Protein AF-0000000072951175 (afdb_homodimer)

Structure (mmCIF, N/CA/C/O backbone):
data_AF-0000000072951175-model_v1
#
loop_
_entity.id
_entity.type
_entity.pdbx_description
1 polymer 'Iodotyrosine dehalogenase 1, putative'
#
loop_
_atom_site.group_PDB
_atom_site.id
_atom_site.type_symbol
_atom_site.label_atom_id
_atom_site.label_alt_id
_atom_site.label_comp_id
_atom_site.label_asym_id
_atom_site.label_entity_id
_atom_site.label_seq_id
_atom_site.pdbx_PDB_ins_code
_atom_site.Cartn_x
_atom_site.Cartn_y
_atom_site.Cartn_z
_atom_site.occupancy
_atom_site.B_iso_or_equiv
_atom_site.auth_seq_id
_atom_site.auth_comp_id
_atom_site.auth_asym_id
_atom_site.auth_atom_id
_atom_site.pdbx_PDB_model_num
ATOM 1 N N . MET A 1 1 ? -26.172 14.594 59.656 1 18.59 1 MET A N 1
ATOM 2 C CA . MET A 1 1 ? -27.406 13.828 59.844 1 18.59 1 MET A CA 1
ATOM 3 C C . MET A 1 1 ? -27.406 12.586 58.938 1 18.59 1 MET A C 1
ATOM 5 O O . MET A 1 1 ? -26.812 12.594 57.875 1 18.59 1 MET A O 1
ATOM 9 N N . SER A 1 2 ? -27.922 11.273 59.375 1 19.12 2 SER A N 1
ATOM 10 C CA . SER A 1 2 ? -27.891 9.828 59.188 1 19.12 2 SER A CA 1
ATOM 11 C C . SER A 1 2 ? -28.625 9.422 57.906 1 19.12 2 SER A C 1
ATOM 13 O O . SER A 1 2 ? -29.844 9.539 57.812 1 19.12 2 SER A O 1
ATOM 15 N N . ALA A 1 3 ? -28.125 9.57 56.625 1 22.88 3 ALA A N 1
ATOM 16 C CA . ALA A 1 3 ? -28.891 9.352 55.406 1 22.88 3 ALA A CA 1
ATOM 17 C C . ALA A 1 3 ? -29.438 7.926 55.344 1 22.88 3 ALA A C 1
ATOM 19 O O . ALA A 1 3 ? -28.672 6.965 55.531 1 22.88 3 ALA A O 1
ATOM 20 N N . SER A 1 4 ? -30.719 7.602 55.281 1 17.45 4 SER A N 1
ATOM 21 C CA . SER A 1 4 ? -31.719 6.574 55.531 1 17.45 4 SER A CA 1
ATOM 22 C C . SER A 1 4 ? -31.594 5.406 54.562 1 17.45 4 SER A C 1
ATOM 24 O O . SER A 1 4 ? -31.078 5.566 53.469 1 17.45 4 SER A O 1
ATOM 26 N N . LEU A 1 5 ? -32.312 4.125 54.688 1 18.12 5 LEU A N 1
ATOM 27 C CA . LEU A 1 5 ? -32.25 2.682 54.906 1 18.12 5 LEU A CA 1
ATOM 28 C C . LEU A 1 5 ? -32.812 1.945 53.688 1 18.12 5 LEU A C 1
ATOM 30 O O . LEU A 1 5 ? -32.406 0.807 53.406 1 18.12 5 LEU A O 1
ATOM 34 N N . PRO A 1 6 ? -33.719 2.4 52.531 1 19.19 6 PRO A N 1
ATOM 35 C CA . PRO A 1 6 ? -34.906 1.526 52.562 1 19.19 6 PRO A CA 1
ATOM 36 C C . PRO A 1 6 ? -34.625 0.162 51.938 1 19.19 6 PRO A C 1
ATOM 38 O O . PRO A 1 6 ? -33.875 0.058 50.969 1 19.19 6 PRO A O 1
ATOM 41 N N . PRO A 1 7 ? -35.094 -1.131 52.438 1 18.06 7 PRO A N 1
ATOM 42 C CA . PRO A 1 7 ? -34.844 -2.57 52.562 1 18.06 7 PRO A CA 1
ATOM 43 C C . PRO A 1 7 ? -35.406 -3.363 51.375 1 18.06 7 PRO A C 1
ATOM 45 O O . PRO A 1 7 ? -34.75 -4.27 50.875 1 18.06 7 PRO A O 1
ATOM 48 N N . GLN A 1 8 ? -36.719 -3.244 50.906 1 14.91 8 GLN A N 1
ATOM 49 C CA . GLN A 1 8 ? -37.656 -4.293 51.281 1 14.91 8 GLN A CA 1
ATOM 50 C C . GLN A 1 8 ? -37.594 -5.477 50.312 1 14.91 8 GLN A C 1
ATOM 52 O O . GLN A 1 8 ? -36.812 -5.469 49.375 1 14.91 8 GLN A O 1
ATOM 57 N N . TYR A 1 9 ? -38.844 -5.816 49.594 1 15.23 9 TYR A N 1
ATOM 58 C CA . TYR A 1 9 ? -39.75 -6.93 49.812 1 15.23 9 TYR A CA 1
ATOM 59 C C . TYR A 1 9 ? -39.406 -8.102 48.906 1 15.23 9 TYR A C 1
ATOM 61 O O . TYR A 1 9 ? -38.656 -7.941 47.938 1 15.23 9 TYR A O 1
ATOM 69 N N . SER A 1 10 ? -40.469 -8.672 48.156 1 15.37 10 SER A N 1
ATOM 70 C CA . SER A 1 10 ? -41.312 -9.836 48.375 1 15.37 10 SER A CA 1
ATOM 71 C C . SER A 1 10 ? -40.875 -11 47.469 1 15.37 10 SER A C 1
ATOM 73 O O . SER A 1 10 ? -40.156 -10.812 46.5 1 15.37 10 SER A O 1
ATOM 75 N N . THR A 1 11 ? -41.719 -12.141 47.406 1 14.92 11 THR A N 1
ATOM 76 C CA . THR A 1 11 ? -42.031 -13.539 47.688 1 14.92 11 THR A CA 1
ATOM 77 C C . THR A 1 11 ? -42.094 -14.359 46.406 1 14.92 11 THR A C 1
ATOM 79 O O . THR A 1 11 ? -41.719 -15.531 46.375 1 14.92 11 THR A O 1
ATOM 82 N N . ILE A 1 12 ? -42.969 -13.945 45.281 1 16.33 12 ILE A N 1
ATOM 83 C CA . ILE A 1 12 ? -43.969 -14.977 45 1 16.33 12 ILE A CA 1
ATOM 84 C C . ILE A 1 12 ? -43.25 -16.219 44.438 1 16.33 12 ILE A C 1
ATOM 86 O O . ILE A 1 12 ? -42.25 -16.109 43.719 1 16.33 12 ILE A O 1
ATOM 90 N N . ASP A 1 13 ? -43.875 -17.438 44.5 1 14.44 13 ASP A N 1
ATOM 91 C CA . ASP A 1 13 ? -44.125 -18.844 44.844 1 14.44 13 ASP A CA 1
ATOM 92 C C . ASP A 1 13 ? -43.906 -19.734 43.594 1 14.44 13 ASP A C 1
ATOM 94 O O . ASP A 1 13 ? -43.188 -20.719 43.688 1 14.44 13 ASP A O 1
ATOM 98 N N . SER A 1 14 ? -45.125 -20.156 42.906 1 15.49 14 SER A N 1
ATOM 99 C CA . SER A 1 14 ? -45.719 -21.484 42.906 1 15.49 14 SER A CA 1
ATOM 100 C C . SER A 1 14 ? -45.125 -22.344 41.812 1 15.49 14 SER A C 1
ATOM 102 O O . SER A 1 14 ? -44.469 -21.844 40.875 1 15.49 14 SER A O 1
ATOM 104 N N . MET A 1 15 ? -46 -23.328 41.125 1 15.24 15 MET A N 1
ATOM 105 C CA . MET A 1 15 ? -46.312 -24.766 41.156 1 15.24 15 MET A CA 1
ATOM 106 C C . MET A 1 15 ? -45.781 -25.469 39.938 1 15.24 15 MET A C 1
ATOM 108 O O . MET A 1 15 ? -45.031 -26.438 40.031 1 15.24 15 MET A O 1
ATOM 112 N N . SER A 1 16 ? -46.781 -25.859 38.906 1 15.73 16 SER A N 1
ATOM 113 C CA . SER A 1 16 ? -47.375 -27.172 38.625 1 15.73 16 SER A CA 1
ATOM 114 C C . SER A 1 16 ? -46.562 -27.906 37.562 1 15.73 16 SER A C 1
ATOM 116 O O . SER A 1 16 ? -45.812 -27.281 36.812 1 15.73 16 SER A O 1
ATOM 118 N N . ASN A 1 17 ? -47.094 -29.156 37.031 1 15.98 17 ASN A N 1
ATOM 119 C CA . ASN A 1 17 ? -47.094 -30.609 36.938 1 15.98 17 ASN A CA 1
ATOM 120 C C . ASN A 1 17 ? -46.594 -31.078 35.562 1 15.98 17 ASN A C 1
ATOM 122 O O . ASN A 1 17 ? -46.375 -30.266 34.656 1 15.98 17 ASN A O 1
ATOM 126 N N . THR A 1 18 ? -47.375 -32.094 34.875 1 15.11 18 THR A N 1
ATOM 127 C CA . THR A 1 18 ? -47.406 -33.531 34.562 1 15.11 18 THR A CA 1
ATOM 128 C C . THR A 1 18 ? -47.031 -33.75 33.094 1 15.11 18 THR A C 1
ATOM 130 O O . THR A 1 18 ? -46.125 -34.531 32.812 1 15.11 18 THR A O 1
ATOM 133 N N . SER A 1 19 ? -48.125 -34 32.156 1 14.09 19 SER A N 1
ATOM 134 C CA . SER A 1 19 ? -48.469 -35.312 31.609 1 14.09 19 SER A CA 1
ATOM 135 C C . SER A 1 19 ? -47.875 -35.5 30.219 1 14.09 19 SER A C 1
ATOM 137 O O . SER A 1 19 ? -47.844 -36.625 29.688 1 14.09 19 SER A O 1
ATOM 139 N N . LYS A 1 20 ? -47.688 -34.5 29.328 1 15.13 20 LYS A N 1
ATOM 140 C CA . LYS A 1 20 ? -48.375 -34.844 28.094 1 15.13 20 LYS A CA 1
ATOM 141 C C . LYS A 1 20 ? -47.781 -36.125 27.484 1 15.13 20 LYS A C 1
ATOM 143 O O . LYS A 1 20 ? -46.594 -36.312 27.516 1 15.13 20 LYS A O 1
ATOM 148 N N . ILE A 1 21 ? -48.625 -36.719 26.547 1 14.72 21 ILE A N 1
ATOM 149 C CA . ILE A 1 21 ? -49.125 -38 26.047 1 14.72 21 ILE A CA 1
ATOM 150 C C . ILE A 1 21 ? -48.031 -38.688 25.203 1 14.72 21 ILE A C 1
ATOM 152 O O . ILE A 1 21 ? -47.219 -38 24.594 1 14.72 21 ILE A O 1
ATOM 156 N N . GLY A 1 22 ? -48.125 -40.031 25.141 1 14.37 22 GLY A N 1
ATOM 157 C CA . GLY A 1 22 ? -47.75 -41.438 25.094 1 14.37 22 GLY A CA 1
ATOM 158 C C . GLY A 1 22 ? -47.281 -41.875 23.719 1 14.37 22 GLY A C 1
ATOM 159 O O . GLY A 1 22 ? -46.188 -42.406 23.547 1 14.37 22 GLY A O 1
ATOM 160 N N . ILE A 1 23 ? -48.344 -42.281 22.766 1 13.98 23 ILE A N 1
ATOM 161 C CA . ILE A 1 23 ? -48.5 -43.688 22.438 1 13.98 23 ILE A CA 1
ATOM 162 C C . ILE A 1 23 ? -47.688 -44 21.188 1 13.98 23 ILE A C 1
ATOM 164 O O . ILE A 1 23 ? -46.906 -44.938 21.156 1 13.98 23 ILE A O 1
ATOM 168 N N . CYS A 1 24 ? -48.219 -43.562 19.875 1 14.7 24 CYS A N 1
ATOM 169 C CA . CYS A 1 24 ? -48.75 -44.719 19.172 1 14.7 24 CYS A CA 1
ATOM 170 C C . CYS A 1 24 ? -47.625 -45.625 18.656 1 14.7 24 CYS A C 1
ATOM 172 O O . CYS A 1 24 ? -46.562 -45.125 18.297 1 14.7 24 CYS A O 1
ATOM 174 N N . LEU A 1 25 ? -48 -46.875 18.312 1 14.81 25 LEU A N 1
ATOM 175 C CA . LEU A 1 25 ? -47.781 -48.312 18.234 1 14.81 25 LEU A CA 1
ATOM 176 C C . LEU A 1 25 ? -46.938 -48.656 17.016 1 14.81 25 LEU A C 1
ATOM 178 O O . LEU A 1 25 ? -45.906 -49.344 17.125 1 14.81 25 LEU A O 1
ATOM 182 N N . GLY A 1 26 ? -47.656 -49.281 15.883 1 14.61 26 GLY A N 1
ATOM 183 C CA . GLY A 1 26 ? -47.594 -50.719 15.562 1 14.61 26 GLY A CA 1
ATOM 184 C C . GLY A 1 26 ? -46.469 -51.062 14.633 1 14.61 26 GLY A C 1
ATOM 185 O O . GLY A 1 26 ? -45.844 -50.188 14.016 1 14.61 26 GLY A O 1
ATOM 186 N N . VAL A 1 27 ? -46.688 -52.344 13.836 1 14.95 27 VAL A N 1
ATOM 187 C CA . VAL A 1 27 ? -46.219 -53.719 13.656 1 14.95 27 VAL A CA 1
ATOM 188 C C . VAL A 1 27 ? -45.406 -53.812 12.383 1 14.95 27 VAL A C 1
ATOM 190 O O . VAL A 1 27 ? -44.25 -54.312 12.422 1 14.95 27 VAL A O 1
ATOM 193 N N . ALA A 1 28 ? -46.062 -54.219 11.062 1 15.07 28 ALA A N 1
ATOM 194 C CA . ALA A 1 28 ? -46 -55.594 10.539 1 15.07 28 ALA A CA 1
ATOM 195 C C . ALA A 1 28 ? -44.781 -55.75 9.602 1 15.07 28 ALA A C 1
ATOM 197 O O . ALA A 1 28 ? -44.25 -54.781 9.102 1 15.07 28 ALA A O 1
ATOM 198 N N . ALA A 1 29 ? -45.031 -56.75 8.461 1 15.47 29 ALA A N 1
ATOM 199 C CA . ALA A 1 29 ? -44.656 -58.094 7.961 1 15.47 29 ALA A CA 1
ATOM 200 C C . ALA A 1 29 ? -43.656 -58 6.836 1 15.47 29 ALA A C 1
ATOM 202 O O . ALA A 1 29 ? -43.469 -56.938 6.223 1 15.47 29 ALA A O 1
ATOM 203 N N . ALA A 1 30 ? -43.625 -59.125 5.883 1 15.22 30 ALA A N 1
ATOM 204 C CA . ALA A 1 30 ? -42.875 -60.281 5.43 1 15.22 30 ALA A CA 1
ATOM 205 C C . ALA A 1 30 ? -42.281 -60.031 4.047 1 15.22 30 ALA A C 1
ATOM 207 O O . ALA A 1 30 ? -41.094 -60.344 3.803 1 15.22 30 ALA A O 1
ATOM 208 N N . ALA A 1 31 ? -43.156 -59.812 2.891 1 15.63 31 ALA A N 1
ATOM 209 C CA . ALA A 1 31 ? -43.219 -60.875 1.896 1 15.63 31 ALA A CA 1
ATOM 210 C C . ALA A 1 31 ? -42 -60.844 0.958 1 15.63 31 ALA A C 1
ATOM 212 O O . ALA A 1 31 ? -41.406 -59.781 0.783 1 15.63 31 ALA A O 1
ATOM 213 N N . VAL A 1 32 ? -41.938 -61.906 -0.037 1 16.09 32 VAL A N 1
ATOM 214 C CA . VAL A 1 32 ? -41.25 -63.031 -0.653 1 16.09 32 VAL A CA 1
ATOM 215 C C . VAL A 1 32 ? -40.562 -62.594 -1.951 1 16.09 32 VAL A C 1
ATOM 217 O O . VAL A 1 32 ? -39.375 -62.781 -2.143 1 16.09 32 VAL A O 1
ATOM 220 N N . GLY A 1 33 ? -41.375 -62.688 -3.184 1 14.68 33 GLY A N 1
ATOM 221 C CA . GLY A 1 33 ? -41.156 -63.719 -4.184 1 14.68 33 GLY A CA 1
ATOM 222 C C . GLY A 1 33 ? -40.188 -63.281 -5.27 1 14.68 33 GLY A C 1
ATOM 223 O O . GLY A 1 33 ? -39.031 -63.75 -5.293 1 14.68 33 GLY A O 1
ATOM 224 N N . ALA A 1 34 ? -40.75 -63.312 -6.668 1 15.02 34 ALA A N 1
ATOM 225 C CA . ALA A 1 34 ? -40.531 -64.188 -7.82 1 15.02 34 ALA A CA 1
ATOM 226 C C . ALA A 1 34 ? -39.562 -63.562 -8.812 1 15.02 34 ALA A C 1
ATOM 228 O O . ALA A 1 34 ? -38.594 -64.188 -9.203 1 15.02 34 ALA A O 1
ATOM 229 N N . ALA A 1 35 ? -40.094 -63 -10.016 1 15.9 35 ALA A N 1
ATOM 230 C CA . ALA A 1 35 ? -40.062 -63.625 -11.336 1 15.9 35 ALA A CA 1
ATOM 231 C C . ALA A 1 35 ? -38.844 -63.156 -12.125 1 15.9 35 ALA A C 1
ATOM 233 O O . ALA A 1 35 ? -38.25 -62.125 -11.812 1 15.9 35 ALA A O 1
ATOM 234 N N . GLY A 1 36 ? -38.75 -63.656 -13.516 1 15.38 36 GLY A N 1
ATOM 235 C CA . GLY A 1 36 ? -38.031 -64.375 -14.562 1 15.38 36 GLY A CA 1
ATOM 236 C C . GLY A 1 36 ? -37.281 -63.406 -15.5 1 15.38 36 GLY A C 1
ATOM 237 O O . GLY A 1 36 ? -36.094 -63.562 -15.711 1 15.38 36 GLY A O 1
ATOM 238 N N . VAL A 1 37 ? -37.938 -62.938 -16.688 1 16.12 37 VAL A N 1
ATOM 239 C CA . VAL A 1 37 ? -37.656 -63.438 -18.031 1 16.12 37 VAL A CA 1
ATOM 240 C C . VAL A 1 37 ? -36.531 -62.594 -18.641 1 16.12 37 VAL A C 1
ATOM 242 O O . VAL A 1 37 ? -36.281 -61.469 -18.203 1 16.12 37 VAL A O 1
ATOM 245 N N . PHE A 1 38 ? -36.469 -62.594 -20.125 1 15.66 38 PHE A N 1
ATOM 246 C CA . PHE A 1 38 ? -35.75 -63.062 -21.312 1 15.66 38 PHE A CA 1
ATOM 247 C C . PHE A 1 38 ? -35.156 -61.875 -22.047 1 15.66 38 PHE A C 1
ATOM 249 O O . PHE A 1 38 ? -33.969 -61.875 -22.375 1 15.66 38 PHE A O 1
ATOM 256 N N . ALA A 1 39 ? -35.969 -61 -22.906 1 15.77 39 ALA A N 1
ATOM 257 C CA . ALA A 1 39 ? -35.875 -61.031 -24.375 1 15.77 39 ALA A CA 1
ATOM 258 C C . ALA A 1 39 ? -34.719 -60.219 -24.875 1 15.77 39 ALA A C 1
ATOM 260 O O . ALA A 1 39 ? -34.219 -59.312 -24.172 1 15.77 39 ALA A O 1
ATOM 261 N N . ALA A 1 40 ? -34.625 -60.031 -26.297 1 16.11 40 ALA A N 1
ATOM 262 C CA . ALA A 1 40 ? -33.969 -60.219 -27.609 1 16.11 40 ALA A CA 1
ATOM 263 C C . ALA A 1 40 ? -33.344 -58.906 -28.094 1 16.11 40 ALA A C 1
ATOM 265 O O . ALA A 1 40 ? -32.219 -58.938 -28.609 1 16.11 40 ALA A O 1
ATOM 266 N N . TYR A 1 41 ? -34.125 -57.719 -28.188 1 15.85 41 TYR A N 1
ATOM 267 C CA . TYR A 1 41 ? -34.281 -57.156 -29.516 1 15.85 41 TYR A CA 1
ATOM 268 C C . TYR A 1 41 ? -33 -56.531 -30 1 15.85 41 TYR A C 1
ATOM 270 O O . TYR A 1 41 ? -32.125 -56.188 -29.188 1 15.85 41 TYR A O 1
ATOM 278 N N . GLN A 1 42 ? -33.094 -55.719 -31.281 1 17.27 42 GLN A N 1
ATOM 279 C CA . GLN A 1 42 ? -32.781 -55.406 -32.688 1 17.27 42 GLN A CA 1
ATOM 280 C C . GLN A 1 42 ? -31.766 -54.281 -32.781 1 17.27 42 GLN A C 1
ATOM 282 O O . GLN A 1 42 ? -31.734 -53.375 -31.938 1 17.27 42 GLN A O 1
ATOM 287 N N . PHE A 1 43 ? -30.781 -54.469 -33.688 1 18.77 43 PHE A N 1
ATOM 288 C CA . PHE A 1 43 ? -29.531 -53.938 -34.188 1 18.77 43 PHE A CA 1
ATOM 289 C C . PHE A 1 43 ? -29.75 -52.562 -34.812 1 18.77 43 PHE A C 1
ATOM 291 O O . PHE A 1 43 ? -29.844 -52.438 -36.031 1 18.77 43 PHE A O 1
ATOM 298 N N . PHE A 1 44 ? -30.766 -51.656 -34.5 1 17.11 44 PHE A N 1
ATOM 299 C CA . PHE A 1 44 ? -31.078 -50.594 -35.469 1 17.11 44 PHE A CA 1
ATOM 300 C C . PHE A 1 44 ? -29.859 -49.75 -35.75 1 17.11 44 PHE A C 1
ATOM 302 O O . PHE A 1 44 ? -29.297 -49.125 -34.844 1 17.11 44 PHE A O 1
ATOM 309 N N . LYS A 1 45 ? -29.141 -50.094 -36.875 1 20.83 45 LYS A N 1
ATOM 310 C CA . LYS A 1 45 ? -28.062 -49.438 -37.625 1 20.83 45 LYS A CA 1
ATOM 311 C C . LYS A 1 45 ? -28.438 -48 -37.969 1 20.83 45 LYS A C 1
ATOM 313 O O . LYS A 1 45 ? -27.766 -47.375 -38.781 1 20.83 45 LYS A O 1
ATOM 318 N N . SER A 1 46 ? -29.344 -47.25 -37.344 1 19.84 46 SER A N 1
ATOM 319 C CA . SER A 1 46 ? -29.844 -46.062 -38.062 1 19.84 46 SER A CA 1
ATOM 320 C C . SER A 1 46 ? -28.688 -45.188 -38.531 1 19.84 46 SER A C 1
ATOM 322 O O . SER A 1 46 ? -27.719 -44.969 -37.781 1 19.84 46 SER A O 1
ATOM 324 N N . ASP A 1 47 ? -28.562 -44.906 -39.844 1 23.19 47 ASP A N 1
ATOM 325 C CA . ASP A 1 47 ? -27.906 -44.062 -40.844 1 23.19 47 ASP A CA 1
ATOM 326 C C . ASP A 1 47 ? -27.906 -42.594 -40.375 1 23.19 47 ASP A C 1
ATOM 328 O O . ASP A 1 47 ? -28.938 -41.906 -40.406 1 23.19 47 ASP A O 1
ATOM 332 N N . ARG A 1 48 ? -27.391 -42.156 -39.375 1 23.58 48 ARG A N 1
ATOM 333 C CA . ARG A 1 48 ? -27.688 -40.812 -38.938 1 23.58 48 ARG A CA 1
ATOM 334 C C . ARG A 1 48 ? -27.234 -39.781 -39.969 1 23.58 48 ARG A C 1
ATOM 336 O O . ARG A 1 48 ? -26.125 -39.875 -40.5 1 23.58 48 ARG A O 1
ATOM 343 N N . PRO A 1 49 ? -28.234 -39.094 -40.594 1 23.77 49 PRO A N 1
ATOM 344 C CA . PRO A 1 49 ? -28.156 -38 -41.562 1 23.77 49 PRO A CA 1
ATOM 345 C C . PRO A 1 49 ? -27.078 -37 -41.188 1 23.77 49 PRO A C 1
ATOM 347 O O . PRO A 1 49 ? -26.672 -36.906 -40.031 1 23.77 49 PRO A O 1
ATOM 350 N N . ARG A 1 50 ? -26.609 -36.312 -42.25 1 26.08 50 ARG A N 1
ATOM 351 C CA . ARG A 1 50 ? -25.578 -35.281 -42.5 1 26.08 50 ARG A CA 1
ATOM 352 C C . ARG A 1 50 ? -25.781 -34.062 -41.594 1 26.08 50 ARG A C 1
ATOM 354 O O . ARG A 1 50 ? -26.844 -33.438 -41.656 1 26.08 50 ARG A O 1
ATOM 361 N N . SER A 1 51 ? -25.219 -33.906 -40.438 1 22.53 51 SER A N 1
ATOM 362 C CA . SER A 1 51 ? -25.375 -32.938 -39.344 1 22.53 51 SER A CA 1
ATOM 363 C C . SER A 1 51 ? -25.188 -31.5 -39.875 1 22.53 51 SER A C 1
ATOM 365 O O . SER A 1 51 ? -24.25 -31.234 -40.625 1 22.53 51 SER A O 1
ATOM 367 N N . GLY A 1 52 ? -26.234 -30.625 -40.031 1 22.64 52 GLY A N 1
ATOM 368 C CA . GLY A 1 52 ? -26.562 -29.219 -40.219 1 22.64 52 GLY A CA 1
ATOM 369 C C . GLY A 1 52 ? -25.562 -28.281 -39.562 1 22.64 52 GLY A C 1
ATOM 370 O O . GLY A 1 52 ? -24.828 -28.703 -38.656 1 22.64 52 GLY A O 1
ATOM 371 N N . SER A 1 53 ? -25.219 -27.125 -40.312 1 25.78 53 SER A N 1
ATOM 372 C CA . SER A 1 53 ? -24.328 -26 -40 1 25.78 53 SER A CA 1
ATOM 373 C C . SER A 1 53 ? -24.625 -25.438 -38.594 1 25.78 53 SER A C 1
ATOM 375 O O . SER A 1 53 ? -25.734 -25.016 -38.312 1 25.78 53 SER A O 1
ATOM 377 N N . LEU A 1 54 ? -24.203 -25.875 -37.562 1 25.41 54 LEU A N 1
ATOM 378 C CA . LEU A 1 54 ? -24.516 -25.406 -36.188 1 25.41 54 LEU A CA 1
ATOM 379 C C . LEU A 1 54 ? -24.344 -23.906 -36.094 1 25.41 54 LEU A C 1
ATOM 381 O O . LEU A 1 54 ? -23.219 -23.391 -36.156 1 25.41 54 LEU A O 1
ATOM 385 N N . LEU A 1 55 ? -25.281 -23.078 -36.625 1 25.92 55 LEU A N 1
ATOM 386 C CA . LEU A 1 55 ? -25.5 -21.703 -36.219 1 25.92 55 LEU A CA 1
ATOM 387 C C . LEU A 1 55 ? -25.25 -21.531 -34.719 1 25.92 55 LEU A C 1
ATOM 389 O O . LEU A 1 55 ? -25.859 -22.234 -33.906 1 25.92 55 LEU A O 1
ATOM 393 N N . ALA A 1 56 ? -24.078 -21.141 -34.281 1 29.02 56 ALA A N 1
ATOM 394 C CA . ALA A 1 56 ? -23.719 -20.875 -32.906 1 29.02 56 ALA A CA 1
ATOM 395 C C . ALA A 1 56 ? -24.844 -20.156 -32.156 1 29.02 56 ALA A C 1
ATOM 397 O O . ALA A 1 56 ? -25.203 -19.031 -32.531 1 29.02 56 ALA A O 1
ATOM 398 N N . ASP A 1 57 ? -25.859 -20.781 -31.672 1 28.36 57 ASP A N 1
ATOM 399 C CA . ASP A 1 57 ? -27 -20.266 -30.938 1 28.36 57 ASP A CA 1
ATOM 400 C C . ASP A 1 57 ? -26.562 -19.266 -29.859 1 28.36 57 ASP A C 1
ATOM 402 O O . ASP A 1 57 ? -25.688 -19.562 -29.062 1 28.36 57 ASP A O 1
ATOM 406 N N . PRO A 1 58 ? -26.938 -17.984 -29.922 1 33.06 58 PRO A N 1
ATOM 407 C CA . PRO A 1 58 ? -26.672 -16.906 -28.969 1 33.06 58 PRO A CA 1
ATOM 408 C C . PRO A 1 58 ? -26.922 -17.344 -27.516 1 33.06 58 PRO A C 1
ATOM 410 O O . PRO A 1 58 ? -26.578 -16.609 -26.578 1 33.06 58 PRO A O 1
ATOM 413 N N . ASP A 1 59 ? -27.734 -18.297 -27.297 1 31.8 59 ASP A N 1
ATOM 414 C CA . ASP A 1 59 ? -28.125 -18.766 -25.969 1 31.8 5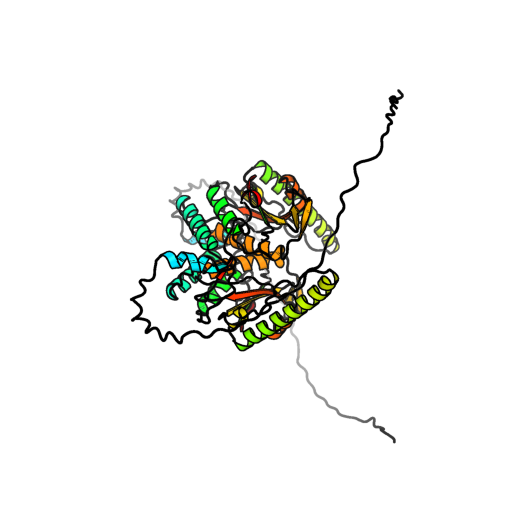9 ASP A CA 1
ATOM 415 C C . ASP A 1 59 ? -26.984 -19.531 -25.297 1 31.8 59 ASP A C 1
ATOM 417 O O . ASP A 1 59 ? -27.109 -20 -24.172 1 31.8 59 ASP A O 1
ATOM 421 N N . ASN A 1 60 ? -26.062 -20.125 -26.016 1 31.27 60 ASN A N 1
ATOM 422 C CA . ASN A 1 60 ? -24.984 -20.906 -25.406 1 31.27 60 ASN A CA 1
ATOM 423 C C . ASN A 1 60 ? -24.094 -20.016 -24.531 1 31.27 60 ASN A C 1
ATOM 425 O O . ASN A 1 60 ? -23.109 -20.5 -23.984 1 31.27 60 ASN A O 1
ATOM 429 N N . HIS A 1 61 ? -24.156 -18.734 -24.703 1 33.56 61 HIS A N 1
ATOM 430 C CA . HIS A 1 61 ? -23.469 -17.875 -23.75 1 33.56 61 HIS A CA 1
ATOM 431 C C . HIS A 1 61 ? -24.047 -18.047 -22.344 1 33.56 61 HIS A C 1
ATOM 433 O O . HIS A 1 61 ? -23.469 -17.547 -21.375 1 33.56 61 HIS A O 1
ATOM 439 N N . LEU A 1 62 ? -25.312 -18.406 -22.188 1 32.22 62 LEU A N 1
ATOM 440 C CA . LEU A 1 62 ? -25.938 -18.656 -20.891 1 32.22 62 LEU A CA 1
ATOM 441 C C . LEU A 1 62 ? -25.328 -19.891 -20.219 1 32.22 62 LEU A C 1
ATOM 443 O O . LEU A 1 62 ? -25.188 -19.906 -19 1 32.22 62 LEU A O 1
ATOM 447 N N . ALA A 1 63 ? -25.188 -21.109 -20.906 1 35.38 63 ALA A N 1
ATOM 448 C CA . ALA A 1 63 ? -24.812 -22.375 -20.297 1 35.38 63 ALA A CA 1
ATOM 449 C C . ALA A 1 63 ? -23.375 -22.344 -19.781 1 35.38 63 ALA A C 1
ATOM 451 O O . ALA A 1 63 ? -23.047 -23.016 -18.812 1 35.38 63 ALA A O 1
ATOM 452 N N . GLU A 1 64 ? -22.5 -21.766 -20.469 1 35.19 64 GLU A N 1
ATOM 453 C CA . GLU A 1 64 ? -21.141 -21.688 -19.953 1 35.19 64 GLU A CA 1
ATOM 454 C C . GLU A 1 64 ? -21.078 -20.891 -18.656 1 35.19 64 GLU A C 1
ATOM 456 O O . GLU A 1 64 ? -20.094 -20.953 -17.922 1 35.19 64 GLU A O 1
ATOM 461 N N . GLU A 1 65 ? -21.969 -19.984 -18.344 1 37.81 65 GLU A N 1
ATOM 462 C CA . GLU A 1 65 ? -22.172 -19.312 -17.062 1 37.81 65 GLU A CA 1
ATOM 463 C C . GLU A 1 65 ? -22.484 -20.297 -15.953 1 37.81 65 GLU A C 1
ATOM 465 O O . GLU A 1 65 ? -22.203 -20.047 -14.773 1 37.81 65 GLU A O 1
ATOM 470 N N . GLU A 1 66 ? -23.219 -21.328 -16.172 1 38.69 66 GLU A N 1
ATOM 471 C CA . GLU A 1 66 ? -23.766 -22.219 -15.141 1 38.69 66 GLU A CA 1
ATOM 472 C C . GLU A 1 66 ? -22.641 -22.938 -14.398 1 38.69 66 GLU A C 1
ATOM 474 O O . GLU A 1 66 ? -22.734 -23.172 -13.188 1 38.69 66 GLU A O 1
ATOM 479 N N . VAL A 1 67 ? -21.594 -23.547 -15.117 1 40.34 67 VAL A N 1
ATOM 480 C CA . VAL A 1 67 ? -20.734 -24.562 -14.508 1 40.34 67 VAL A CA 1
ATOM 481 C C . VAL A 1 67 ? -19.641 -23.891 -13.68 1 40.34 67 VAL A C 1
ATOM 483 O O . VAL A 1 67 ? -18.828 -24.562 -13.062 1 40.34 67 VAL A O 1
ATOM 486 N N . LEU A 1 68 ? -19.281 -22.688 -13.906 1 53.97 68 LEU A N 1
ATOM 487 C CA . LEU A 1 68 ? -18.062 -22.266 -13.234 1 53.97 68 LEU A CA 1
ATOM 488 C C . LEU A 1 68 ? -18.297 -22.125 -11.734 1 53.97 68 LEU A C 1
ATOM 490 O O . LEU A 1 68 ? -17.469 -21.547 -11.023 1 53.97 68 LEU A O 1
ATOM 494 N N . GLN A 1 69 ? -19 -23.031 -11.07 1 62.22 69 GLN A N 1
ATOM 495 C CA . GLN A 1 69 ? -19.125 -23.156 -9.625 1 62.22 69 GLN A CA 1
ATOM 496 C C . GLN A 1 69 ? -18.766 -21.859 -8.93 1 62.22 69 GLN A C 1
ATOM 498 O O . GLN A 1 69 ? -17.891 -21.844 -8.047 1 62.22 69 GLN A O 1
ATOM 503 N N . GLY A 1 70 ? -19.422 -20.797 -9.312 1 79.25 70 GLY A N 1
ATOM 504 C CA . GLY A 1 70 ? -19.219 -19.516 -8.648 1 79.25 70 GLY A CA 1
ATOM 505 C C . GLY A 1 70 ? -18.094 -18.688 -9.258 1 79.25 70 GLY A C 1
ATOM 506 O O . GLY A 1 70 ? -17.719 -17.656 -8.711 1 79.25 70 GLY A O 1
ATOM 507 N N . HIS A 1 71 ? -17.594 -19.203 -10.375 1 86.69 71 HIS A N 1
ATOM 508 C CA . HIS A 1 71 ? -16.531 -18.469 -11.047 1 86.69 71 HIS A CA 1
ATOM 509 C C . HIS A 1 71 ? -17 -17.938 -12.406 1 86.69 71 HIS A C 1
ATOM 511 O O . HIS A 1 71 ? -18.031 -18.359 -12.914 1 86.69 71 HIS A O 1
ATOM 517 N N . GLU A 1 72 ? -16.344 -16.875 -12.93 1 89.88 72 GLU A N 1
ATOM 518 C CA . GLU A 1 72 ? -16.562 -16.312 -14.258 1 89.88 72 GLU A CA 1
ATOM 519 C C . GLU A 1 72 ? -15.234 -16.109 -14.984 1 89.88 72 GLU A C 1
ATOM 521 O O . GLU A 1 72 ? -14.18 -16.031 -14.359 1 89.88 72 GLU A O 1
ATOM 526 N N . VAL A 1 73 ? -15.32 -16.125 -16.312 1 91.44 73 VAL A N 1
ATOM 527 C CA . VAL A 1 73 ? -14.125 -15.898 -17.125 1 91.44 73 VAL A CA 1
ATOM 528 C C . VAL A 1 73 ? -13.648 -14.461 -16.922 1 91.44 73 VAL A C 1
ATOM 530 O O . VAL A 1 73 ? -14.453 -13.523 -16.906 1 91.44 73 VAL A O 1
ATOM 533 N N . PHE A 1 74 ? -12.398 -14.352 -16.719 1 94.25 74 PHE A N 1
ATOM 534 C CA . PHE A 1 74 ? -11.812 -13.023 -16.609 1 94.25 74 PHE A CA 1
ATOM 535 C C . PHE A 1 74 ? -11.508 -12.445 -17.984 1 94.25 74 PHE A C 1
ATOM 537 O O . PHE A 1 74 ? -10.688 -13 -18.719 1 94.25 74 PHE A O 1
ATOM 544 N N . ARG A 1 75 ? -12.109 -11.336 -18.234 1 88.69 75 ARG A N 1
ATOM 545 C CA . ARG A 1 75 ? -11.891 -10.695 -19.531 1 88.69 75 ARG A CA 1
ATOM 546 C C . ARG A 1 75 ? -10.812 -9.617 -19.438 1 88.69 75 ARG A C 1
ATOM 548 O O . ARG A 1 75 ? -10.969 -8.641 -18.688 1 88.69 75 ARG A O 1
ATOM 555 N N . HIS A 1 76 ? -9.789 -9.859 -20.172 1 90.44 76 HIS A N 1
ATOM 556 C CA . HIS A 1 76 ? -8.641 -8.961 -20.172 1 90.44 76 HIS A CA 1
ATOM 557 C C . HIS A 1 76 ? -8.438 -8.336 -21.547 1 90.44 76 HIS A C 1
ATOM 559 O O . HIS A 1 76 ? -8.414 -9.047 -22.562 1 90.44 76 HIS A O 1
ATOM 565 N N . ASP A 1 77 ? -8.414 -7.039 -21.562 1 89.31 77 ASP A N 1
ATOM 566 C CA . ASP A 1 77 ? -8.094 -6.332 -22.797 1 89.31 77 ASP A CA 1
ATOM 567 C C . ASP A 1 77 ? -6.59 -6.105 -22.922 1 89.31 77 ASP A C 1
ATOM 569 O O . ASP A 1 77 ? -6.074 -5.074 -22.5 1 89.31 77 ASP A O 1
ATOM 573 N N . ARG A 1 78 ? -5.98 -7.078 -23.625 1 93 78 ARG A N 1
ATOM 574 C CA . ARG A 1 78 ? -4.531 -6.992 -23.766 1 93 78 ARG A CA 1
ATOM 575 C C . ARG A 1 78 ? -4.133 -5.824 -24.656 1 93 78 ARG A C 1
ATOM 577 O O . ARG A 1 78 ? -4.605 -5.719 -25.797 1 93 78 ARG A O 1
ATOM 584 N N . GLN A 1 79 ? -3.281 -4.957 -24.156 1 95.19 79 GLN A N 1
ATOM 585 C CA . GLN A 1 79 ? -2.807 -3.791 -24.891 1 95.19 79 GLN A CA 1
ATOM 586 C C . GLN A 1 79 ? -1.509 -4.102 -25.625 1 95.19 79 GLN A C 1
ATOM 588 O O . GLN A 1 79 ? -0.853 -5.105 -25.344 1 95.19 79 GLN A O 1
ATOM 593 N N . THR A 1 80 ? -1.226 -3.271 -26.625 1 97.06 80 THR A N 1
ATOM 594 C CA . THR A 1 80 ? 0.063 -3.404 -27.297 1 97.06 80 THR A CA 1
ATOM 595 C C . THR A 1 80 ? 1.205 -3.057 -26.344 1 97.06 80 THR A C 1
ATOM 597 O O . THR A 1 80 ? 1.016 -2.301 -25.391 1 97.06 80 THR A O 1
ATOM 600 N N . LYS A 1 81 ? 2.367 -3.578 -26.641 1 97.31 81 LYS A N 1
ATOM 601 C CA . LYS A 1 81 ? 3.545 -3.322 -25.812 1 97.31 81 LYS A CA 1
ATOM 602 C C . LYS A 1 81 ? 3.852 -1.83 -25.75 1 97.31 81 LYS A C 1
ATOM 604 O O . LYS A 1 81 ? 4.277 -1.328 -24.703 1 97.31 81 LYS A O 1
ATOM 609 N N . ALA A 1 82 ? 3.623 -1.114 -26.812 1 97.88 82 ALA A N 1
ATOM 610 C CA . ALA A 1 82 ? 3.887 0.322 -26.859 1 97.88 82 ALA A CA 1
ATOM 611 C C . ALA A 1 82 ? 2.967 1.073 -25.891 1 97.88 82 ALA A C 1
ATOM 613 O O . ALA A 1 82 ? 3.414 1.967 -25.172 1 97.88 82 ALA A O 1
ATOM 614 N N . VAL A 1 83 ? 1.709 0.719 -25.938 1 98.31 83 VAL A N 1
ATOM 615 C CA . VAL A 1 83 ? 0.731 1.345 -25.047 1 98.31 83 VAL A CA 1
ATOM 616 C C . VAL A 1 83 ? 1.051 0.996 -23.594 1 98.31 83 VAL A C 1
ATOM 618 O O . VAL A 1 83 ? 0.992 1.858 -22.719 1 98.31 83 VAL A O 1
ATOM 621 N N . MET A 1 84 ? 1.459 -0.251 -23.344 1 98.44 84 MET A N 1
ATOM 622 C CA . MET A 1 84 ? 1.816 -0.706 -22.016 1 98.44 84 MET A CA 1
ATOM 623 C C . MET A 1 84 ? 3.008 0.077 -21.469 1 98.44 84 MET A C 1
ATOM 625 O O . MET A 1 84 ? 2.986 0.541 -20.328 1 98.44 84 MET A O 1
ATOM 629 N N . MET A 1 85 ? 4.016 0.239 -22.266 1 98.19 85 MET A N 1
ATOM 630 C CA . MET A 1 85 ? 5.211 0.975 -21.875 1 98.19 85 MET A CA 1
ATOM 631 C C . MET A 1 85 ? 4.883 2.439 -21.609 1 98.19 85 MET A C 1
ATOM 633 O O . MET A 1 85 ? 5.379 3.021 -20.641 1 98.19 85 MET A O 1
ATOM 637 N N . ALA A 1 86 ? 4.055 3.008 -22.469 1 98.56 86 ALA A N 1
ATOM 638 C CA . ALA A 1 86 ? 3.658 4.402 -22.281 1 98.56 86 ALA A CA 1
ATOM 639 C C . ALA A 1 86 ? 2.908 4.586 -20.969 1 98.56 86 ALA A C 1
ATOM 641 O O . ALA A 1 86 ? 3.168 5.539 -20.219 1 98.56 86 ALA A O 1
ATOM 642 N N . ASN A 1 87 ? 1.979 3.672 -20.703 1 98.44 87 ASN A N 1
ATOM 643 C CA . ASN A 1 87 ? 1.223 3.734 -19.453 1 98.44 87 ASN A CA 1
ATOM 644 C C . ASN A 1 87 ? 2.133 3.588 -18.234 1 98.44 87 ASN A C 1
ATOM 646 O O . ASN A 1 87 ? 2.006 4.34 -17.266 1 98.44 87 ASN A O 1
ATOM 650 N N . ALA A 1 88 ? 3.043 2.611 -18.297 1 98.5 88 ALA A N 1
ATOM 651 C CA . ALA A 1 88 ? 3.961 2.357 -17.188 1 98.5 88 ALA A CA 1
ATOM 652 C C . ALA A 1 88 ? 4.852 3.568 -16.938 1 98.5 88 ALA A C 1
ATOM 654 O O . ALA A 1 88 ? 5.02 3.988 -15.781 1 98.5 88 ALA A O 1
ATOM 655 N N . THR A 1 89 ? 5.379 4.148 -17.953 1 98.5 89 THR A N 1
ATOM 656 C CA . THR A 1 89 ? 6.301 5.273 -17.844 1 98.5 89 THR A CA 1
ATOM 657 C C . THR A 1 89 ? 5.574 6.523 -17.359 1 98.5 89 THR A C 1
ATOM 659 O O . THR A 1 89 ? 6.07 7.234 -16.469 1 98.5 89 THR A O 1
ATOM 662 N N . LYS A 1 90 ? 4.426 6.777 -17.922 1 98.5 90 LYS A N 1
ATOM 663 C CA . LYS A 1 90 ? 3.645 7.941 -17.5 1 98.5 90 LYS A CA 1
ATOM 664 C C . LYS A 1 90 ? 3.273 7.859 -16.031 1 98.5 90 LYS A C 1
ATOM 666 O O . LYS A 1 90 ? 3.33 8.867 -15.312 1 98.5 90 LYS A O 1
ATOM 671 N N . PHE A 1 91 ? 2.869 6.699 -15.602 1 98.69 91 PHE A N 1
ATOM 672 C CA . PHE A 1 91 ? 2.484 6.523 -14.211 1 98.69 91 PHE A CA 1
ATOM 673 C C . PHE A 1 91 ? 3.691 6.672 -13.289 1 98.69 91 PHE A C 1
ATOM 675 O O . PHE A 1 91 ? 3.598 7.289 -12.227 1 98.69 91 PHE A O 1
ATOM 682 N N . LEU A 1 92 ? 4.824 6.102 -13.672 1 98.44 92 LEU A N 1
ATOM 683 C CA . LEU A 1 92 ? 6.066 6.262 -12.922 1 98.44 92 LEU A CA 1
ATOM 684 C C . LEU A 1 92 ? 6.441 7.734 -12.805 1 98.44 92 LEU A C 1
ATOM 686 O O . LEU A 1 92 ? 6.773 8.211 -11.711 1 98.44 92 LEU A O 1
ATOM 690 N N . ASP A 1 93 ? 6.387 8.43 -13.898 1 98.06 93 ASP A N 1
ATOM 691 C CA . ASP A 1 93 ? 6.715 9.852 -13.898 1 98.06 93 ASP A CA 1
ATOM 692 C C . ASP A 1 93 ? 5.801 10.633 -12.953 1 98.06 93 ASP A C 1
ATOM 694 O O . ASP A 1 93 ? 6.258 11.492 -12.203 1 98.06 93 ASP A O 1
ATOM 698 N N . LEU A 1 94 ? 4.547 10.305 -13.008 1 97.94 94 LEU A N 1
ATOM 699 C CA . LEU A 1 94 ? 3.58 10.969 -12.133 1 97.94 94 LEU A CA 1
ATOM 700 C C . LEU A 1 94 ? 3.887 10.688 -10.672 1 97.94 94 LEU A C 1
ATOM 702 O O . LEU A 1 94 ? 3.959 11.609 -9.852 1 97.94 94 LEU A O 1
ATOM 706 N N . MET A 1 95 ? 4.07 9.391 -10.32 1 98 95 MET A N 1
ATOM 707 C CA . MET A 1 95 ? 4.293 9.023 -8.93 1 98 95 MET A CA 1
ATOM 708 C C . MET A 1 95 ? 5.633 9.555 -8.43 1 98 95 MET A C 1
ATOM 710 O O . MET A 1 95 ? 5.789 9.852 -7.246 1 98 95 MET A O 1
ATOM 714 N N . ASN A 1 96 ? 6.574 9.75 -9.336 1 95.62 96 ASN A N 1
ATOM 715 C CA . ASN A 1 96 ? 7.895 10.25 -8.969 1 95.62 96 ASN A CA 1
ATOM 716 C C . ASN A 1 96 ? 7.844 11.719 -8.562 1 95.62 96 ASN A C 1
ATOM 718 O O . ASN A 1 96 ? 8.797 12.242 -7.973 1 95.62 96 ASN A O 1
ATOM 722 N N . THR A 1 97 ? 6.781 12.406 -8.859 1 95.62 97 THR A N 1
ATOM 723 C CA . THR A 1 97 ? 6.637 13.797 -8.453 1 95.62 97 THR A CA 1
ATOM 724 C C . THR A 1 97 ? 6.074 13.898 -7.039 1 95.62 97 THR A C 1
ATOM 726 O O . THR A 1 97 ? 6.094 14.969 -6.434 1 95.62 97 THR A O 1
ATOM 729 N N . ARG A 1 98 ? 5.625 12.805 -6.523 1 96.19 98 ARG A N 1
ATOM 730 C CA . ARG A 1 98 ? 4.988 12.805 -5.207 1 96.19 98 ARG A CA 1
ATOM 731 C C . ARG A 1 98 ? 5.996 13.156 -4.113 1 96.19 98 ARG A C 1
ATOM 733 O O . ARG A 1 98 ? 7.125 12.656 -4.121 1 96.19 98 ARG A O 1
ATOM 740 N N . ARG A 1 99 ? 5.586 14.008 -3.186 1 94.69 99 ARG A N 1
ATOM 741 C CA . ARG A 1 99 ? 6.316 14.352 -1.971 1 94.69 99 ARG A CA 1
ATOM 742 C C . ARG A 1 99 ? 5.398 14.32 -0.752 1 94.69 99 ARG A C 1
ATOM 744 O O . ARG A 1 99 ? 4.188 14.516 -0.875 1 94.69 99 ARG A O 1
ATOM 751 N N . SER A 1 100 ? 6.008 14.008 0.39 1 95.31 100 SER A N 1
ATOM 752 C CA . SER A 1 100 ? 5.273 14.203 1.636 1 95.31 100 SER A CA 1
ATOM 753 C C . SER A 1 100 ? 5.148 15.68 1.985 1 95.31 100 SER A C 1
ATOM 755 O O . SER A 1 100 ? 6.156 16.375 2.16 1 95.31 100 SER A O 1
ATOM 757 N N . ILE A 1 101 ? 3.914 16.172 2.123 1 96.44 101 ILE A N 1
ATOM 758 C CA . ILE A 1 101 ? 3.684 17.594 2.291 1 96.44 101 ILE A CA 1
ATOM 759 C C . ILE A 1 101 ? 3.201 17.891 3.711 1 96.44 101 ILE A C 1
ATOM 761 O O . ILE A 1 101 ? 2.332 17.172 4.23 1 96.44 101 ILE A O 1
ATOM 765 N N . ARG A 1 102 ? 3.76 18.953 4.305 1 95.44 102 ARG A N 1
ATOM 766 C CA . ARG A 1 102 ? 3.379 19.312 5.664 1 95.44 102 ARG A CA 1
ATOM 767 C C . ARG A 1 102 ? 2.818 20.734 5.711 1 95.44 102 ARG A C 1
ATOM 769 O O . ARG A 1 102 ? 2.609 21.281 6.789 1 95.44 102 ARG A O 1
ATOM 776 N N . PHE A 1 103 ? 2.648 21.328 4.574 1 96.75 103 PHE A N 1
ATOM 777 C CA . PHE A 1 103 ? 2.074 22.656 4.43 1 96.75 103 PHE A CA 1
ATOM 778 C C . PHE A 1 103 ? 0.853 22.625 3.518 1 96.75 103 PHE A C 1
ATOM 780 O O . PHE A 1 103 ? 0.963 22.297 2.334 1 96.75 103 PHE A O 1
ATOM 787 N N . TYR A 1 104 ? -0.287 23.062 4.051 1 97.88 104 TYR A N 1
ATOM 788 C CA . TYR A 1 104 ? -1.52 22.891 3.289 1 97.88 104 TYR A CA 1
ATOM 789 C C . TYR A 1 104 ? -2.244 24.219 3.117 1 97.88 104 TYR A C 1
ATOM 791 O O . TYR A 1 104 ? -2.217 25.062 4.012 1 97.88 104 TYR A O 1
ATOM 799 N N . SER A 1 105 ? -2.795 24.375 1.98 1 97.62 105 SER A N 1
ATOM 800 C CA . SER A 1 105 ? -3.82 25.391 1.778 1 97.62 105 SER A CA 1
ATOM 801 C C . SER A 1 105 ? -5.117 25.016 2.492 1 97.62 105 SER A C 1
ATOM 803 O O . SER A 1 105 ? -5.461 23.844 2.592 1 97.62 105 SER A O 1
ATOM 805 N N . LYS A 1 106 ? -5.84 26.016 2.867 1 97.19 106 LYS A N 1
ATOM 806 C CA . LYS A 1 106 ? -7.133 25.781 3.5 1 97.19 106 LYS A CA 1
ATOM 807 C C . LYS A 1 106 ? -8.234 25.609 2.457 1 97.19 106 LYS A C 1
ATOM 809 O O . LYS A 1 106 ? -9.375 25.297 2.797 1 97.19 106 LYS A O 1
ATOM 814 N N . ASP A 1 107 ? -7.875 25.766 1.188 1 97.44 107 ASP A N 1
ATOM 815 C CA . ASP A 1 107 ? -8.867 25.625 0.127 1 97.44 107 ASP A CA 1
ATOM 816 C C . ASP A 1 107 ? -9.547 24.266 0.186 1 97.44 107 ASP A C 1
ATOM 818 O O . ASP A 1 107 ? -8.875 23.234 0.36 1 97.44 107 ASP A O 1
ATOM 822 N N . ASP A 1 108 ? -10.836 24.297 0.011 1 97.88 108 ASP A N 1
ATOM 823 C CA . ASP A 1 108 ? -11.609 23.062 0.094 1 97.88 108 ASP A CA 1
ATOM 824 C C . ASP A 1 108 ? -11.438 22.234 -1.171 1 97.88 108 ASP A C 1
ATOM 826 O O . ASP A 1 108 ? -11.07 22.75 -2.225 1 97.88 108 ASP A O 1
ATOM 830 N N . VAL A 1 109 ? -11.648 20.922 -1.042 1 98.06 109 VAL A N 1
ATOM 831 C CA . VAL A 1 109 ? -11.688 19.938 -2.125 1 98.06 109 VAL A CA 1
ATOM 832 C C . VAL A 1 109 ? -13.07 19.312 -2.201 1 98.06 109 VAL A C 1
ATOM 834 O O . VAL A 1 109 ? -13.672 19 -1.171 1 98.06 109 VAL A O 1
ATOM 837 N N . PRO A 1 110 ? -13.602 19.203 -3.389 1 97.94 110 PRO A N 1
ATOM 838 C CA . PRO A 1 110 ? -14.891 18.516 -3.467 1 97.94 110 PRO A CA 1
ATOM 839 C C . PRO A 1 110 ? -14.859 17.125 -2.82 1 97.94 110 PRO A C 1
ATOM 841 O O . PRO A 1 110 ? -13.977 16.328 -3.113 1 97.94 110 PRO A O 1
ATOM 844 N N . MET A 1 111 ? -15.852 16.844 -2.002 1 97.69 111 MET A N 1
ATOM 845 C CA . MET A 1 111 ? -15.945 15.578 -1.261 1 97.69 111 MET A CA 1
ATOM 846 C C . MET A 1 111 ? -15.953 14.391 -2.211 1 97.69 111 MET A C 1
ATOM 848 O O . MET A 1 111 ? -15.406 13.336 -1.893 1 97.69 111 MET A O 1
ATOM 852 N N . ASP A 1 112 ? -16.531 14.578 -3.357 1 98 112 ASP A N 1
ATOM 853 C CA . ASP A 1 112 ? -16.656 13.477 -4.309 1 98 112 ASP A CA 1
ATOM 854 C C . ASP A 1 112 ? -15.281 12.992 -4.762 1 98 112 ASP A C 1
ATOM 856 O O . ASP A 1 112 ? -15.094 11.805 -5.035 1 98 112 ASP A O 1
ATOM 860 N N . ILE A 1 113 ? -14.328 13.875 -4.855 1 98.5 113 ILE A N 1
ATOM 861 C CA . ILE A 1 113 ? -12.977 13.508 -5.242 1 98.5 113 ILE A CA 1
ATOM 862 C C . ILE A 1 113 ? -12.328 12.672 -4.137 1 98.5 113 ILE A C 1
ATOM 864 O O . ILE A 1 113 ? -11.703 11.648 -4.41 1 98.5 113 ILE A O 1
ATOM 868 N N . ILE A 1 114 ? -12.562 13.117 -2.855 1 98.44 114 ILE A N 1
ATOM 869 C CA . ILE A 1 114 ? -12.039 12.391 -1.703 1 98.44 114 ILE A CA 1
ATOM 870 C C . ILE A 1 114 ? -12.672 11 -1.636 1 98.44 114 ILE A C 1
ATOM 872 O O . ILE A 1 114 ? -11.969 10.008 -1.439 1 98.44 114 ILE A O 1
ATOM 876 N N . MET A 1 115 ? -13.898 10.953 -1.881 1 97.88 115 MET A N 1
ATOM 877 C CA . MET A 1 115 ? -14.641 9.688 -1.839 1 97.88 115 MET A CA 1
ATOM 878 C C . MET A 1 115 ? -14.148 8.734 -2.926 1 97.88 115 MET A C 1
ATOM 880 O O . MET A 1 115 ? -13.977 7.543 -2.68 1 97.88 115 MET A O 1
ATOM 884 N N . ALA A 1 116 ? -13.969 9.25 -4.117 1 98.38 116 ALA A N 1
ATOM 885 C CA . ALA A 1 116 ? -13.469 8.422 -5.207 1 98.38 116 ALA A CA 1
ATOM 886 C C . ALA A 1 116 ? -12.109 7.82 -4.855 1 98.38 116 ALA A C 1
ATOM 888 O O . ALA A 1 116 ? -11.844 6.652 -5.148 1 98.38 116 ALA A O 1
ATOM 889 N N . ALA A 1 117 ? -11.266 8.641 -4.246 1 98.69 117 ALA A N 1
ATOM 890 C CA . ALA A 1 117 ? -9.945 8.156 -3.852 1 98.69 117 ALA A CA 1
ATOM 891 C C . ALA A 1 117 ? -10.047 7.055 -2.803 1 98.69 117 ALA A C 1
ATOM 893 O O . ALA A 1 117 ? -9.359 6.039 -2.891 1 98.69 117 ALA A O 1
ATOM 894 N N . VAL A 1 118 ? -10.914 7.23 -1.82 1 98.44 118 VAL A N 1
ATOM 895 C CA . VAL A 1 118 ? -11.078 6.242 -0.76 1 98.44 118 VAL A CA 1
ATOM 896 C C . VAL A 1 118 ? -11.711 4.977 -1.331 1 98.44 118 VAL A C 1
ATOM 898 O O . VAL A 1 118 ? -11.328 3.863 -0.962 1 98.44 118 VAL A O 1
ATOM 901 N N . ARG A 1 119 ? -12.672 5.141 -2.221 1 97.56 119 ARG A N 1
ATOM 902 C CA . ARG A 1 119 ? -13.258 3.982 -2.891 1 97.56 119 ARG A CA 1
ATOM 903 C C . ARG A 1 119 ? -12.195 3.189 -3.641 1 97.56 119 ARG A C 1
ATOM 905 O O . ARG A 1 119 ? -12.242 1.957 -3.676 1 97.56 119 ARG A O 1
ATOM 912 N N . THR A 1 120 ? -11.273 3.896 -4.246 1 98.5 120 THR A N 1
ATOM 913 C CA . THR A 1 120 ? -10.164 3.23 -4.926 1 98.5 120 THR A CA 1
ATOM 914 C C . THR A 1 120 ? -9.352 2.393 -3.939 1 98.5 120 THR A C 1
ATOM 916 O O . THR A 1 120 ? -9.016 1.242 -4.227 1 98.5 120 THR A O 1
ATOM 919 N N . ALA A 1 121 ? -9.07 2.979 -2.789 1 98.5 121 ALA A N 1
ATOM 920 C CA . ALA A 1 121 ? -8.359 2.24 -1.748 1 98.5 121 ALA A CA 1
ATOM 921 C C . ALA A 1 121 ? -9.109 0.97 -1.363 1 98.5 121 ALA A C 1
ATOM 923 O O . ALA A 1 121 ? -8.5 -0.072 -1.119 1 98.5 121 ALA A O 1
ATOM 924 N N . CYS A 1 122 ? -10.398 0.998 -1.403 1 96.56 122 CYS A N 1
ATOM 925 C CA . CYS A 1 122 ? -11.242 -0.106 -0.963 1 96.56 122 CYS A CA 1
ATOM 926 C C . CYS A 1 122 ? -11.273 -1.22 -2.002 1 96.56 122 CYS A C 1
ATOM 928 O O . CYS A 1 122 ? -11.805 -2.301 -1.745 1 96.56 122 CYS A O 1
ATOM 930 N N . THR A 1 123 ? -10.672 -1.029 -3.154 1 96.31 123 THR A N 1
ATOM 931 C CA . THR A 1 123 ? -10.562 -2.092 -4.148 1 96.31 123 THR A CA 1
ATOM 932 C C . THR A 1 123 ? -9.336 -2.963 -3.883 1 96.31 123 THR A C 1
ATOM 934 O O . THR A 1 123 ? -9.102 -3.943 -4.59 1 96.31 123 THR A O 1
ATOM 937 N N . ALA A 1 124 ? -8.586 -2.604 -2.85 1 97.81 124 ALA A N 1
ATOM 938 C CA . ALA A 1 124 ? -7.344 -3.311 -2.549 1 97.81 124 ALA A CA 1
ATOM 939 C C . ALA A 1 124 ? -7.609 -4.785 -2.258 1 97.81 124 ALA A C 1
ATOM 941 O O . ALA A 1 124 ? -8.664 -5.141 -1.729 1 97.81 124 ALA A O 1
ATOM 942 N N . PRO A 1 125 ? -6.668 -5.664 -2.705 1 95.88 125 PRO A N 1
ATOM 943 C CA . PRO A 1 125 ? -6.738 -7.035 -2.195 1 95.88 125 PRO A CA 1
ATOM 944 C C . PRO A 1 125 ? -6.539 -7.113 -0.683 1 95.88 125 PRO A C 1
ATOM 946 O O . PRO A 1 125 ? -5.93 -6.219 -0.09 1 95.88 125 PRO A O 1
ATOM 949 N N . SER A 1 126 ? -7.109 -8.125 -0.052 1 93.56 126 SER A N 1
ATOM 950 C CA . SER A 1 126 ? -6.969 -8.375 1.379 1 93.56 126 SER A CA 1
ATOM 951 C C . SER A 1 126 ? -7.023 -9.867 1.688 1 93.56 126 SER A C 1
ATOM 953 O O . SER A 1 126 ? -7.48 -10.664 0.864 1 93.56 126 SER A O 1
ATOM 955 N N . GLY A 1 127 ? -6.422 -10.18 2.84 1 90.06 127 GLY A N 1
ATOM 956 C CA . GLY A 1 127 ? -6.52 -11.57 3.266 1 90.06 127 GLY A CA 1
ATOM 957 C C . GLY A 1 127 ? -7.945 -12.078 3.312 1 90.06 127 GLY A C 1
ATOM 958 O O . GLY A 1 127 ? -8.805 -11.477 3.953 1 90.06 127 GLY A O 1
ATOM 959 N N . ALA A 1 128 ? -8.141 -13.148 2.553 1 81.44 128 ALA A N 1
ATOM 960 C CA . ALA A 1 128 ? -9.438 -13.812 2.492 1 81.44 128 ALA A CA 1
ATOM 961 C C . ALA A 1 128 ? -10.539 -12.82 2.123 1 81.44 128 ALA A C 1
ATOM 963 O O . ALA A 1 128 ? -11.711 -13.031 2.439 1 81.44 128 ALA A O 1
ATOM 964 N N . HIS A 1 129 ? -10.125 -11.656 1.573 1 87 129 HIS A N 1
ATOM 965 C CA . HIS A 1 129 ? -11.031 -10.594 1.137 1 87 129 HIS A CA 1
ATOM 966 C C . HIS A 1 129 ? -11.867 -10.078 2.299 1 87 129 HIS A C 1
ATOM 968 O O . HIS A 1 129 ? -13.039 -9.719 2.117 1 87 129 HIS A O 1
ATOM 974 N N . LEU A 1 130 ? -11.25 -10.031 3.461 1 87.44 130 LEU A N 1
ATOM 975 C CA . LEU A 1 130 ? -11.969 -9.602 4.652 1 87.44 130 LEU A CA 1
ATOM 976 C C . LEU A 1 130 ? -11.945 -8.078 4.785 1 87.44 130 LEU A C 1
ATOM 978 O O . LEU A 1 130 ? -12.711 -7.508 5.559 1 87.44 130 LEU A O 1
ATOM 982 N N . GLN A 1 131 ? -11.078 -7.398 4.082 1 93.12 131 GLN A N 1
ATOM 983 C CA . GLN A 1 131 ? -11.055 -5.941 4.004 1 93.12 131 GLN A CA 1
ATOM 984 C C . GLN A 1 131 ? -11.016 -5.316 5.395 1 93.12 131 GLN A C 1
ATOM 986 O O . GLN A 1 131 ? -11.914 -4.562 5.773 1 93.12 131 GLN A O 1
ATOM 991 N N . PRO A 1 132 ? -9.883 -5.566 6.098 1 96 132 PRO A N 1
ATOM 992 C CA . PRO A 1 132 ? -9.766 -5.199 7.512 1 96 132 PRO A CA 1
ATOM 993 C C . PRO A 1 132 ? -9.469 -3.715 7.711 1 96 132 PRO A C 1
ATOM 995 O O . PRO A 1 132 ? -8.625 -3.355 8.539 1 96 132 PRO A O 1
ATOM 998 N N . TRP A 1 133 ? -10.164 -2.865 7.02 1 96.88 133 TRP A N 1
ATOM 999 C CA . TRP A 1 133 ? -9.906 -1.433 7.117 1 96.88 133 TRP A CA 1
ATOM 1000 C C . TRP A 1 133 ? -11.211 -0.651 7.254 1 96.88 133 TRP A C 1
ATOM 1002 O O . TRP A 1 133 ? -12.258 -1.1 6.789 1 96.88 133 TRP A O 1
ATOM 1012 N N . THR A 1 134 ? -11.133 0.49 7.93 1 96.5 134 THR A N 1
ATOM 1013 C CA . THR A 1 134 ? -12.117 1.564 7.918 1 96.5 134 THR A CA 1
ATOM 1014 C C . THR A 1 134 ? -11.445 2.908 7.641 1 96.5 134 THR A C 1
ATOM 1016 O O . THR A 1 134 ? -10.461 3.26 8.281 1 96.5 134 THR A O 1
ATOM 1019 N N . PHE A 1 135 ? -11.93 3.578 6.66 1 98.31 135 PHE A N 1
ATOM 1020 C CA . PHE A 1 135 ? -11.453 4.922 6.359 1 98.31 135 PHE A CA 1
ATOM 1021 C C . PHE A 1 135 ? -12.383 5.973 6.953 1 98.31 135 PHE A C 1
ATOM 1023 O O . PHE A 1 135 ? -13.555 6.062 6.562 1 98.31 135 PHE A O 1
ATOM 1030 N N . VAL A 1 136 ? -11.852 6.773 7.855 1 98.38 136 VAL A N 1
ATOM 1031 C CA . VAL A 1 136 ? -12.609 7.883 8.43 1 98.38 136 VAL A CA 1
ATOM 1032 C C . VAL A 1 136 ? -12.18 9.195 7.773 1 98.38 136 VAL A C 1
ATOM 1034 O O . VAL A 1 136 ? -11.039 9.633 7.938 1 98.38 136 VAL A O 1
ATOM 1037 N N . ILE A 1 137 ? -13.062 9.781 7.027 1 98.5 137 ILE A N 1
ATOM 1038 C CA . ILE A 1 137 ? -12.828 11.078 6.402 1 98.5 137 ILE A CA 1
ATOM 1039 C C . ILE A 1 137 ? -13.289 12.195 7.336 1 98.5 137 ILE A C 1
ATOM 1041 O O . ILE A 1 137 ? -14.477 12.32 7.629 1 98.5 137 ILE A O 1
ATOM 1045 N N . VAL A 1 138 ? -12.359 13.008 7.793 1 98.56 138 VAL A N 1
ATOM 1046 C CA . VAL A 1 138 ? -12.664 14.078 8.742 1 98.56 138 VAL A CA 1
ATOM 1047 C C . VAL A 1 138 ? -12.625 15.43 8.031 1 98.56 138 VAL A C 1
ATOM 1049 O O . VAL A 1 138 ? -11.562 15.883 7.594 1 98.56 138 VAL A O 1
ATOM 1052 N N . HIS A 1 139 ? -13.703 16.031 7.914 1 98.12 139 HIS A N 1
ATOM 1053 C CA . HIS A 1 139 ? -13.844 17.344 7.305 1 98.12 139 HIS A CA 1
ATOM 1054 C C . HIS A 1 139 ? -14.195 18.406 8.352 1 98.12 139 HIS A C 1
ATOM 1056 O O . HIS A 1 139 ? -13.875 19.578 8.18 1 98.12 139 HIS A O 1
ATOM 1062 N N . ASN A 1 140 ? -14.719 17.953 9.5 1 97.69 140 ASN A N 1
ATOM 1063 C CA . ASN A 1 140 ? -15.141 18.828 10.594 1 97.69 140 ASN A CA 1
ATOM 1064 C C . ASN A 1 140 ? -13.953 19.516 11.258 1 97.69 140 ASN A C 1
ATOM 1066 O O . ASN A 1 140 ? -13.055 18.844 11.773 1 97.69 140 ASN A O 1
ATOM 1070 N N . GLN A 1 141 ? -14.008 20.844 11.297 1 98.19 141 GLN A N 1
ATOM 1071 C CA . GLN A 1 141 ? -12.883 21.625 11.789 1 98.19 141 GLN A CA 1
ATOM 1072 C C . GLN A 1 141 ? -12.617 21.344 13.266 1 98.19 141 GLN A C 1
ATOM 1074 O O . GLN A 1 141 ? -11.461 21.234 13.688 1 98.19 141 GLN A O 1
ATOM 1079 N N . LYS A 1 142 ? -13.641 21.25 14.031 1 98.19 142 LYS A N 1
ATOM 1080 C CA . LYS A 1 142 ? -13.477 21 15.461 1 98.19 142 LYS A CA 1
ATOM 1081 C C . LYS A 1 142 ? -12.789 19.656 15.711 1 98.19 142 LYS A C 1
ATOM 1083 O O . LYS A 1 142 ? -11.898 19.562 16.562 1 98.19 142 LYS A O 1
ATOM 1088 N N . ALA A 1 143 ? -13.211 18.609 15.016 1 98 143 ALA A N 1
ATOM 1089 C CA . ALA A 1 143 ? -12.602 17.281 15.141 1 98 143 ALA A CA 1
ATOM 1090 C C . ALA A 1 143 ? -11.125 17.328 14.742 1 98 143 ALA A C 1
ATOM 1092 O O . ALA A 1 143 ? -10.281 16.734 15.414 1 98 143 ALA A O 1
ATOM 1093 N N . LYS A 1 144 ? -10.859 18 13.625 1 98.5 144 LYS A N 1
ATOM 1094 C CA . LYS A 1 144 ? -9.477 18.125 13.172 1 98.5 144 LYS A CA 1
ATOM 1095 C C . LYS A 1 144 ? -8.609 18.828 14.219 1 98.5 144 LYS A C 1
ATOM 1097 O O . LYS A 1 144 ? -7.488 18.391 14.5 1 98.5 144 LYS A O 1
ATOM 1102 N N . ASP A 1 145 ? -9.156 19.891 14.828 1 98.5 145 ASP A N 1
ATOM 1103 C CA . ASP A 1 145 ? -8.438 20.609 15.867 1 98.5 145 ASP A CA 1
ATOM 1104 C C . ASP A 1 145 ? -8.172 19.734 17.078 1 98.5 145 ASP A C 1
ATOM 1106 O O . ASP A 1 145 ? -7.086 19.766 17.656 1 98.5 145 ASP A O 1
ATOM 1110 N N . LYS A 1 146 ? -9.172 18.984 17.484 1 98.44 146 LYS A N 1
ATOM 1111 C CA . LYS A 1 146 ? -9.016 18.078 18.609 1 98.44 146 LYS A CA 1
ATOM 1112 C C . LYS A 1 146 ? -7.941 17.031 18.328 1 98.44 146 LYS A C 1
ATOM 1114 O O . LYS A 1 146 ? -7.129 16.719 19.203 1 98.44 146 LYS A O 1
ATOM 1119 N N . ILE A 1 147 ? -7.961 16.453 17.125 1 98.31 147 ILE A N 1
ATOM 1120 C CA . ILE A 1 147 ? -6.961 15.477 16.734 1 98.31 147 ILE A CA 1
ATOM 1121 C C . ILE A 1 147 ? -5.57 16.094 16.781 1 98.31 147 ILE A C 1
ATOM 1123 O O . ILE A 1 147 ? -4.633 15.508 17.312 1 98.31 147 ILE A O 1
ATOM 1127 N N . ARG A 1 148 ? -5.453 17.312 16.219 1 98.06 148 ARG A N 1
ATOM 1128 C CA . ARG A 1 148 ? -4.172 18.016 16.266 1 98.06 148 ARG A CA 1
ATOM 1129 C C . ARG A 1 148 ? -3.682 18.172 17.703 1 98.06 148 ARG A C 1
ATOM 1131 O O . ARG A 1 148 ? -2.525 17.859 18 1 98.06 148 ARG A O 1
ATOM 1138 N N . ASP A 1 149 ? -4.551 18.609 18.562 1 97.62 149 ASP A N 1
ATOM 1139 C CA . ASP A 1 149 ? -4.199 18.859 19.953 1 97.62 149 ASP A CA 1
ATOM 1140 C C . ASP A 1 149 ? -3.646 17.594 20.609 1 97.62 149 ASP A C 1
ATOM 1142 O O . ASP A 1 149 ? -2.623 17.641 21.297 1 97.62 149 ASP A O 1
ATOM 1146 N N . VAL A 1 150 ? -4.309 16.484 20.438 1 97.06 150 VAL A N 1
ATOM 1147 C CA . VAL A 1 150 ? -3.916 15.242 21.094 1 97.06 150 VAL A CA 1
ATOM 1148 C C . VAL A 1 150 ? -2.6 14.742 20.516 1 97.06 150 VAL A C 1
ATOM 1150 O O . VAL A 1 150 ? -1.741 14.234 21.234 1 97.06 150 VAL A O 1
ATOM 1153 N N . VAL A 1 151 ? -2.463 14.852 19.203 1 96.44 151 VAL A N 1
ATOM 1154 C CA . VAL A 1 151 ? -1.239 14.398 18.547 1 96.44 151 VAL A CA 1
ATOM 1155 C C . VAL A 1 151 ? -0.054 15.227 19.031 1 96.44 151 VAL A C 1
ATOM 1157 O O . VAL A 1 151 ? 0.992 14.68 19.391 1 96.44 151 VAL A O 1
ATOM 1160 N N . GLU A 1 152 ? -0.181 16.547 19.062 1 95.25 152 GLU A N 1
ATOM 1161 C CA . GLU A 1 152 ? 0.893 17.438 19.5 1 95.25 152 GLU A CA 1
ATOM 1162 C C . GL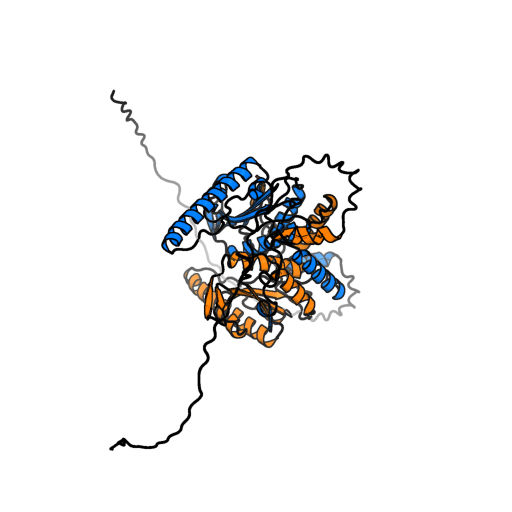U A 1 152 ? 1.23 17.219 20.969 1 95.25 152 GLU A C 1
ATOM 1164 O O . GLU A 1 152 ? 2.402 17.25 21.344 1 95.25 152 GLU A O 1
ATOM 1169 N N . ARG A 1 153 ? 0.28 17.047 21.75 1 94.06 153 ARG A N 1
ATOM 1170 C CA . ARG A 1 153 ? 0.498 16.797 23.172 1 94.06 153 ARG A CA 1
ATOM 1171 C C . ARG A 1 153 ? 1.303 15.523 23.391 1 94.06 153 ARG A C 1
ATOM 1173 O O . ARG A 1 153 ? 2.26 15.516 24.156 1 94.06 153 ARG A O 1
ATOM 1180 N N . GLU A 1 154 ? 0.89 14.453 22.719 1 91.44 154 GLU 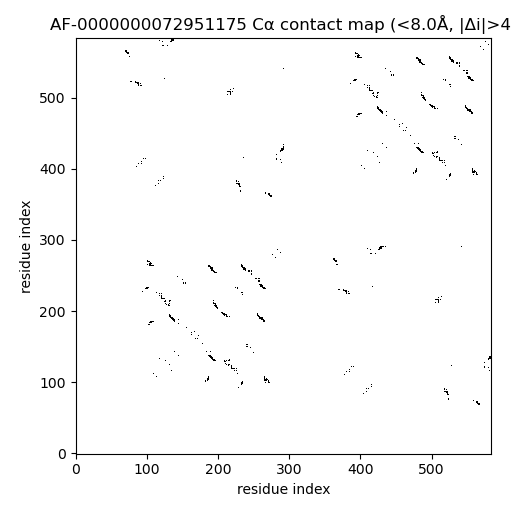A N 1
ATOM 1181 C CA . GLU A 1 154 ? 1.59 13.18 22.859 1 91.44 154 GLU A CA 1
ATOM 1182 C C . GLU A 1 154 ? 3.027 13.281 22.359 1 91.44 154 GLU A C 1
ATOM 1184 O O . GLU A 1 154 ? 3.938 12.68 22.938 1 91.44 154 GLU A O 1
ATOM 1189 N N . GLU A 1 155 ? 3.217 13.953 21.281 1 87.75 155 GLU A N 1
ATOM 1190 C CA . GLU A 1 155 ? 4.562 14.164 20.75 1 87.75 155 GLU A CA 1
ATOM 1191 C C . GLU A 1 155 ? 5.43 14.938 21.75 1 87.75 155 GLU A C 1
ATOM 1193 O O . GLU A 1 155 ? 6.617 14.641 21.906 1 87.75 155 GLU A O 1
ATOM 1198 N N . GLN A 1 156 ? 4.859 15.953 22.359 1 87.94 156 GLN A N 1
ATOM 1199 C CA . GLN A 1 156 ? 5.574 16.719 23.375 1 87.94 156 GLN A CA 1
ATOM 1200 C C . GLN A 1 156 ? 5.969 15.828 24.547 1 87.94 156 GLN A C 1
ATOM 1202 O O . GLN A 1 156 ? 7.098 15.891 25.031 1 87.94 156 GLN A O 1
ATOM 1207 N N . LEU A 1 157 ? 5.113 14.977 24.938 1 87.44 157 LEU A N 1
ATOM 1208 C CA . LEU A 1 157 ? 5.383 14.055 26.031 1 87.44 157 LEU A CA 1
ATOM 1209 C C . LEU A 1 157 ? 6.504 13.086 25.656 1 87.44 157 LEU A C 1
ATOM 1211 O O . LEU A 1 157 ? 7.379 12.805 26.484 1 87.44 157 LEU A O 1
ATOM 1215 N N . ASN A 1 158 ? 6.391 12.539 24.438 1 82.38 158 ASN A N 1
ATOM 1216 C CA . ASN A 1 158 ? 7.422 11.625 23.969 1 82.38 158 ASN A CA 1
ATOM 1217 C C . ASN A 1 158 ? 8.781 12.305 23.891 1 82.38 158 ASN A C 1
ATOM 1219 O O . ASN A 1 158 ? 9.797 11.711 24.25 1 82.38 158 ASN A O 1
ATOM 1223 N N . TYR A 1 159 ? 8.773 13.516 23.406 1 78.56 159 TYR A N 1
ATOM 1224 C CA . TYR A 1 159 ? 10.008 14.281 23.328 1 78.56 159 TYR A CA 1
ATOM 1225 C C . TYR A 1 159 ? 10.594 14.523 24.719 1 78.56 159 TYR A C 1
ATOM 1227 O O . TYR A 1 159 ? 11.789 14.328 24.922 1 78.56 159 TYR A O 1
ATOM 1235 N N . ASP A 1 160 ? 9.758 14.906 25.562 1 82.06 160 ASP A N 1
ATOM 1236 C CA . ASP A 1 160 ? 10.188 15.164 26.922 1 82.06 160 ASP A CA 1
ATOM 1237 C C . ASP A 1 160 ? 10.773 13.906 27.562 1 82.06 160 ASP A C 1
ATOM 1239 O O . ASP A 1 160 ? 11.789 13.977 28.266 1 82.06 160 ASP A O 1
ATOM 1243 N N . ARG A 1 161 ? 10.164 12.812 27.297 1 80.19 161 ARG A N 1
ATOM 1244 C CA . ARG A 1 161 ? 10.633 11.539 27.828 1 80.19 161 ARG A CA 1
ATOM 1245 C C . ARG A 1 161 ? 11.992 11.164 27.25 1 80.19 161 ARG A C 1
ATOM 1247 O O . ARG A 1 161 ? 12.875 10.695 27.969 1 80.19 161 ARG A O 1
ATOM 1254 N N . ARG A 1 162 ? 12.109 11.398 25.953 1 73.56 162 ARG A N 1
ATOM 1255 C CA . ARG A 1 162 ? 13.367 11.094 25.281 1 73.56 162 ARG A CA 1
ATOM 1256 C C . ARG A 1 162 ? 14.492 12 25.781 1 73.56 162 ARG A C 1
ATOM 1258 O O . ARG A 1 162 ? 15.625 11.547 25.969 1 73.56 162 ARG A O 1
ATOM 1265 N N . MET A 1 163 ? 14.18 13.258 25.906 1 70.31 163 MET A N 1
ATOM 1266 C CA . MET A 1 163 ? 15.164 14.227 26.375 1 70.31 163 MET A CA 1
ATOM 1267 C C . MET A 1 163 ? 15.609 13.891 27.797 1 70.31 163 MET A C 1
ATOM 1269 O O . MET A 1 163 ? 16.797 14.023 28.125 1 70.31 163 MET A O 1
ATOM 1273 N N . ARG A 1 164 ? 14.711 13.539 28.5 1 68.75 164 ARG A N 1
ATOM 1274 C CA . ARG A 1 164 ? 15.055 13.133 29.859 1 68.75 164 ARG A CA 1
ATOM 1275 C C . ARG A 1 164 ? 16.016 11.945 29.859 1 68.75 164 ARG A C 1
ATOM 1277 O O . ARG A 1 164 ? 16.969 11.898 30.625 1 68.75 164 ARG A O 1
ATOM 1284 N N . ARG A 1 165 ? 15.766 11.133 28.906 1 67.25 165 ARG A N 1
ATOM 1285 C CA . ARG A 1 165 ? 16.625 9.969 28.781 1 67.25 165 ARG A CA 1
ATOM 1286 C C . ARG A 1 165 ? 18 10.352 28.219 1 67.25 165 ARG A C 1
ATOM 1288 O O . ARG A 1 165 ? 19.016 9.805 28.625 1 67.25 165 ARG A O 1
ATOM 1295 N N . SER A 1 166 ? 17.906 11.266 27.203 1 62.84 166 SER A N 1
ATOM 1296 C CA . SER A 1 166 ? 19.125 11.719 26.562 1 62.84 166 SER A CA 1
ATOM 1297 C C . SER A 1 166 ? 20 12.547 27.5 1 62.84 166 SER A C 1
ATOM 1299 O O . SER A 1 166 ? 21.219 12.445 27.484 1 62.84 166 SER A O 1
ATOM 1301 N N . TRP A 1 167 ? 19.297 13.516 28.062 1 56.28 167 TRP A N 1
ATOM 1302 C CA . TRP A 1 167 ? 20.047 14.305 29.031 1 56.28 167 TRP A CA 1
ATOM 1303 C C . TRP A 1 167 ? 20.797 13.406 30.016 1 56.28 167 TRP A C 1
ATOM 1305 O O . TRP A 1 167 ? 21.922 13.703 30.406 1 56.28 167 TRP A O 1
ATOM 1315 N N . VAL A 1 168 ? 20.109 12.375 30.109 1 53.5 168 VAL A N 1
ATOM 1316 C CA . VAL A 1 168 ? 20.828 11.414 30.922 1 53.5 168 VAL A CA 1
ATOM 1317 C C . VAL A 1 168 ? 22.031 10.875 30.156 1 53.5 168 VAL A C 1
ATOM 1319 O O . VAL A 1 168 ? 23.062 10.562 30.734 1 53.5 168 VAL A O 1
ATOM 1322 N N . ASN A 1 169 ? 21.828 10.906 28.828 1 53.56 169 ASN A N 1
ATOM 1323 C CA . ASN A 1 169 ? 22.922 10.391 28 1 53.56 169 ASN A CA 1
ATOM 1324 C C . ASN A 1 169 ? 23.688 11.523 27.312 1 53.56 169 ASN A C 1
ATOM 1326 O O . ASN A 1 169 ? 24.484 11.273 26.406 1 53.56 169 ASN A O 1
ATOM 1330 N N . ASP A 1 170 ? 23.547 12.875 27.594 1 50.09 170 ASP A N 1
ATOM 1331 C CA . ASP A 1 170 ? 24.25 14.062 27.141 1 50.09 170 ASP A CA 1
ATOM 1332 C C . ASP A 1 170 ? 23.969 14.344 25.656 1 50.09 170 ASP A C 1
ATOM 1334 O O . ASP A 1 170 ? 24.859 14.719 24.906 1 50.09 170 ASP A O 1
ATOM 1338 N N . VAL A 1 171 ? 22.906 13.938 25.203 1 51.03 171 VAL A N 1
ATOM 1339 C CA . VAL A 1 171 ? 22.609 14.203 23.797 1 51.03 171 VAL A CA 1
ATOM 1340 C C . VAL A 1 171 ? 21.906 15.555 23.656 1 51.03 171 VAL A C 1
ATOM 1342 O O . VAL A 1 171 ? 21.016 15.875 24.422 1 51.03 171 VAL A O 1
ATOM 1345 N N . ALA A 1 172 ? 22.5 16.547 22.875 1 51.59 172 ALA A N 1
ATOM 1346 C CA . ALA A 1 172 ? 22 17.891 22.594 1 51.59 172 ALA A CA 1
ATOM 1347 C C . ALA A 1 172 ? 20.547 17.844 22.109 1 51.59 172 ALA A C 1
ATOM 1349 O O . ALA A 1 172 ? 20.156 16.922 21.375 1 51.59 172 ALA A O 1
ATOM 1350 N N . PRO A 1 173 ? 19.766 18.812 22.656 1 52.69 173 PRO A N 1
ATOM 1351 C CA . PRO A 1 173 ? 18.344 18.844 22.297 1 52.69 173 PRO A CA 1
ATOM 1352 C C . PRO A 1 173 ? 18.109 19.016 20.797 1 52.69 173 PRO A C 1
ATOM 1354 O O . PRO A 1 173 ? 18.844 19.766 20.141 1 52.69 173 PRO A O 1
ATOM 1357 N N . MET A 1 174 ? 17.641 18.047 20.109 1 50.59 174 MET A N 1
ATOM 1358 C CA . MET A 1 174 ? 17.297 18.156 18.688 1 50.59 174 MET A CA 1
ATOM 1359 C C . MET A 1 174 ? 16.125 19.125 18.484 1 50.59 174 MET A C 1
ATOM 1361 O O . MET A 1 174 ? 15.219 19.188 19.312 1 50.59 174 MET A O 1
ATOM 1365 N N . ALA A 1 175 ? 16.375 20.188 17.656 1 51.75 175 ALA A N 1
ATOM 1366 C CA . ALA A 1 175 ? 15.273 21.062 17.234 1 51.75 175 ALA A CA 1
ATOM 1367 C C . ALA A 1 175 ? 14.031 20.25 16.891 1 51.75 175 ALA A C 1
ATOM 1369 O O . ALA A 1 175 ? 14.102 19.297 16.125 1 51.75 175 ALA A O 1
ATOM 1370 N N . PHE A 1 176 ? 13.133 20.156 17.891 1 62.91 176 PHE A N 1
ATOM 1371 C CA . PHE A 1 176 ? 11.906 19.375 17.734 1 62.91 176 PHE A CA 1
ATOM 1372 C C . PHE A 1 176 ? 10.695 20.281 17.625 1 62.91 176 PHE A C 1
ATOM 1374 O O . PHE A 1 176 ? 10.523 21.203 18.406 1 62.91 176 PHE A O 1
ATOM 1381 N N . GLN A 1 177 ? 10.156 20.328 16.422 1 68.88 177 GLN A N 1
ATOM 1382 C CA . GLN A 1 177 ? 8.906 21.062 16.266 1 68.88 177 GLN A CA 1
ATOM 1383 C C . GLN A 1 177 ? 7.699 20.156 16.438 1 68.88 177 GLN A C 1
ATOM 1385 O O . GLN A 1 177 ? 7.508 19.219 15.656 1 68.88 177 GLN A O 1
ATOM 1390 N N . VAL A 1 178 ? 6.941 20.469 17.469 1 80.88 178 VAL A N 1
ATOM 1391 C CA . VAL A 1 178 ? 5.789 19.656 17.859 1 80.88 178 VAL A CA 1
ATOM 1392 C C . VAL A 1 178 ? 4.559 20.109 17.062 1 80.88 178 VAL A C 1
ATOM 1394 O O . VAL A 1 178 ? 3.646 19.312 16.828 1 80.88 178 VAL A O 1
ATOM 1397 N N . ALA A 1 179 ? 4.684 21.359 16.625 1 89.56 179 ALA A N 1
ATOM 1398 C CA . ALA A 1 179 ? 3.504 21.906 15.969 1 89.56 179 ALA A CA 1
ATOM 1399 C C . ALA A 1 179 ? 3.225 21.219 14.641 1 89.56 179 ALA A C 1
ATOM 1401 O O . ALA A 1 179 ? 4.145 20.953 13.867 1 89.56 179 ALA A O 1
ATOM 1402 N N . LYS A 1 180 ? 1.97 20.844 14.469 1 94.56 180 LYS A N 1
ATOM 1403 C CA . LYS A 1 180 ? 1.517 20.188 13.242 1 94.56 180 LYS A CA 1
ATOM 1404 C C . LYS A 1 180 ? 0.282 20.875 12.68 1 94.56 180 LYS A C 1
ATOM 1406 O O . LYS A 1 180 ? -0.773 20.266 12.531 1 94.56 180 LYS A O 1
ATOM 1411 N N . PRO A 1 181 ? 0.443 22.172 12.305 1 96.25 181 PRO A N 1
ATOM 1412 C CA . PRO A 1 181 ? -0.711 22.953 11.852 1 96.25 181 PRO A CA 1
ATOM 1413 C C . PRO A 1 181 ? -1.438 22.297 10.68 1 96.25 181 PRO A C 1
ATOM 1415 O O . PRO A 1 181 ? -2.629 22.547 10.469 1 96.25 181 PRO A O 1
ATOM 1418 N N . TYR A 1 182 ? -0.751 21.406 9.945 1 96.5 182 TYR A N 1
ATOM 1419 C CA . TYR A 1 182 ? -1.354 20.797 8.766 1 96.5 182 TYR A CA 1
ATOM 1420 C C . TYR A 1 182 ? -2.52 19.891 9.164 1 96.5 182 TYR A C 1
ATOM 1422 O O . TYR A 1 182 ? -3.387 19.594 8.336 1 96.5 182 TYR A O 1
ATOM 1430 N N . LEU A 1 183 ? -2.625 19.469 10.391 1 98 183 LEU A N 1
ATOM 1431 C CA . LEU A 1 183 ? -3.734 18.625 10.844 1 98 183 LEU A CA 1
ATOM 1432 C C . LEU A 1 183 ? -5.02 19.438 10.945 1 98 183 LEU A C 1
ATOM 1434 O O . LEU A 1 183 ? -6.117 18.875 10.859 1 98 183 LEU A O 1
ATOM 1438 N N . SER A 1 184 ? -4.879 20.766 11.094 1 98 184 SER A N 1
ATOM 1439 C CA . SER A 1 184 ? -6.031 21.672 11.141 1 98 184 SER A CA 1
ATOM 1440 C C . SER A 1 184 ? -6.242 22.375 9.805 1 98 184 SER A C 1
ATOM 1442 O O . SER A 1 184 ? -7.375 22.672 9.43 1 98 184 SER A O 1
ATOM 1444 N N . GLU A 1 185 ? -5.188 22.656 9.086 1 98.25 185 GLU A N 1
ATOM 1445 C CA . GLU A 1 185 ? -5.23 23.484 7.887 1 98.25 185 GLU A CA 1
ATOM 1446 C C . GLU A 1 185 ? -5.707 22.688 6.68 1 98.25 185 GLU A C 1
ATOM 1448 O O . GLU A 1 185 ? -6.422 23.203 5.82 1 98.25 185 GLU A O 1
ATOM 1453 N N . ALA A 1 186 ? -5.27 21.438 6.594 1 98.62 186 ALA A N 1
ATOM 1454 C CA . ALA A 1 186 ? -5.758 20.609 5.488 1 98.62 186 ALA A CA 1
ATOM 1455 C C . ALA A 1 186 ? -7.277 20.484 5.531 1 98.62 186 ALA A C 1
ATOM 1457 O O . ALA A 1 186 ? -7.859 20.281 6.602 1 98.62 186 ALA A O 1
ATOM 1458 N N . PRO A 1 187 ? -7.922 20.609 4.441 1 98.75 187 PRO A N 1
ATOM 1459 C CA . PRO A 1 187 ? -9.383 20.531 4.457 1 98.75 187 PRO A CA 1
ATOM 1460 C C . PRO A 1 187 ? -9.898 19.172 4.93 1 98.75 187 PRO A C 1
ATOM 1462 O O . PRO A 1 187 ? -11 19.094 5.477 1 98.75 187 PRO A O 1
ATOM 1465 N N . TYR A 1 188 ? -9.117 18.094 4.684 1 98.75 188 TYR A N 1
ATOM 1466 C CA . TYR A 1 188 ? -9.523 16.781 5.137 1 98.75 188 TYR A CA 1
ATOM 1467 C C . TYR A 1 188 ? -8.398 16.094 5.891 1 98.75 188 TYR A C 1
ATOM 1469 O O . TYR A 1 188 ? -7.219 16.281 5.578 1 98.75 188 TYR A O 1
ATOM 1477 N N . LEU A 1 189 ? -8.758 15.344 6.902 1 98.81 189 LEU A N 1
ATOM 1478 C CA . LEU A 1 189 ? -7.941 14.25 7.41 1 98.81 189 LEU A CA 1
ATOM 1479 C C . LEU A 1 189 ? -8.562 12.898 7.059 1 98.81 189 LEU A C 1
ATOM 1481 O O . LEU A 1 189 ? -9.773 12.711 7.223 1 98.81 189 LEU A O 1
ATOM 1485 N N . ILE A 1 190 ? -7.781 12.062 6.465 1 98.81 190 ILE A N 1
ATOM 1486 C CA . ILE A 1 190 ? -8.195 10.664 6.367 1 98.81 190 ILE A CA 1
ATOM 1487 C C . ILE A 1 190 ? -7.484 9.844 7.438 1 98.81 190 ILE A C 1
ATOM 1489 O O . ILE A 1 190 ? -6.258 9.719 7.43 1 98.81 190 ILE A O 1
ATOM 1493 N N . VAL A 1 191 ? -8.242 9.352 8.375 1 98.62 191 VAL A N 1
ATOM 1494 C CA . VAL A 1 191 ? -7.727 8.43 9.383 1 98.62 191 VAL A CA 1
ATOM 1495 C C . VAL A 1 191 ? -8.047 6.992 8.984 1 98.62 191 VAL A C 1
ATOM 1497 O O . VAL A 1 191 ? -9.211 6.582 8.992 1 98.62 191 VAL A O 1
ATOM 1500 N N . MET A 1 192 ? -7.035 6.281 8.609 1 98.56 192 MET A N 1
ATOM 1501 C CA . MET A 1 192 ? -7.207 4.871 8.281 1 98.56 192 MET A CA 1
ATOM 1502 C C . MET A 1 192 ? -7.121 4.004 9.539 1 98.56 192 MET A C 1
ATOM 1504 O O . MET A 1 192 ? -6.117 4.027 10.242 1 98.56 192 MET A O 1
ATOM 1508 N N . MET A 1 193 ? -8.18 3.246 9.797 1 97.69 193 MET A N 1
ATOM 1509 C CA . MET A 1 193 ? -8.242 2.328 10.93 1 97.69 193 MET A CA 1
ATOM 1510 C C . MET A 1 193 ? -8.062 0.884 10.469 1 97.69 193 MET A C 1
ATOM 1512 O O . MET A 1 193 ? -8.633 0.477 9.453 1 97.69 193 MET A O 1
ATOM 1516 N N . LYS A 1 194 ? -7.238 0.158 11.164 1 97.81 194 LYS A N 1
ATOM 1517 C CA . LYS A 1 194 ? -7.156 -1.278 10.922 1 97.81 194 LYS A CA 1
ATOM 1518 C C . LYS A 1 194 ? -7.973 -2.061 11.945 1 97.81 194 LYS A C 1
ATOM 1520 O O . LYS A 1 194 ? -8.078 -1.65 13.102 1 97.81 194 LYS A O 1
ATOM 1525 N N . GLN A 1 195 ? -8.5 -3.172 11.516 1 95.25 195 GLN A N 1
ATOM 1526 C CA . GLN A 1 195 ? -9.289 -4.066 12.352 1 95.25 195 GLN A CA 1
ATOM 1527 C C . GLN A 1 195 ? -8.625 -5.43 12.492 1 95.25 195 GLN A C 1
ATOM 1529 O O . GLN A 1 195 ? -8.398 -6.121 11.492 1 95.25 195 GLN A O 1
ATOM 1534 N N . SER A 1 196 ? -8.367 -5.781 13.688 1 92.88 196 SER A N 1
ATOM 1535 C CA . SER A 1 196 ? -7.766 -7.094 13.898 1 92.88 196 SER A CA 1
ATOM 1536 C C . SER A 1 196 ? -8.812 -8.203 13.805 1 92.88 196 SER A C 1
ATOM 1538 O O . SER A 1 196 ? -8.484 -9.352 13.5 1 92.88 196 SER A O 1
ATOM 1540 N N . HIS A 1 197 ? -9.977 -7.855 14.109 1 92.94 197 HIS A N 1
ATOM 1541 C CA . HIS A 1 197 ? -11.094 -8.797 14.07 1 92.94 197 HIS A CA 1
ATOM 1542 C C . HIS A 1 197 ? -12.414 -8.07 13.852 1 92.94 197 HIS A C 1
ATOM 1544 O O . HIS A 1 197 ? -12.469 -6.84 13.922 1 92.94 197 HIS A O 1
ATOM 1550 N N . ARG A 1 198 ? -13.336 -8.836 13.43 1 89.31 198 ARG A N 1
ATOM 1551 C CA . ARG A 1 198 ? -14.711 -8.336 13.344 1 89.31 198 ARG A CA 1
ATOM 1552 C C . ARG A 1 198 ? -15.625 -9.102 14.297 1 89.31 198 ARG A C 1
ATOM 1554 O O . ARG A 1 198 ? -15.391 -10.273 14.586 1 89.31 198 ARG A O 1
ATOM 1561 N N . VAL A 1 199 ? -16.516 -8.336 14.852 1 86.06 199 VAL A N 1
ATOM 1562 C CA . VAL A 1 199 ? -17.547 -8.945 15.703 1 86.06 199 VAL A CA 1
ATOM 1563 C C . VAL A 1 199 ? -18.906 -8.883 15.008 1 86.06 199 VAL A C 1
ATOM 1565 O O . VAL A 1 199 ? -19.344 -7.801 14.609 1 86.06 199 VAL A O 1
ATOM 1568 N N . ASP A 1 200 ? -19.484 -10.016 14.766 1 81.69 200 ASP A N 1
ATOM 1569 C CA . ASP A 1 200 ? -20.828 -10.047 14.203 1 81.69 200 ASP A CA 1
ATOM 1570 C C . ASP A 1 200 ? -21.828 -9.359 15.125 1 81.69 200 ASP A C 1
ATOM 1572 O O . ASP A 1 200 ? -22 -9.766 16.281 1 81.69 200 ASP A O 1
ATOM 1576 N N . PRO A 1 201 ? -22.438 -8.414 14.641 1 78.62 201 PRO A N 1
ATOM 1577 C CA . PRO A 1 201 ? -23.328 -7.691 15.539 1 78.62 201 PRO A CA 1
ATOM 1578 C C . PRO A 1 201 ? -24.531 -8.531 15.984 1 78.62 201 PRO A C 1
ATOM 1580 O O . PRO A 1 201 ? -25.109 -8.273 17.047 1 78.62 201 PRO A O 1
ATOM 1583 N N . THR A 1 202 ? -24.922 -9.5 15.188 1 84.44 202 THR A N 1
ATOM 1584 C CA . THR A 1 202 ? -26.109 -10.305 15.484 1 84.44 202 THR A CA 1
ATOM 1585 C C . THR A 1 202 ? -25.75 -11.453 16.422 1 84.44 202 THR A C 1
ATOM 1587 O O . THR A 1 202 ? -26.422 -11.68 17.422 1 84.44 202 THR A O 1
ATOM 1590 N N . THR A 1 203 ? -24.672 -12.125 16.188 1 86.5 203 THR A N 1
ATOM 1591 C CA . THR A 1 203 ? -24.328 -13.336 16.922 1 86.5 203 THR A CA 1
ATOM 1592 C C . THR A 1 203 ? -23.297 -13.047 18 1 86.5 203 THR A C 1
ATOM 1594 O O . THR A 1 203 ? -23.141 -13.812 18.953 1 86.5 203 THR A O 1
ATOM 1597 N N . GLY A 1 204 ? -22.625 -11.914 17.828 1 83.38 204 GLY A N 1
ATOM 1598 C CA . GLY A 1 204 ? -21.531 -11.594 18.75 1 83.38 204 GLY A CA 1
ATOM 1599 C C . GLY A 1 204 ? -20.266 -12.391 18.469 1 83.38 204 GLY A C 1
ATOM 1600 O O . GLY A 1 204 ? -19.266 -12.219 19.156 1 83.38 204 GLY A O 1
ATOM 1601 N N . ASN A 1 205 ? -20.266 -13.195 17.469 1 87.88 205 ASN A N 1
ATOM 1602 C CA . ASN A 1 205 ? -19.109 -14.039 17.141 1 87.88 205 ASN A CA 1
ATOM 1603 C C . ASN A 1 205 ? -17.953 -13.211 16.609 1 87.88 205 ASN A C 1
ATOM 1605 O O . ASN A 1 205 ? -18.156 -12.266 15.836 1 87.88 205 ASN A O 1
ATOM 1609 N N . ARG A 1 206 ? -16.812 -13.609 17.094 1 89.38 206 ARG A N 1
ATOM 1610 C CA . ARG A 1 206 ? -15.586 -12.938 16.703 1 89.38 206 ARG A CA 1
ATOM 1611 C C . ARG A 1 206 ? -14.906 -13.664 15.539 1 89.38 206 ARG A C 1
ATOM 1613 O O . ARG A 1 206 ? -14.75 -14.891 15.578 1 89.38 206 ARG A O 1
ATOM 1620 N N . GLN A 1 207 ? -14.633 -12.891 14.477 1 89.12 207 GLN A N 1
ATOM 1621 C CA . GLN A 1 207 ? -13.883 -13.422 13.344 1 89.12 207 GLN A CA 1
ATOM 1622 C C . GLN A 1 207 ? -12.531 -12.719 13.211 1 89.12 207 GLN A C 1
ATOM 1624 O O . GLN A 1 207 ? -12.469 -11.5 13.023 1 89.12 207 GLN A O 1
ATOM 1629 N N . GLU A 1 208 ? -11.516 -13.516 13.289 1 90.75 208 GLU A N 1
ATOM 1630 C CA . GLU A 1 208 ? -10.172 -12.953 13.188 1 90.75 208 GLU A CA 1
ATOM 1631 C C . GLU A 1 208 ? -9.836 -12.57 11.75 1 90.75 208 GLU A C 1
ATOM 1633 O O . GLU A 1 208 ? -10.227 -13.266 10.812 1 90.75 208 GLU A O 1
ATOM 1638 N N . HIS A 1 209 ? -9.172 -11.453 11.57 1 90.69 209 HIS A N 1
ATOM 1639 C CA . HIS A 1 209 ? -8.641 -11.062 10.273 1 90.69 209 HIS A CA 1
ATOM 1640 C C . HIS A 1 209 ? -7.207 -11.547 10.094 1 90.69 209 HIS A C 1
ATOM 1642 O O . HIS A 1 209 ? -6.422 -11.547 11.039 1 90.69 209 HIS A O 1
ATOM 1648 N N . TYR A 1 210 ? -6.988 -11.938 8.844 1 86.94 210 TYR A N 1
ATOM 1649 C CA . TYR A 1 210 ? -5.641 -12.375 8.484 1 86.94 210 TYR A CA 1
ATOM 1650 C C . TYR A 1 210 ? -4.93 -11.312 7.652 1 86.94 210 TYR A C 1
ATOM 1652 O O . TYR A 1 210 ? -5.566 -10.594 6.875 1 86.94 210 TYR A O 1
ATOM 1660 N N . TYR A 1 211 ? -3.637 -11.18 7.918 1 92.5 211 TYR A N 1
ATOM 1661 C CA . TYR A 1 211 ? -2.791 -10.312 7.105 1 92.5 211 TYR A CA 1
ATOM 1662 C C . TYR A 1 211 ? -3.289 -8.875 7.145 1 92.5 211 TYR A C 1
ATOM 1664 O O . TYR A 1 211 ? -3.406 -8.219 6.102 1 92.5 211 TYR A O 1
ATOM 1672 N N . VAL A 1 212 ? -3.607 -8.43 8.336 1 96.25 212 VAL A N 1
ATOM 1673 C CA . VAL A 1 212 ? -4.207 -7.117 8.531 1 96.25 212 VAL A CA 1
ATOM 1674 C C . VAL A 1 212 ? -3.232 -6.031 8.086 1 96.25 212 VAL A C 1
ATOM 1676 O O . VAL A 1 212 ? -3.605 -5.113 7.352 1 96.25 212 VAL A O 1
ATOM 1679 N N . GLU A 1 213 ? -1.941 -6.164 8.5 1 96.12 213 GLU A N 1
ATOM 1680 C CA . GLU A 1 213 ? -0.938 -5.152 8.188 1 96.12 213 GLU A CA 1
ATOM 1681 C C . GLU A 1 213 ? -0.702 -5.055 6.684 1 96.12 213 GLU A C 1
ATOM 1683 O O . GLU A 1 213 ? -0.689 -3.957 6.121 1 96.12 213 GLU A O 1
ATOM 1688 N N . GLN A 1 214 ? -0.614 -6.199 6.031 1 97 214 GLN A N 1
ATOM 1689 C CA . GLN A 1 214 ? -0.41 -6.223 4.586 1 97 214 GLN A CA 1
ATOM 1690 C C . GLN A 1 214 ? -1.61 -5.633 3.852 1 97 214 GLN A C 1
ATOM 1692 O O . GLN A 1 214 ? -1.45 -4.793 2.963 1 97 214 GLN A O 1
ATOM 1697 N N . SER A 1 215 ? -2.793 -6.055 4.258 1 97.69 215 SER A N 1
ATOM 1698 C CA . SER A 1 215 ? -4.02 -5.598 3.613 1 97.69 215 SER A CA 1
ATOM 1699 C C . SER A 1 215 ? -4.176 -4.086 3.734 1 97.69 215 SER A C 1
ATOM 1701 O O . SER A 1 215 ? -4.43 -3.4 2.74 1 97.69 215 SER A O 1
ATOM 1703 N N . CYS A 1 216 ? -3.963 -3.561 4.918 1 98.38 216 CYS A N 1
ATOM 1704 C CA . CYS A 1 216 ? -4.121 -2.131 5.156 1 98.38 216 CYS A CA 1
ATOM 1705 C C . CYS A 1 216 ? -3.023 -1.336 4.457 1 98.38 216 CYS A C 1
ATOM 1707 O O . CYS A 1 216 ? -3.279 -0.259 3.916 1 98.38 216 CYS A O 1
ATOM 1709 N N . GLY A 1 217 ? -1.823 -1.837 4.477 1 98.56 217 GLY A N 1
ATOM 1710 C CA . GLY A 1 217 ? -0.738 -1.17 3.777 1 98.56 217 GLY A CA 1
ATOM 1711 C C . GLY A 1 217 ? -0.976 -1.05 2.283 1 98.56 217 GLY A C 1
ATOM 1712 O O . GLY A 1 217 ? -0.75 0.01 1.696 1 98.56 217 GLY A O 1
ATOM 1713 N N . ILE A 1 218 ? -1.436 -2.127 1.682 1 98.69 218 ILE A N 1
ATOM 1714 C CA . ILE A 1 218 ? -1.732 -2.133 0.253 1 98.69 218 ILE A CA 1
ATOM 1715 C C . ILE A 1 218 ? -2.822 -1.108 -0.053 1 98.69 218 ILE A C 1
ATOM 1717 O O . ILE A 1 218 ? -2.693 -0.317 -0.99 1 98.69 218 ILE A O 1
ATOM 1721 N N . ALA A 1 219 ? -3.854 -1.104 0.776 1 98.69 219 ALA A N 1
ATOM 1722 C CA . ALA A 1 219 ? -4.938 -0.141 0.598 1 98.69 219 ALA A CA 1
ATOM 1723 C C . ALA A 1 219 ? -4.422 1.29 0.716 1 98.69 219 ALA A C 1
ATOM 1725 O O . ALA A 1 219 ? -4.832 2.168 -0.046 1 98.69 219 ALA A O 1
ATOM 1726 N N . ALA A 1 220 ? -3.547 1.501 1.627 1 98.81 220 ALA A N 1
ATOM 1727 C CA . ALA A 1 220 ? -2.961 2.826 1.811 1 98.81 220 ALA A CA 1
ATOM 1728 C C . ALA A 1 220 ? -2.172 3.254 0.578 1 98.81 220 ALA A C 1
ATOM 1730 O O . ALA A 1 220 ? -2.24 4.41 0.158 1 98.81 220 ALA A O 1
ATOM 1731 N N . GLY A 1 221 ? -1.38 2.338 0.016 1 98.88 221 GLY A N 1
ATOM 1732 C CA . GLY A 1 221 ? -0.66 2.648 -1.21 1 98.88 221 GLY A CA 1
ATOM 1733 C C . GLY A 1 221 ? -1.575 3.027 -2.359 1 98.88 221 GLY A C 1
ATOM 1734 O O . GLY A 1 221 ? -1.285 3.963 -3.107 1 98.88 221 GLY A O 1
ATOM 1735 N N . MET A 1 222 ? -2.65 2.334 -2.465 1 98.88 222 MET A N 1
ATOM 1736 C CA . MET A 1 222 ? -3.615 2.633 -3.52 1 98.88 222 MET A CA 1
ATOM 1737 C C . MET A 1 222 ? -4.289 3.979 -3.277 1 98.88 222 MET A C 1
ATOM 1739 O O . MET A 1 222 ? -4.555 4.723 -4.223 1 98.88 222 MET A O 1
ATOM 1743 N N . LEU A 1 223 ? -4.531 4.289 -2.008 1 98.88 223 LEU A N 1
ATOM 1744 C CA . LEU A 1 223 ? -5.086 5.59 -1.65 1 98.88 223 LEU A CA 1
ATOM 1745 C C . LEU A 1 223 ? -4.141 6.715 -2.059 1 98.88 223 LEU A C 1
ATOM 1747 O O . LEU A 1 223 ? -4.566 7.699 -2.666 1 98.88 223 LEU A O 1
ATOM 1751 N N . ILE A 1 224 ? -2.893 6.547 -1.751 1 98.94 224 ILE A N 1
ATOM 1752 C CA . ILE A 1 224 ? -1.884 7.559 -2.055 1 98.94 224 ILE A CA 1
ATOM 1753 C C . ILE A 1 224 ? -1.815 7.777 -3.564 1 98.94 224 ILE A C 1
ATOM 1755 O O . ILE A 1 224 ? -1.784 8.922 -4.031 1 98.94 224 ILE A O 1
ATOM 1759 N N . CYS A 1 225 ? -1.846 6.684 -4.344 1 98.88 225 CYS A N 1
ATOM 1760 C CA . CYS A 1 225 ? -1.841 6.797 -5.797 1 98.88 225 CYS A CA 1
ATOM 1761 C C . CYS A 1 225 ? -3.076 7.543 -6.293 1 98.88 225 CYS A C 1
ATOM 1763 O O . CYS A 1 225 ? -2.977 8.414 -7.16 1 98.88 225 CYS A O 1
ATOM 1765 N N . ALA A 1 226 ? -4.203 7.211 -5.719 1 98.94 226 ALA A N 1
ATOM 1766 C CA . ALA A 1 226 ? -5.465 7.812 -6.137 1 98.94 226 ALA A CA 1
ATOM 1767 C C . ALA A 1 226 ? -5.477 9.312 -5.844 1 98.94 226 ALA A C 1
ATOM 1769 O O . ALA A 1 226 ? -5.875 10.109 -6.695 1 98.94 226 ALA A O 1
ATOM 1770 N N . LEU A 1 227 ? -5.035 9.695 -4.645 1 98.81 227 LEU A N 1
ATOM 1771 C CA . LEU A 1 227 ? -4.988 11.102 -4.254 1 98.81 227 LEU A CA 1
ATOM 1772 C C . LEU A 1 227 ? -4.039 11.883 -5.16 1 98.81 227 LEU A C 1
ATOM 1774 O O . LEU A 1 227 ? -4.398 12.953 -5.664 1 98.81 227 LEU A O 1
ATOM 1778 N N . HIS A 1 228 ? -2.891 11.336 -5.398 1 98.69 228 HIS A N 1
ATOM 1779 C CA . HIS A 1 228 ? -1.899 12.016 -6.223 1 98.69 228 HIS A CA 1
ATOM 1780 C C . HIS A 1 228 ? -2.371 12.125 -7.668 1 98.69 228 HIS A C 1
ATOM 1782 O O . HIS A 1 228 ? -2.184 13.164 -8.305 1 98.69 228 HIS A O 1
ATOM 1788 N N . ASN A 1 229 ? -2.975 11.062 -8.172 1 98.44 229 ASN A N 1
ATOM 1789 C CA . ASN A 1 229 ? -3.527 11.07 -9.523 1 98.44 229 ASN A CA 1
ATOM 1790 C C . ASN A 1 229 ? -4.613 12.133 -9.68 1 98.44 229 ASN A C 1
ATOM 1792 O O . ASN A 1 229 ? -4.805 12.672 -10.773 1 98.44 229 ASN A O 1
ATOM 1796 N N . ALA A 1 230 ? -5.297 12.453 -8.625 1 98.56 230 ALA A N 1
ATOM 1797 C CA . ALA A 1 230 ? -6.379 13.438 -8.648 1 98.56 230 ALA A CA 1
ATOM 1798 C C . ALA A 1 230 ? -5.832 14.852 -8.469 1 98.56 230 ALA A C 1
ATOM 1800 O O . ALA A 1 230 ? -6.594 15.82 -8.469 1 98.56 230 ALA A O 1
ATOM 1801 N N . GLY A 1 231 ? -4.539 14.992 -8.273 1 98.19 231 GLY A N 1
ATOM 1802 C CA . GLY A 1 231 ? -3.924 16.297 -8.141 1 98.19 231 GLY A CA 1
ATOM 1803 C C . GLY A 1 231 ? -3.883 16.797 -6.711 1 98.19 231 GLY A C 1
ATOM 1804 O O . GLY A 1 231 ? -3.734 18 -6.469 1 98.19 231 GLY A O 1
ATOM 1805 N N . LEU A 1 232 ? -4.047 15.906 -5.75 1 98.75 232 LEU A N 1
ATOM 1806 C CA . LEU A 1 232 ? -3.988 16.266 -4.336 1 98.75 232 LEU A CA 1
ATOM 1807 C C . LEU A 1 232 ? -2.672 15.812 -3.713 1 98.75 232 LEU A C 1
ATOM 1809 O O . LEU A 1 232 ? -1.922 15.047 -4.324 1 98.75 232 LEU A O 1
ATOM 1813 N N . VAL A 1 233 ? -2.355 16.406 -2.598 1 98.56 233 VAL A N 1
ATOM 1814 C CA . VAL A 1 233 ? -1.168 16 -1.852 1 98.56 233 VAL A CA 1
ATOM 1815 C C . VAL A 1 233 ? -1.579 15.43 -0.497 1 98.56 233 VAL A C 1
ATOM 1817 O O . VAL A 1 233 ? -2.709 15.633 -0.047 1 98.56 233 VAL A O 1
ATOM 1820 N N . THR A 1 234 ? -0.65 14.695 0.085 1 98.62 234 THR A N 1
ATOM 1821 C CA . THR A 1 234 ? -0.906 14.094 1.388 1 98.62 234 THR A CA 1
ATOM 1822 C C . THR A 1 234 ? 0.402 13.828 2.127 1 98.62 234 THR A C 1
ATOM 1824 O O . THR A 1 234 ? 1.477 14.203 1.654 1 98.62 234 THR A O 1
ATOM 1827 N N . LEU A 1 235 ? 0.245 13.43 3.363 1 97.5 235 LEU A N 1
ATOM 1828 C CA . LEU A 1 235 ? 1.305 13 4.27 1 97.5 235 LEU A CA 1
ATOM 1829 C C . LEU A 1 235 ? 0.927 11.695 4.969 1 97.5 235 LEU A C 1
ATOM 1831 O O . LEU A 1 235 ? -0.196 11.555 5.457 1 97.5 235 LEU A O 1
ATOM 1835 N N . THR A 1 236 ? 1.836 10.688 4.871 1 96.5 236 THR A N 1
ATOM 1836 C CA . THR A 1 236 ? 1.645 9.469 5.656 1 96.5 236 THR A CA 1
ATOM 1837 C C . THR A 1 236 ? 2.232 9.633 7.055 1 96.5 236 THR A C 1
ATOM 1839 O O . THR A 1 236 ? 3.436 9.852 7.207 1 96.5 236 THR A O 1
ATOM 1842 N N . SER A 1 237 ? 1.389 9.578 8.086 1 94.69 237 SER A N 1
ATOM 1843 C CA . SER A 1 237 ? 1.883 9.727 9.445 1 94.69 237 SER A CA 1
ATOM 1844 C C . SER A 1 237 ? 1.259 8.695 10.383 1 94.69 237 SER A C 1
ATOM 1846 O O . SER A 1 237 ? 0.146 8.227 10.141 1 94.69 237 SER A O 1
ATOM 1848 N N . THR A 1 238 ? 2.018 8.281 11.305 1 91.75 238 THR A N 1
ATOM 1849 C CA . THR A 1 238 ? 1.566 7.434 12.398 1 91.75 238 THR A CA 1
ATOM 1850 C C . THR A 1 238 ? 1.572 8.203 13.719 1 91.75 238 THR A C 1
ATOM 1852 O O . THR A 1 238 ? 2.631 8.617 14.195 1 91.75 238 THR A O 1
ATOM 1855 N N . PRO A 1 239 ? 0.428 8.461 14.281 1 92 239 PRO A N 1
ATOM 1856 C CA . PRO A 1 239 ? 0.349 9.25 15.516 1 92 239 PRO A CA 1
ATOM 1857 C C . PRO A 1 239 ? 0.673 8.422 16.766 1 92 239 PRO A C 1
ATOM 1859 O O . PRO A 1 239 ? -0.203 8.195 17.594 1 92 239 PRO A O 1
ATOM 1862 N N . MET A 1 240 ? 1.871 8.148 17 1 88 240 MET A N 1
ATOM 1863 C CA . MET A 1 240 ? 2.316 7.289 18.094 1 88 240 MET A CA 1
ATOM 1864 C C . MET A 1 240 ? 1.859 7.836 19.438 1 88 240 MET A C 1
ATOM 1866 O O . MET A 1 240 ? 2.102 9 19.75 1 88 240 MET A O 1
ATOM 1870 N N . GLY A 1 241 ? 1.185 7.023 20.172 1 90.81 241 GLY A N 1
ATOM 1871 C CA . GLY A 1 241 ? 0.728 7.375 21.5 1 90.81 241 GLY A CA 1
ATOM 1872 C C . GLY A 1 241 ? -0.642 8.031 21.516 1 90.81 241 GLY A C 1
ATOM 1873 O O . GLY A 1 241 ? -1.292 8.109 22.562 1 90.81 241 GLY A O 1
ATOM 1874 N N . ALA A 1 242 ? -1.072 8.516 20.375 1 95.44 242 ALA A N 1
ATOM 1875 C CA . ALA A 1 242 ? -2.33 9.258 20.312 1 95.44 242 ALA A CA 1
ATOM 1876 C C . ALA A 1 242 ? -3.447 8.398 19.734 1 95.44 242 ALA A C 1
ATOM 1878 O O . ALA A 1 242 ? -4.574 8.867 19.562 1 95.44 242 ALA A O 1
ATOM 1879 N N . GLU A 1 243 ? -3.188 7.168 19.453 1 96 243 GLU A N 1
ATOM 1880 C CA . GLU A 1 243 ? -4.102 6.316 18.703 1 96 243 GLU A CA 1
ATOM 1881 C C . GLU A 1 243 ? -5.426 6.141 19.438 1 96 243 GLU A C 1
ATOM 1883 O O . GLU A 1 243 ? -6.496 6.281 18.844 1 96 243 GLU A O 1
ATOM 1888 N N . SER A 1 244 ? -5.359 5.852 20.719 1 96.06 244 SER A N 1
ATOM 1889 C CA . SER A 1 244 ? -6.574 5.637 21.484 1 96.06 244 SER A CA 1
ATOM 1890 C C . SER A 1 244 ? -7.406 6.914 21.578 1 96.06 244 SER A C 1
ATOM 1892 O O . SER A 1 244 ? -8.633 6.867 21.5 1 96.06 244 SER A O 1
ATOM 1894 N N . ALA A 1 245 ? -6.73 8.031 21.828 1 97.31 245 ALA A N 1
ATOM 1895 C CA . ALA A 1 245 ? -7.426 9.305 21.922 1 97.31 245 ALA A CA 1
ATOM 1896 C C . ALA A 1 245 ? -8.117 9.648 20.609 1 97.31 245 ALA A C 1
ATOM 1898 O O . ALA A 1 245 ? -9.266 10.109 20.594 1 97.31 245 ALA A O 1
ATOM 1899 N N . ILE A 1 246 ? -7.441 9.391 19.469 1 98.25 246 ILE A N 1
ATOM 1900 C CA . ILE A 1 246 ? -8.016 9.656 18.156 1 98.25 246 ILE A CA 1
ATOM 1901 C C . ILE A 1 246 ? -9.234 8.766 17.938 1 98.25 246 ILE A C 1
ATOM 1903 O O . ILE A 1 246 ? -10.273 9.227 17.453 1 98.25 246 ILE A O 1
ATOM 1907 N N . ARG A 1 247 ? -9.117 7.492 18.266 1 97.69 247 ARG A N 1
ATOM 1908 C CA . ARG A 1 247 ? -10.227 6.559 18.141 1 97.69 247 ARG A CA 1
ATOM 1909 C C . ARG A 1 247 ? -11.445 7.055 18.906 1 97.69 247 ARG A C 1
ATOM 1911 O O . ARG A 1 247 ? -12.57 7.012 18.391 1 97.69 247 ARG A O 1
ATOM 1918 N N . ASN A 1 248 ? -11.211 7.609 20.094 1 97.19 248 ASN A N 1
ATOM 1919 C CA . ASN A 1 248 ? -12.297 8.125 20.922 1 97.19 248 ASN A CA 1
ATOM 1920 C C . ASN A 1 248 ? -12.914 9.383 20.328 1 97.19 248 ASN A C 1
ATOM 1922 O O . ASN A 1 248 ? -14.133 9.531 20.312 1 97.19 248 ASN A O 1
ATOM 1926 N N . ILE A 1 249 ? -12.078 10.266 19.875 1 97.75 249 ILE A N 1
ATOM 1927 C CA . ILE A 1 249 ? -12.555 11.5 19.25 1 97.75 249 ILE A CA 1
ATOM 1928 C C . ILE A 1 249 ? -13.484 11.164 18.094 1 97.75 249 ILE A C 1
ATOM 1930 O O . ILE A 1 249 ? -14.492 11.844 17.875 1 97.75 249 ILE A O 1
ATOM 1934 N N . LEU A 1 250 ? -13.133 10.078 17.375 1 97.88 250 LEU A N 1
ATOM 1935 C CA . LEU A 1 250 ? -13.867 9.727 16.156 1 97.88 250 LEU A CA 1
ATOM 1936 C C . LEU A 1 250 ? -14.961 8.711 16.469 1 97.88 250 LEU A C 1
ATOM 1938 O O . LEU A 1 250 ? -15.625 8.211 15.547 1 97.88 250 LEU A O 1
ATOM 1942 N N . ASN A 1 251 ? -15.156 8.344 17.703 1 96.75 251 ASN A N 1
ATOM 1943 C CA . ASN A 1 251 ? -16.188 7.41 18.156 1 96.75 251 ASN A CA 1
ATOM 1944 C C . ASN A 1 251 ? -16.109 6.086 17.391 1 96.75 251 ASN A C 1
ATOM 1946 O O . ASN A 1 251 ? -17.109 5.598 16.875 1 96.75 251 ASN A O 1
ATOM 1950 N N . ARG A 1 252 ? -14.93 5.609 17.266 1 95.75 252 ARG A N 1
ATOM 1951 C CA . ARG A 1 252 ? -14.711 4.324 16.609 1 95.75 252 ARG A CA 1
ATOM 1952 C C . ARG A 1 252 ? -14.695 3.188 17.625 1 95.75 252 ARG A C 1
ATOM 1954 O O . ARG A 1 252 ? -14.32 3.387 18.781 1 95.75 252 ARG A O 1
ATOM 1961 N N . PRO A 1 253 ? -15.109 1.958 17.172 1 93.19 253 PRO A N 1
ATOM 1962 C CA . PRO A 1 253 ? -15.141 0.827 18.109 1 93.19 253 PRO A CA 1
ATOM 1963 C C . PRO A 1 253 ? -13.742 0.388 18.547 1 93.19 253 PRO A C 1
ATOM 1965 O O . PRO A 1 253 ? -12.75 0.708 17.891 1 93.19 253 PRO A O 1
ATOM 1968 N N . SER A 1 254 ? -13.664 -0.405 19.625 1 92.62 254 SER A N 1
ATOM 1969 C CA . SER A 1 254 ? -12.414 -0.747 20.297 1 92.62 254 SER A CA 1
ATOM 1970 C C . SER A 1 254 ? -11.586 -1.716 19.453 1 92.62 254 SER A C 1
ATOM 1972 O O . SER A 1 254 ? -10.383 -1.855 19.672 1 92.62 254 SER A O 1
ATOM 1974 N N . ASN A 1 255 ? -12.234 -2.42 18.5 1 92.69 255 ASN A N 1
ATOM 1975 C CA . ASN A 1 255 ? -11.492 -3.377 17.703 1 92.69 255 ASN A CA 1
ATOM 1976 C C . ASN A 1 255 ? -10.75 -2.686 16.562 1 92.69 255 ASN A C 1
ATOM 1978 O O . ASN A 1 255 ? -10.078 -3.342 15.758 1 92.69 255 ASN A O 1
ATOM 1982 N N . GLU A 1 256 ? -10.898 -1.373 16.469 1 95.38 256 GLU A N 1
ATOM 1983 C CA . GLU A 1 256 ? -10.18 -0.599 15.469 1 95.38 256 GLU A CA 1
ATOM 1984 C C . GLU A 1 256 ? -9 0.145 16.078 1 95.38 256 GLU A C 1
ATOM 1986 O O . GLU A 1 256 ? -9.094 0.65 17.203 1 95.38 256 GLU A O 1
ATOM 1991 N N . LYS A 1 257 ? -7.914 0.15 15.367 1 96.94 257 LYS A N 1
ATOM 1992 C CA . LYS A 1 257 ? -6.723 0.915 15.734 1 96.94 257 LYS A CA 1
ATOM 1993 C C . LYS A 1 257 ? -6.266 1.8 14.578 1 96.94 257 LYS A C 1
ATOM 1995 O O . LYS A 1 257 ? -6.32 1.393 13.414 1 96.94 257 LYS A O 1
ATOM 2000 N N . VAL A 1 258 ? -5.789 2.98 14.977 1 97.94 258 VAL A N 1
ATOM 2001 C CA . VAL A 1 258 ? -5.309 3.891 13.945 1 97.94 258 VAL A CA 1
ATOM 2002 C C . VAL A 1 258 ? -4.117 3.268 13.219 1 97.94 258 VAL A C 1
ATOM 2004 O O . VAL A 1 258 ? -3.156 2.828 13.852 1 97.94 258 VAL A O 1
ATOM 2007 N N . TYR A 1 259 ? -4.242 3.135 11.953 1 98.06 259 TYR A N 1
ATOM 2008 C CA . TYR A 1 259 ? -3.162 2.635 11.109 1 98.06 259 TYR A CA 1
ATOM 2009 C C . TYR A 1 259 ? -2.346 3.783 10.523 1 98.06 259 TYR A C 1
ATOM 2011 O O . TYR A 1 259 ? -1.112 3.758 10.57 1 98.06 259 TYR A O 1
ATOM 2019 N N . LEU A 1 260 ? -3.041 4.816 9.992 1 98.31 260 LEU A N 1
ATOM 2020 C CA . LEU A 1 260 ? -2.42 6.016 9.438 1 98.31 260 LEU A CA 1
ATOM 2021 C C . LEU A 1 260 ? -3.295 7.242 9.688 1 98.31 260 LEU A C 1
ATOM 2023 O O . LEU A 1 260 ? -4.52 7.129 9.758 1 98.31 260 LEU A O 1
ATOM 2027 N N . LEU A 1 261 ? -2.688 8.359 9.852 1 98.44 261 LEU A N 1
ATOM 2028 C CA . LEU A 1 261 ? -3.293 9.688 9.867 1 98.44 261 LEU A CA 1
ATOM 2029 C C . LEU A 1 261 ? -2.779 10.523 8.703 1 98.44 261 LEU A C 1
ATOM 2031 O O . LEU A 1 261 ? -1.585 10.828 8.625 1 98.44 261 LEU A O 1
ATOM 2035 N N . MET A 1 262 ? -3.738 10.953 7.797 1 98.75 262 MET A N 1
ATOM 2036 C CA . MET A 1 262 ? -3.301 11.539 6.535 1 98.75 262 MET A CA 1
ATOM 2037 C C . MET A 1 262 ? -4.047 12.844 6.254 1 98.75 262 MET A C 1
ATOM 2039 O O . MET A 1 262 ? -5.223 12.82 5.887 1 98.75 262 MET A O 1
ATOM 2043 N N . PRO A 1 263 ? -3.32 13.984 6.414 1 98.81 263 PRO A N 1
ATOM 2044 C CA . PRO A 1 263 ? -3.912 15.211 5.879 1 98.81 263 PRO A CA 1
ATOM 2045 C C . PRO A 1 263 ? -3.977 15.219 4.352 1 98.81 263 PRO A C 1
ATOM 2047 O O . PRO A 1 263 ? -3.057 14.734 3.689 1 98.81 263 PRO A O 1
ATOM 2050 N N . VAL A 1 264 ? -5.074 15.703 3.791 1 98.81 264 VAL A N 1
ATOM 2051 C CA . VAL A 1 264 ? -5.285 15.688 2.348 1 98.81 264 VAL A CA 1
ATOM 2052 C C . VAL A 1 264 ? -5.793 17.047 1.886 1 98.81 264 VAL A C 1
ATOM 2054 O O . VAL A 1 264 ? -6.688 17.625 2.508 1 98.81 264 VAL A O 1
ATOM 2057 N N . GLY A 1 265 ? -5.242 17.562 0.838 1 98.69 265 GLY A N 1
ATOM 2058 C CA . GLY A 1 265 ? -5.664 18.828 0.244 1 98.69 265 GLY A CA 1
ATOM 2059 C C . GLY A 1 265 ? -4.691 19.359 -0.79 1 98.69 265 GLY A C 1
ATOM 2060 O O . GLY A 1 265 ? -4.062 18.578 -1.515 1 98.69 265 GLY A O 1
ATOM 2061 N N . TYR A 1 266 ? -4.672 20.625 -0.923 1 98.44 266 TYR A N 1
ATOM 2062 C CA . TYR A 1 266 ? -3.707 21.328 -1.763 1 98.44 266 TYR A CA 1
ATOM 2063 C C . TYR A 1 266 ? -2.523 21.828 -0.938 1 98.44 266 TYR A C 1
ATOM 2065 O O . TYR A 1 266 ? -2.684 22.203 0.226 1 98.44 266 TYR A O 1
ATOM 2073 N N . PRO A 1 267 ? -1.37 21.781 -1.554 1 97.94 267 PRO A N 1
ATOM 2074 C CA . PRO A 1 267 ? -0.274 22.438 -0.84 1 97.94 267 PRO A CA 1
ATOM 2075 C C . PRO A 1 267 ? -0.463 23.953 -0.737 1 97.94 267 PRO A C 1
ATOM 2077 O O . PRO A 1 267 ? -1.1 24.562 -1.603 1 97.94 267 PRO A O 1
ATOM 2080 N N . SER A 1 268 ? -0.006 24.5 0.343 1 96.75 268 SER A N 1
ATOM 2081 C CA . SER A 1 268 ? 0.039 25.953 0.402 1 96.75 268 SER A CA 1
ATOM 2082 C C . SER A 1 268 ? 0.971 26.531 -0.663 1 96.75 268 SER A C 1
ATOM 2084 O O . SER A 1 268 ? 1.812 25.812 -1.207 1 96.75 268 SER A O 1
ATOM 2086 N N . GLU A 1 269 ? 0.841 27.719 -0.986 1 92.5 269 GLU A N 1
ATOM 2087 C CA . GLU A 1 269 ? 1.645 28.344 -2.029 1 92.5 269 GLU A CA 1
ATOM 2088 C C . GLU A 1 269 ? 3.127 28.344 -1.662 1 92.5 269 GLU A C 1
ATOM 2090 O O . GLU A 1 269 ? 3.986 28.234 -2.539 1 92.5 269 GLU A O 1
ATOM 2095 N N . ASP A 1 270 ? 3.416 28.375 -0.395 1 92 270 ASP A N 1
ATOM 2096 C CA . ASP A 1 270 ? 4.797 28.453 0.072 1 92 270 ASP A CA 1
ATOM 2097 C C . ASP A 1 270 ? 5.27 27.109 0.625 1 92 270 ASP A C 1
ATOM 2099 O O . ASP A 1 270 ? 6.227 27.047 1.402 1 92 270 ASP A O 1
ATOM 2103 N N . ALA A 1 271 ? 4.543 26.062 0.287 1 94.94 271 ALA A N 1
ATOM 2104 C CA . ALA A 1 271 ? 4.926 24.75 0.806 1 94.94 271 ALA A CA 1
ATOM 2105 C C . ALA A 1 271 ? 6.352 24.406 0.396 1 94.94 271 ALA A C 1
ATOM 2107 O O . ALA A 1 271 ? 6.742 24.609 -0.753 1 94.94 271 ALA A O 1
ATOM 2108 N N . THR A 1 272 ? 7.117 23.938 1.347 1 92.81 272 THR A N 1
ATOM 2109 C CA . THR A 1 272 ? 8.477 23.484 1.062 1 92.81 272 THR A CA 1
ATOM 2110 C C . THR A 1 272 ? 8.625 21.984 1.345 1 92.81 272 THR A C 1
ATOM 2112 O O . THR A 1 272 ? 7.82 21.406 2.082 1 92.81 272 THR A O 1
ATOM 2115 N N . VAL A 1 273 ? 9.516 21.375 0.658 1 92 273 VAL A N 1
ATOM 2116 C CA . VAL A 1 273 ? 9.891 19.969 0.842 1 92 273 VAL A CA 1
ATOM 2117 C C . VAL A 1 273 ? 11.414 19.844 0.865 1 92 273 VAL A C 1
ATOM 2119 O O . VAL A 1 273 ? 12.125 20.703 0.35 1 92 273 VAL A O 1
ATOM 2122 N N . PRO A 1 274 ? 11.883 18.797 1.558 1 86.94 274 PRO A N 1
ATOM 2123 C CA . PRO A 1 274 ? 13.336 18.594 1.512 1 86.94 274 PRO A CA 1
ATOM 2124 C C . PRO A 1 274 ? 13.867 18.453 0.086 1 86.94 274 PRO A C 1
ATOM 2126 O O . PRO A 1 274 ? 13.234 17.797 -0.751 1 86.94 274 PRO A O 1
ATOM 2129 N N . LYS A 1 275 ? 14.969 19.125 -0.107 1 84.81 275 LYS A N 1
ATOM 2130 C CA . LYS A 1 275 ? 15.602 19 -1.416 1 84.81 275 LYS A CA 1
ATOM 2131 C C . LYS A 1 275 ? 16.172 17.594 -1.622 1 84.81 275 LYS A C 1
ATOM 2133 O O . LYS A 1 275 ? 16.766 17.016 -0.708 1 84.81 275 LYS A O 1
ATOM 2138 N N . ARG A 1 276 ? 15.883 17.078 -2.816 1 78.38 276 ARG A N 1
ATOM 2139 C CA . ARG A 1 276 ? 16.469 15.781 -3.125 1 78.38 276 ARG A CA 1
ATOM 2140 C C . ARG A 1 276 ? 17.953 15.914 -3.432 1 78.38 276 ARG A C 1
ATOM 2142 O O . ARG A 1 276 ? 18.344 16.641 -4.348 1 78.38 276 ARG A O 1
ATOM 2149 N N . THR A 1 277 ? 18.688 15.562 -2.529 1 75 277 THR A N 1
ATOM 2150 C CA . THR A 1 277 ? 20.141 15.531 -2.654 1 75 277 THR A CA 1
ATOM 2151 C C . THR A 1 277 ? 20.656 14.102 -2.65 1 75 277 THR A C 1
ATOM 2153 O O . THR A 1 277 ? 19.875 13.156 -2.506 1 75 277 THR A O 1
ATOM 2156 N N . SER A 1 278 ? 21.906 13.953 -3.047 1 70.56 278 SER A N 1
ATOM 2157 C CA . SER A 1 278 ? 22.516 12.625 -2.988 1 70.56 278 SER A CA 1
ATOM 2158 C C . SER A 1 278 ? 22.328 11.992 -1.618 1 70.56 278 SER A C 1
ATOM 2160 O O . SER A 1 278 ? 22.219 10.766 -1.506 1 70.56 278 SER A O 1
ATOM 2162 N N . ALA A 1 279 ? 22.141 12.852 -0.63 1 58.94 279 ALA A N 1
ATOM 2163 C CA . ALA A 1 279 ? 22.031 12.375 0.748 1 58.94 279 ALA A CA 1
ATOM 2164 C C . ALA A 1 279 ? 20.609 11.883 1.044 1 58.94 279 ALA A C 1
ATOM 2166 O O . ALA A 1 279 ? 20.406 11.047 1.924 1 58.94 279 ALA A O 1
ATOM 2167 N N . ASN A 1 280 ? 19.719 12.438 0.352 1 65.56 280 ASN A N 1
ATOM 2168 C CA . ASN A 1 280 ? 18.344 12.047 0.651 1 65.56 280 ASN A CA 1
ATOM 2169 C C . ASN A 1 280 ? 17.641 11.492 -0.581 1 65.56 280 ASN A C 1
ATOM 2171 O O . ASN A 1 280 ? 16.438 11.695 -0.761 1 65.56 280 ASN A O 1
ATOM 2175 N N . ARG A 1 281 ? 18.562 10.938 -1.257 1 72.75 281 ARG A N 1
ATOM 2176 C CA . ARG A 1 281 ? 18.047 10.297 -2.461 1 72.75 281 ARG A CA 1
ATOM 2177 C C . ARG A 1 281 ? 17.469 8.922 -2.145 1 72.75 281 ARG A C 1
ATOM 2179 O O . ARG A 1 281 ? 17.797 8.336 -1.108 1 72.75 281 ARG A O 1
ATOM 2186 N N . ARG A 1 282 ? 16.547 8.609 -2.891 1 81 282 ARG A N 1
ATOM 2187 C CA . ARG A 1 282 ? 16.078 7.227 -2.828 1 81 282 ARG A CA 1
ATOM 2188 C C . ARG A 1 282 ? 17.219 6.246 -2.992 1 81 282 ARG A C 1
ATOM 2190 O O . ARG A 1 282 ? 18.219 6.547 -3.666 1 81 282 ARG A O 1
ATOM 2197 N N . ARG A 1 283 ? 17.109 5.141 -2.27 1 82.69 283 ARG A N 1
ATOM 2198 C CA . ARG A 1 283 ? 18.125 4.105 -2.385 1 82.69 283 ARG A CA 1
ATOM 2199 C C . ARG A 1 283 ? 18.391 3.752 -3.846 1 82.69 283 ARG A C 1
ATOM 2201 O O . ARG A 1 283 ? 17.469 3.797 -4.672 1 82.69 283 ARG A O 1
ATOM 2208 N N . ALA A 1 284 ? 19.641 3.441 -4.059 1 83.44 284 ALA A N 1
ATOM 2209 C CA . ALA A 1 284 ? 20.016 3.076 -5.422 1 83.44 284 ALA A CA 1
ATOM 2210 C C . ALA A 1 284 ? 19.219 1.869 -5.91 1 83.44 284 ALA A C 1
ATOM 2212 O O . ALA A 1 284 ? 18.891 0.979 -5.125 1 83.44 284 ALA A O 1
ATOM 2213 N N . GLU A 1 285 ? 19 1.905 -7.168 1 85.62 285 GLU A N 1
ATOM 2214 C CA . GLU A 1 285 ? 18.25 0.823 -7.801 1 85.62 285 GLU A CA 1
ATOM 2215 C C . GLU A 1 285 ? 18.891 -0.53 -7.531 1 85.62 285 GLU A C 1
ATOM 2217 O O . GLU A 1 285 ? 18.203 -1.515 -7.262 1 85.62 285 GLU A O 1
ATOM 2222 N N . ALA A 1 286 ? 20.188 -0.622 -7.523 1 83.56 286 ALA A N 1
ATOM 2223 C CA . ALA A 1 286 ? 20.922 -1.865 -7.312 1 83.56 286 ALA A CA 1
ATOM 2224 C C . ALA A 1 286 ? 20.703 -2.398 -5.898 1 83.56 286 ALA A C 1
ATOM 2226 O O . ALA A 1 286 ? 20.875 -3.592 -5.645 1 83.56 286 ALA A O 1
ATOM 2227 N N . GLU A 1 287 ? 20.297 -1.452 -5.02 1 84.44 287 GLU A N 1
ATOM 2228 C CA . GLU A 1 287 ? 20.078 -1.839 -3.627 1 84.44 287 GLU A CA 1
ATOM 2229 C C . GLU A 1 287 ? 18.641 -2.234 -3.375 1 84.44 287 GLU A C 1
ATOM 2231 O O . GLU A 1 287 ? 18.328 -2.875 -2.367 1 84.44 287 GLU A O 1
ATOM 2236 N N . THR A 1 288 ? 17.797 -1.819 -4.328 1 87.44 288 THR A N 1
ATOM 2237 C CA . THR A 1 288 ? 16.375 -1.992 -4.031 1 87.44 288 THR A CA 1
ATOM 2238 C C . THR A 1 288 ? 15.734 -2.979 -5.004 1 87.44 288 THR A C 1
ATOM 2240 O O . THR A 1 288 ? 14.641 -3.49 -4.75 1 87.44 288 THR A O 1
ATOM 2243 N N . ILE A 1 289 ? 16.438 -3.229 -6.129 1 93.56 289 ILE A N 1
ATOM 2244 C CA . ILE A 1 289 ? 15.891 -4.113 -7.152 1 93.56 289 ILE A CA 1
ATOM 2245 C C . ILE A 1 289 ? 16.938 -5.164 -7.531 1 93.56 289 ILE A C 1
ATOM 2247 O O . ILE A 1 289 ? 18.078 -4.824 -7.871 1 93.56 289 ILE A O 1
ATOM 2251 N N . VAL A 1 290 ? 16.547 -6.391 -7.359 1 92.69 290 VAL A N 1
ATOM 2252 C CA . VAL A 1 290 ? 17.359 -7.527 -7.766 1 92.69 290 VAL A CA 1
ATOM 2253 C C . VAL A 1 290 ? 16.656 -8.312 -8.867 1 92.69 290 VAL A C 1
ATOM 2255 O O . VAL A 1 290 ? 15.461 -8.609 -8.75 1 92.69 290 VAL A O 1
ATOM 2258 N N . VAL A 1 291 ? 17.344 -8.609 -9.945 1 94.44 291 VAL A N 1
ATOM 2259 C CA . VAL A 1 291 ? 16.781 -9.391 -11.039 1 94.44 291 VAL A CA 1
ATOM 2260 C C . VAL A 1 291 ? 17.422 -10.773 -11.062 1 94.44 291 VAL A C 1
ATOM 2262 O O . VAL A 1 291 ? 18.641 -10.898 -11.023 1 94.44 291 VAL A O 1
ATOM 2265 N N . VAL A 1 292 ? 16.641 -11.75 -10.977 1 93.69 292 VAL A N 1
ATOM 2266 C CA . VAL A 1 292 ? 17.078 -13.141 -11.016 1 93.69 292 VAL A CA 1
ATOM 2267 C C . VAL A 1 292 ? 16.547 -13.812 -12.281 1 93.69 292 VAL A C 1
ATOM 2269 O O . VAL A 1 292 ? 15.328 -13.883 -12.492 1 93.69 292 VAL A O 1
ATOM 2272 N N . MET B 1 1 ? 54.906 -44.969 20.391 1 17.52 1 MET B N 1
ATOM 2273 C CA . MET B 1 1 ? 56.031 -44.5 21.203 1 17.52 1 MET B CA 1
ATOM 2274 C C . MET B 1 1 ? 56.031 -42.969 21.234 1 17.52 1 MET B C 1
ATOM 2276 O O . MET B 1 1 ? 55.375 -42.312 20.438 1 17.52 1 MET B O 1
ATOM 2280 N N . SER B 1 2 ? 57.219 -42.281 21.344 1 17.31 2 SER B N 1
ATOM 2281 C CA . SER B 1 2 ? 57.906 -41.125 21.859 1 17.31 2 SER B CA 1
ATOM 2282 C C . SER B 1 2 ? 57.844 -39.938 20.891 1 17.31 2 SER B C 1
ATOM 2284 O O . SER B 1 2 ? 58.562 -39.906 19.906 1 17.31 2 SER B O 1
ATOM 2286 N N . ALA B 1 3 ? 56.594 -39.25 20.438 1 21.53 3 ALA B N 1
ATOM 2287 C CA . ALA B 1 3 ? 56.125 -38.156 19.594 1 21.53 3 ALA B CA 1
ATOM 2288 C C . ALA B 1 3 ? 56.719 -36.812 20.031 1 21.53 3 ALA B C 1
ATOM 2290 O O . ALA B 1 3 ? 56.031 -35.969 20.562 1 21.53 3 ALA B O 1
ATOM 2291 N N . SER B 1 4 ? 58.094 -36.719 20.328 1 16.98 4 SER B N 1
ATOM 2292 C CA . SER B 1 4 ? 59 -35.844 21.078 1 16.98 4 SER B CA 1
ATOM 2293 C C . SER B 1 4 ? 58.969 -34.438 20.531 1 16.98 4 SER B C 1
ATOM 2295 O O . SER B 1 4 ? 58.438 -34.188 19.438 1 16.98 4 SER B O 1
ATOM 2297 N N . LEU B 1 5 ? 60.188 -33.688 20.047 1 17.28 5 LEU B N 1
ATOM 2298 C CA . LEU B 1 5 ? 61.094 -32.875 20.844 1 17.28 5 LEU B CA 1
ATOM 2299 C C . LEU B 1 5 ? 61.031 -31.406 20.406 1 17.28 5 LEU B C 1
ATOM 2301 O O . LEU B 1 5 ? 60.844 -30.516 21.234 1 17.28 5 LEU B O 1
ATOM 2305 N N . PRO B 1 6 ? 61.969 -30.688 19.406 1 18.25 6 PRO B N 1
ATOM 2306 C CA . PRO B 1 6 ? 63.062 -29.875 19.906 1 18.25 6 PRO B CA 1
ATOM 2307 C C . PRO B 1 6 ? 62.812 -28.375 19.766 1 18.25 6 PRO B C 1
ATOM 2309 O O . PRO B 1 6 ? 62 -27.953 18.969 1 18.25 6 PRO B O 1
ATOM 2312 N N . PRO B 1 7 ? 63.594 -27.375 20.422 1 18.12 7 PRO B N 1
ATOM 2313 C CA . PRO B 1 7 ? 63.875 -26.109 21.094 1 18.12 7 PRO B CA 1
ATOM 2314 C C . PRO B 1 7 ? 64.125 -24.953 20.125 1 18.12 7 PRO B C 1
ATOM 2316 O O . PRO B 1 7 ? 63.719 -23.812 20.391 1 18.12 7 PRO B O 1
ATOM 2319 N N . GLN B 1 8 ? 64.875 -25.094 18.953 1 14.99 8 GLN B N 1
ATOM 2320 C CA . GLN B 1 8 ? 66.188 -24.391 18.938 1 14.99 8 GLN B CA 1
ATOM 2321 C C . GLN B 1 8 ? 65.938 -22.906 18.641 1 14.99 8 GLN B C 1
ATOM 2323 O O . GLN B 1 8 ? 64.938 -22.5 18.156 1 14.99 8 GLN B O 1
ATOM 2328 N N . TYR B 1 9 ? 66.875 -22.312 17.766 1 15.56 9 TYR B N 1
ATOM 2329 C CA . TYR B 1 9 ? 68.062 -21.438 17.859 1 15.56 9 TYR B CA 1
ATOM 2330 C C . TYR B 1 9 ? 67.688 -20 17.484 1 15.56 9 TYR B C 1
ATOM 2332 O O . TYR B 1 9 ? 66.625 -19.75 16.875 1 15.56 9 TYR B O 1
ATOM 2340 N N . SER B 1 10 ? 68.562 -19.281 16.812 1 15.26 10 SER B N 1
ATOM 2341 C CA . SER B 1 10 ? 69.688 -18.328 17.062 1 15.26 10 SER B CA 1
ATOM 2342 C C . SER B 1 10 ? 69.312 -16.938 16.547 1 15.26 10 SER B C 1
ATOM 2344 O O . SER B 1 10 ? 69.375 -15.953 17.281 1 15.26 10 SER B O 1
ATOM 2346 N N . THR B 1 11 ? 69.938 -16.484 15.453 1 15.31 11 THR B N 1
ATOM 2347 C CA . THR B 1 11 ? 71.062 -15.547 15.422 1 15.31 11 THR B CA 1
ATOM 2348 C C . THR B 1 11 ? 70.562 -14.133 15.102 1 15.31 11 THR B C 1
ATOM 2350 O O . THR B 1 11 ? 70.875 -13.188 15.82 1 15.31 11 THR B O 1
ATOM 2353 N N . ILE B 1 12 ? 70.812 -13.531 13.852 1 16.08 12 ILE B N 1
ATOM 2354 C CA . ILE B 1 12 ? 71.875 -12.531 13.688 1 16.08 12 ILE B CA 1
ATOM 2355 C C . ILE B 1 12 ? 71.312 -11.133 13.844 1 16.08 12 ILE B C 1
ATOM 2357 O O . ILE B 1 12 ? 70.125 -10.93 13.625 1 16.08 12 ILE B O 1
ATOM 2361 N N . ASP B 1 13 ? 72 -10.039 13.344 1 14.72 13 ASP B N 1
ATOM 2362 C CA . ASP B 1 13 ? 72.938 -8.992 13.641 1 14.72 13 ASP B CA 1
ATOM 2363 C C . ASP B 1 13 ? 72.375 -7.609 13.391 1 14.72 13 ASP B C 1
ATOM 2365 O O . ASP B 1 13 ? 72.438 -6.734 14.258 1 14.72 13 ASP B O 1
ATOM 2369 N N . SER B 1 14 ? 72.688 -6.953 12.203 1 15.55 14 SER B N 1
ATOM 2370 C CA . SER B 1 14 ? 73.625 -5.832 12.125 1 15.55 14 SER B CA 1
ATOM 2371 C C . SER B 1 14 ? 72.875 -4.5 12.25 1 15.55 14 SER B C 1
ATOM 2373 O O . SER B 1 14 ? 71.688 -4.434 12.047 1 15.55 14 SER B O 1
ATOM 2375 N N . MET B 1 15 ? 73.438 -3.291 11.648 1 15.17 15 MET B N 1
ATOM 2376 C CA . MET B 1 15 ? 74.188 -2.09 12.031 1 15.17 15 MET B CA 1
ATOM 2377 C C . MET B 1 15 ? 73.312 -0.849 11.891 1 15.17 15 MET B C 1
ATOM 2379 O O . MET B 1 15 ? 73.25 -0.047 12.82 1 15.17 15 MET B O 1
ATOM 2383 N N . SER B 1 16 ? 73.188 -0.186 10.625 1 15.04 16 SER B N 1
ATOM 2384 C CA . SER B 1 16 ? 73.938 1.06 10.438 1 15.04 16 SER B CA 1
ATOM 2385 C C . SER B 1 16 ? 73.125 2.262 10.883 1 15.04 16 SER B C 1
ATOM 2387 O O . SER B 1 16 ? 71.875 2.176 10.992 1 15.04 16 SER B O 1
ATOM 2389 N N . ASN B 1 17 ? 73.438 3.592 10.359 1 15.09 17 ASN B N 1
ATOM 2390 C CA . ASN B 1 17 ? 74.125 4.828 10.75 1 15.09 17 ASN B CA 1
ATOM 2391 C C . ASN B 1 17 ? 73.062 5.953 10.984 1 15.09 17 ASN B C 1
ATOM 2393 O O . ASN B 1 17 ? 73.062 6.535 12.07 1 15.09 17 ASN B O 1
ATOM 2397 N N . THR B 1 18 ? 73.062 7.168 10 1 15.08 18 THR B N 1
ATOM 2398 C CA . THR B 1 18 ? 73.625 8.5 10.203 1 15.08 18 THR B CA 1
ATOM 2399 C C . THR B 1 18 ? 72.5 9.477 10.672 1 15.08 18 THR B C 1
ATOM 2401 O O . THR B 1 18 ? 71.312 9.234 10.492 1 15.08 18 THR B O 1
ATOM 2404 N N . SER B 1 19 ? 72.75 10.984 10.406 1 14.54 19 SER B N 1
ATOM 2405 C CA . SER B 1 19 ? 73.062 12.234 11.102 1 14.54 19 SER B CA 1
ATOM 2406 C C . SER B 1 19 ? 71.875 13.203 11 1 14.54 19 SER B C 1
ATOM 2408 O O . SER B 1 19 ? 71.875 14.242 11.664 1 14.54 19 SER B O 1
ATOM 2410 N N . LYS B 1 20 ? 70.75 13.188 10.234 1 15.24 20 LYS B N 1
ATOM 2411 C CA . LYS B 1 20 ? 70.562 14.477 9.578 1 15.24 20 LYS B CA 1
ATOM 2412 C C . LYS B 1 20 ? 70.25 15.57 10.602 1 15.24 20 LYS B C 1
ATOM 2414 O O . LYS B 1 20 ? 69.438 15.383 11.484 1 15.24 20 LYS B O 1
ATOM 2419 N N . ILE B 1 21 ? 70.625 16.875 10.344 1 14.38 21 ILE B N 1
ATOM 2420 C CA . ILE B 1 21 ? 71.188 18.078 10.953 1 14.38 21 ILE B CA 1
ATOM 2421 C C . ILE B 1 21 ? 70.062 18.906 11.562 1 14.38 21 ILE B C 1
ATOM 2423 O O . ILE B 1 21 ? 68.938 18.734 11.219 1 14.38 21 ILE B O 1
ATOM 2427 N N . GLY B 1 22 ? 70.25 20.359 11.531 1 14.59 22 GLY B N 1
ATOM 2428 C CA . GLY B 1 22 ? 70.688 21.438 12.414 1 14.59 22 GLY B CA 1
ATOM 2429 C C . GLY B 1 22 ? 69.562 22.375 12.797 1 14.59 22 GLY B C 1
ATOM 2430 O O . GLY B 1 22 ? 68.438 22.266 12.281 1 14.59 22 GLY B O 1
ATOM 2431 N N . ILE B 1 23 ? 69.688 23.828 12.477 1 14.41 23 ILE B N 1
ATOM 2432 C CA . ILE B 1 23 ? 69.938 24.984 13.32 1 14.41 23 ILE B CA 1
ATOM 2433 C C . ILE B 1 23 ? 68.688 25.859 13.406 1 14.41 23 ILE B C 1
ATOM 2435 O O . ILE B 1 23 ? 68.25 26.203 14.5 1 14.41 23 ILE B O 1
ATOM 2439 N N . CYS B 1 24 ? 68.312 26.844 12.352 1 14.57 24 CYS B N 1
ATOM 2440 C CA . CYS B 1 24 ? 68.688 28.234 12.633 1 14.57 24 CYS B CA 1
ATOM 2441 C C . CYS B 1 24 ? 67.562 28.969 13.352 1 14.57 24 CYS B C 1
ATOM 2443 O O . CYS B 1 24 ? 66.375 28.609 13.188 1 14.57 24 CYS B O 1
ATOM 2445 N N . LEU B 1 25 ? 67.75 30.266 13.875 1 15.42 25 LEU B N 1
ATOM 2446 C CA . LEU B 1 25 ? 67.688 31.297 14.898 1 15.42 25 LEU B CA 1
ATOM 2447 C C . LEU B 1 25 ? 66.625 32.312 14.602 1 15.42 25 LEU B C 1
ATOM 2449 O O . LEU B 1 25 ? 65.938 32.75 15.508 1 15.42 25 LEU B O 1
ATOM 2453 N N . GLY B 1 26 ? 66.438 33.031 13.344 1 14.55 26 GLY B N 1
ATOM 2454 C CA . GLY B 1 26 ? 66.562 34.469 13.469 1 14.55 26 GLY B CA 1
ATOM 2455 C C . GLY B 1 26 ? 65.375 35.156 14.023 1 14.55 26 GLY B C 1
ATOM 2456 O O . GLY B 1 26 ? 64.25 34.594 14 1 14.55 26 GLY B O 1
ATOM 2457 N N . VAL B 1 27 ? 65.312 36.688 14 1 15.2 27 VAL B N 1
ATOM 2458 C CA . VAL B 1 27 ? 65.312 37.938 14.734 1 15.2 27 VAL B CA 1
ATOM 2459 C C . VAL B 1 27 ? 63.969 38.656 14.492 1 15.2 27 VAL B C 1
ATOM 2461 O O . VAL B 1 27 ? 63.344 39.156 15.43 1 15.2 27 VAL B O 1
ATOM 2464 N N . ALA B 1 28 ? 63.5 39.094 13.18 1 15.28 28 ALA B N 1
ATOM 2465 C CA . ALA B 1 28 ? 63.438 40.531 13.031 1 15.28 28 ALA B CA 1
ATOM 2466 C C . ALA B 1 28 ? 62.188 41.125 13.672 1 15.28 28 ALA B C 1
ATOM 2468 O O . ALA B 1 28 ? 61.188 40.406 13.844 1 15.28 28 ALA B O 1
ATOM 2469 N N . ALA B 1 29 ? 61.844 42.5 13.219 1 15.09 29 ALA B N 1
ATOM 2470 C CA . ALA B 1 29 ? 61.75 43.906 13.664 1 15.09 29 ALA B CA 1
ATOM 2471 C C . ALA B 1 29 ? 60.312 44.312 13.828 1 15.09 29 ALA B C 1
ATOM 2473 O O . ALA B 1 29 ? 59.406 43.5 13.781 1 15.09 29 ALA B O 1
ATOM 2474 N N . ALA B 1 30 ? 59.812 45.312 12.867 1 15.27 30 ALA B N 1
ATOM 2475 C CA . ALA B 1 30 ? 59.625 46.719 13.188 1 15.27 30 ALA B CA 1
ATOM 2476 C C . ALA B 1 30 ? 58.156 47 13.531 1 15.27 30 ALA B C 1
ATOM 2478 O O . ALA B 1 30 ? 57.281 46.219 13.25 1 15.27 30 ALA B O 1
ATOM 2479 N N . ALA B 1 31 ? 57.562 48.188 12.867 1 15.38 31 ALA B N 1
ATOM 2480 C CA . ALA B 1 31 ? 57.25 49.5 13.391 1 15.38 31 ALA B CA 1
ATOM 2481 C C . ALA B 1 31 ? 55.75 49.688 13.547 1 15.38 31 ALA B C 1
ATOM 2483 O O . ALA B 1 31 ? 55.281 50.094 14.617 1 15.38 31 ALA B O 1
ATOM 2484 N N . VAL B 1 32 ? 54.906 50.062 12.344 1 16.05 32 VAL B N 1
ATOM 2485 C CA . VAL B 1 32 ? 54.5 51.438 12.219 1 16.05 32 VAL B CA 1
ATOM 2486 C C . VAL B 1 32 ? 53.156 51.625 12.938 1 16.05 32 VAL B C 1
ATOM 2488 O O . VAL B 1 32 ? 52.438 50.656 13.195 1 16.05 32 VAL B O 1
ATOM 2491 N N . GLY B 1 33 ? 52.375 52.844 12.531 1 15.26 33 GLY B N 1
ATOM 2492 C CA . GLY B 1 33 ? 51.844 54.094 13.102 1 15.26 33 GLY B CA 1
ATOM 2493 C C . GLY B 1 33 ? 50.344 54 13.375 1 15.26 33 GLY B C 1
ATOM 2494 O O . GLY B 1 33 ? 49.625 53.281 12.688 1 15.26 33 GLY B O 1
ATOM 2495 N N . ALA B 1 34 ? 49.844 54.625 14.453 1 16.47 34 ALA B N 1
ATOM 2496 C CA . ALA B 1 34 ? 48.719 54.656 15.391 1 16.47 34 ALA B CA 1
ATOM 2497 C C . ALA B 1 34 ? 47.5 55.344 14.781 1 16.47 34 ALA B C 1
ATOM 2499 O O . ALA B 1 34 ? 46.375 55.156 15.234 1 16.47 34 ALA B O 1
ATOM 2500 N N . ALA B 1 35 ? 47.688 56.281 13.672 1 16.64 35 ALA B N 1
ATOM 2501 C CA . ALA B 1 35 ? 47.062 57.531 14.102 1 16.64 35 ALA B CA 1
ATOM 2502 C C . ALA B 1 35 ? 45.531 57.375 14.117 1 16.64 35 ALA B C 1
ATOM 2504 O O . ALA B 1 35 ? 44.969 56.5 13.445 1 16.64 35 ALA B O 1
ATOM 2505 N N . GLY B 1 36 ? 44.75 58.594 14.562 1 15.9 36 GLY B N 1
ATOM 2506 C CA . GLY B 1 36 ? 43.688 59.125 15.406 1 15.9 36 GLY B CA 1
ATOM 2507 C C . GLY B 1 36 ? 42.375 59.312 14.672 1 15.9 36 GLY B C 1
ATOM 2508 O O . GLY B 1 36 ? 41.312 59.25 15.266 1 15.9 36 GLY B O 1
ATOM 2509 N N . VAL B 1 37 ? 42.375 59.75 13.281 1 16.41 37 VAL B N 1
ATOM 2510 C CA . VAL B 1 37 ? 41.594 61 13.133 1 16.41 37 VAL B CA 1
ATOM 2511 C C . VAL B 1 37 ? 40.125 60.688 13.32 1 16.41 37 VAL B C 1
ATOM 2513 O O . VAL B 1 37 ? 39.656 59.562 13.117 1 16.41 37 VAL B O 1
ATOM 2516 N N . PHE B 1 38 ? 39.281 61.844 13.133 1 17.06 38 PHE B N 1
ATOM 2517 C CA . PHE B 1 38 ? 38.219 62.719 13.609 1 17.06 38 PHE B CA 1
ATOM 2518 C C . PHE B 1 38 ? 36.875 62.344 13 1 17.06 38 PHE B C 1
ATOM 2520 O O . PHE B 1 38 ? 36.812 61.688 11.953 1 17.06 38 PHE B O 1
ATOM 2527 N N . ALA B 1 39 ? 35.719 63.125 13.328 1 17.11 39 ALA B N 1
ATOM 2528 C CA . ALA B 1 39 ? 34.344 63.219 13.859 1 17.11 39 ALA B CA 1
ATOM 2529 C C . ALA B 1 39 ? 33.344 63.344 12.734 1 17.11 39 ALA B C 1
ATOM 2531 O O . ALA B 1 39 ? 32.156 63 12.922 1 17.11 39 ALA B O 1
ATOM 2532 N N . ALA B 1 40 ? 33.688 63.875 11.461 1 17.52 40 ALA B N 1
ATOM 2533 C CA . ALA B 1 40 ? 32.719 64.875 11.023 1 17.52 40 ALA B CA 1
ATOM 2534 C C . ALA B 1 40 ? 31.422 64.25 10.578 1 17.52 40 ALA B C 1
ATOM 2536 O O . ALA B 1 40 ? 31.406 63.406 9.672 1 17.52 40 ALA B O 1
ATOM 2537 N N . TYR B 1 41 ? 30.359 64.312 11.391 1 17.2 41 TYR B N 1
ATOM 2538 C CA . TYR B 1 41 ? 29.016 63.781 11.367 1 17.2 41 TYR B CA 1
ATOM 2539 C C . TYR B 1 41 ? 28.188 64.375 10.227 1 17.2 41 TYR B C 1
ATOM 2541 O O . TYR B 1 41 ? 26.969 64.25 10.211 1 17.2 41 TYR B O 1
ATOM 2549 N N . GLN B 1 42 ? 28.797 65.125 9.234 1 18.09 42 GLN B N 1
ATOM 2550 C CA . GLN B 1 42 ? 27.859 66 8.594 1 18.09 42 GLN B CA 1
ATOM 2551 C C . GLN B 1 42 ? 26.672 65.25 8 1 18.09 42 GLN B C 1
ATOM 2553 O O . GLN B 1 42 ? 26.812 64.125 7.582 1 18.09 42 GLN B O 1
ATOM 2558 N N . PHE B 1 43 ? 25.469 66 8.039 1 20.14 43 PHE B N 1
ATOM 2559 C CA . PHE B 1 43 ? 24.016 65.875 7.902 1 20.14 43 PHE B CA 1
ATOM 2560 C C . PHE B 1 43 ? 23.625 65.688 6.445 1 20.14 43 PHE B C 1
ATOM 2562 O O . PHE B 1 43 ? 22.438 65.75 6.098 1 20.14 43 PHE B O 1
ATOM 2569 N N . PHE B 1 44 ? 24.516 65.312 5.5 1 17.55 44 PHE B N 1
ATOM 2570 C CA . PHE B 1 44 ? 24.188 65.625 4.125 1 17.55 44 PHE B CA 1
ATOM 2571 C C . PHE B 1 44 ? 22.859 65.062 3.713 1 17.55 44 PHE B C 1
ATOM 2573 O O . PHE B 1 44 ? 22.516 63.938 4.117 1 17.55 44 PHE B O 1
ATOM 2580 N N . LYS B 1 45 ? 22.031 66 3.092 1 22.88 45 LYS B N 1
ATOM 2581 C CA . LYS B 1 45 ? 20.75 66.125 2.396 1 22.88 45 LYS B CA 1
ATOM 2582 C C . LYS B 1 45 ? 20.609 65.062 1.285 1 22.88 45 LYS B C 1
ATOM 2584 O O . LYS B 1 45 ? 19.734 65.188 0.424 1 22.88 45 LYS B O 1
ATOM 2589 N N . SER B 1 46 ? 21.016 63.812 1.37 1 19.64 46 SER B N 1
ATOM 2590 C CA . SER B 1 46 ? 21.125 63.125 0.092 1 19.64 46 SER B CA 1
ATOM 2591 C C . SER B 1 46 ? 19.781 63.031 -0.599 1 19.64 46 SER B C 1
ATOM 2593 O O . SER B 1 46 ? 18.781 62.625 0.023 1 19.64 46 SER B O 1
ATOM 2595 N N . ASP B 1 47 ? 19.594 63.844 -1.566 1 23.3 47 ASP B N 1
ATOM 2596 C CA . ASP B 1 47 ? 18.641 63.906 -2.66 1 23.3 47 ASP B CA 1
ATOM 2597 C C . ASP B 1 47 ? 18.328 62.5 -3.191 1 23.3 47 ASP B C 1
ATOM 2599 O O . ASP B 1 47 ? 19.125 61.906 -3.924 1 23.3 47 ASP B O 1
ATOM 2603 N N . ARG B 1 48 ? 17.891 61.625 -2.492 1 23.97 48 ARG B N 1
ATOM 2604 C CA . ARG B 1 48 ? 17.938 60.312 -3.166 1 23.97 48 ARG B CA 1
ATOM 2605 C C . ARG B 1 48 ? 17.078 60.312 -4.422 1 23.97 48 ARG B C 1
ATOM 2607 O O . ARG B 1 48 ? 15.914 60.75 -4.387 1 23.97 48 ARG B O 1
ATOM 2614 N N . PRO B 1 49 ? 17.766 60.438 -5.547 1 23.12 49 PRO B N 1
ATOM 2615 C CA . PRO B 1 49 ? 17.188 60.375 -6.891 1 23.12 49 PRO B CA 1
ATOM 2616 C C . PRO B 1 49 ? 16 59.406 -6.988 1 23.12 49 PRO B C 1
ATOM 2618 O O . PRO B 1 49 ? 15.844 58.531 -6.141 1 23.12 49 PRO B O 1
ATOM 2621 N N . ARG B 1 50 ? 15.141 59.688 -8.031 1 27.41 50 ARG B N 1
ATOM 2622 C CA . ARG B 1 50 ? 13.93 59.094 -8.594 1 27.41 50 ARG B CA 1
ATOM 2623 C C . ARG B 1 50 ? 14.086 57.594 -8.758 1 27.41 50 ARG B C 1
ATOM 2625 O O . ARG B 1 50 ? 15.008 57.125 -9.43 1 27.41 50 ARG B O 1
ATOM 2632 N N . SER B 1 51 ? 13.734 56.656 -7.875 1 21.34 51 SER B N 1
ATOM 2633 C CA . SER B 1 51 ? 13.938 55.219 -7.719 1 21.34 51 SER B CA 1
ATOM 2634 C C . SER B 1 51 ? 13.547 54.469 -8.984 1 21.34 51 SER B C 1
ATOM 2636 O O . SER B 1 51 ? 12.43 54.625 -9.484 1 21.34 51 SER B O 1
ATOM 2638 N N . GLY B 1 52 ? 14.422 54.156 -10.023 1 22.98 52 GLY B N 1
ATOM 2639 C CA . GLY B 1 52 ? 14.438 53.344 -11.219 1 22.98 52 GLY B CA 1
ATOM 2640 C C . GLY B 1 52 ? 13.586 52.094 -11.102 1 22.98 52 GLY B C 1
ATOM 2641 O O . GLY B 1 52 ? 13.359 51.594 -9.992 1 22.98 52 GLY B O 1
ATOM 2642 N N . SER B 1 53 ? 12.672 51.781 -12.125 1 25.33 53 SER B N 1
ATOM 2643 C CA . SER B 1 53 ? 11.734 50.688 -12.359 1 25.33 53 SER B CA 1
ATOM 2644 C C . SER B 1 53 ? 12.406 49.344 -12.164 1 25.33 53 SER B C 1
ATOM 2646 O O . SER B 1 53 ? 13.383 49.031 -12.852 1 25.33 53 SER B O 1
ATOM 2648 N N . LEU B 1 54 ? 12.625 48.812 -11.094 1 25.61 54 LEU B N 1
ATOM 2649 C CA . LEU B 1 54 ? 13.344 47.562 -10.828 1 25.61 54 LEU B CA 1
ATOM 2650 C C . LEU B 1 54 ? 12.898 46.469 -11.773 1 25.61 54 LEU B C 1
ATOM 2652 O O . LEU B 1 54 ? 11.766 45.969 -11.688 1 25.61 54 LEU B O 1
ATOM 2656 N N . LEU B 1 55 ? 13.312 46.469 -13.039 1 25.61 55 LEU B N 1
ATOM 2657 C CA . LEU B 1 55 ? 13.344 45.281 -13.906 1 25.61 55 LEU B CA 1
ATOM 2658 C C . LEU B 1 55 ? 13.695 44.031 -13.109 1 25.61 55 LEU B C 1
ATOM 2660 O O . LEU B 1 55 ? 14.742 44 -12.453 1 25.61 55 LEU B O 1
ATOM 2664 N N . ALA B 1 56 ? 12.758 43.25 -12.633 1 29.08 56 ALA B N 1
ATOM 2665 C CA . ALA B 1 56 ? 12.875 42 -11.883 1 29.08 56 ALA B CA 1
ATOM 2666 C C . ALA B 1 56 ? 14.016 41.156 -12.43 1 29.08 56 ALA B C 1
ATOM 2668 O O . ALA B 1 56 ? 13.984 40.719 -13.578 1 29.08 56 ALA B O 1
ATOM 2669 N N . ASP B 1 57 ? 15.25 41.281 -12.07 1 28.2 57 ASP B N 1
ATOM 2670 C CA . ASP B 1 57 ? 16.469 40.594 -12.492 1 28.2 57 ASP B CA 1
ATOM 2671 C C . ASP B 1 57 ? 16.281 39.062 -12.445 1 28.2 57 ASP B C 1
ATOM 2673 O O . ASP B 1 57 ? 15.852 38.531 -11.422 1 28.2 57 ASP B O 1
ATOM 2677 N N . PRO B 1 58 ? 16.328 38.312 -13.531 1 32.41 58 PRO B N 1
ATOM 2678 C CA . PRO B 1 58 ? 16.234 36.844 -13.68 1 32.41 58 PRO B CA 1
ATOM 2679 C C . PRO B 1 58 ? 17.109 36.094 -12.695 1 32.41 58 PRO B C 1
ATOM 2681 O O . PRO B 1 58 ? 17.016 34.875 -12.586 1 32.41 58 PRO B O 1
ATOM 2684 N N . ASP B 1 59 ? 18.141 36.656 -12.188 1 31.61 59 ASP B N 1
ATOM 2685 C CA . ASP B 1 59 ? 19.125 36.031 -11.312 1 31.61 59 ASP B CA 1
ATOM 2686 C C . ASP B 1 59 ? 18.562 35.812 -9.914 1 31.61 59 ASP B C 1
ATOM 2688 O O . ASP B 1 59 ? 19.234 35.281 -9.031 1 31.61 59 ASP B O 1
ATOM 2692 N N . ASN B 1 60 ? 17.625 36.594 -9.414 1 31.28 60 ASN B N 1
ATOM 2693 C CA . ASN B 1 60 ? 17.094 36.469 -8.062 1 31.28 60 ASN B CA 1
ATOM 2694 C C . ASN B 1 60 ? 16.453 35.094 -7.859 1 31.28 60 ASN B C 1
ATOM 2696 O O . ASN B 1 60 ? 15.867 34.844 -6.809 1 31.28 60 ASN B O 1
ATOM 2700 N N . HIS B 1 61 ? 16.188 34.375 -8.898 1 32.94 61 HIS B N 1
ATOM 2701 C CA . HIS B 1 61 ? 15.75 33 -8.719 1 32.94 61 HIS B CA 1
ATOM 2702 C C . HIS B 1 61 ? 16.828 32.156 -8.023 1 32.94 61 HIS B C 1
ATOM 2704 O O . HIS B 1 61 ? 16.578 31.016 -7.66 1 32.94 61 HIS B O 1
ATOM 2710 N N . LEU B 1 62 ? 18.094 32.531 -8.125 1 31.75 62 LEU B N 1
ATOM 2711 C CA . LEU B 1 62 ? 19.203 31.828 -7.477 1 31.75 62 LEU B CA 1
ATOM 2712 C C . LEU B 1 62 ? 19.141 32 -5.961 1 31.75 62 LEU B C 1
ATOM 2714 O O . LEU B 1 62 ? 19.453 31.062 -5.223 1 31.75 62 LEU B O 1
ATOM 2718 N N . ALA B 1 63 ? 19.016 33.25 -5.352 1 34.88 63 ALA B N 1
ATOM 2719 C CA . ALA B 1 63 ? 19.172 33.531 -3.93 1 34.88 63 ALA B CA 1
ATOM 2720 C C . ALA B 1 63 ? 18.078 32.875 -3.105 1 34.88 63 ALA B C 1
ATOM 2722 O O . ALA B 1 63 ? 18.312 32.469 -1.957 1 34.88 63 ALA B O 1
ATOM 2723 N N . GLU B 1 64 ? 16.891 32.906 -3.523 1 34.88 64 GLU B N 1
ATOM 2724 C CA . GLU B 1 64 ? 15.844 32.25 -2.742 1 34.88 64 GLU B CA 1
ATOM 2725 C C . GLU B 1 64 ? 16.109 30.734 -2.604 1 34.88 64 GLU B C 1
ATOM 2727 O O . GLU B 1 64 ? 15.484 30.062 -1.786 1 34.88 64 GLU B O 1
ATOM 2732 N N . GLU B 1 65 ? 16.859 30.047 -3.426 1 37.66 65 GLU B N 1
ATOM 2733 C CA . GLU B 1 65 ? 17.375 28.688 -3.318 1 37.66 65 GLU B CA 1
ATOM 2734 C C . GLU B 1 65 ? 18.281 28.547 -2.098 1 37.66 65 GLU B C 1
ATOM 2736 O O . GLU B 1 65 ? 18.438 27.438 -1.567 1 37.66 65 GLU B O 1
ATOM 2741 N N . GLU B 1 66 ? 19.078 29.469 -1.699 1 38.19 66 GLU B N 1
ATOM 2742 C CA . GLU B 1 66 ? 20.141 29.359 -0.706 1 38.19 66 GLU B CA 1
ATOM 2743 C C . GLU B 1 66 ? 19.578 29.047 0.677 1 38.19 66 GLU B C 1
ATOM 2745 O O . GLU B 1 66 ? 20.172 28.281 1.438 1 38.19 66 GLU B O 1
ATOM 2750 N N . VAL B 1 67 ? 18.5 29.812 1.195 1 39.91 67 VAL B N 1
ATOM 2751 C CA . VAL B 1 67 ? 18.188 29.828 2.619 1 39.91 67 VAL B CA 1
ATOM 2752 C C . VAL B 1 67 ? 17.375 28.578 2.986 1 39.91 67 VAL B C 1
ATOM 2754 O O . VAL B 1 67 ? 16.984 28.406 4.141 1 39.91 67 VAL B O 1
ATOM 2757 N N . LEU B 1 68 ? 16.734 27.953 2.1 1 53.31 68 LEU B N 1
ATOM 2758 C CA . LEU B 1 68 ? 15.812 26.953 2.621 1 53.31 68 LEU B CA 1
ATOM 2759 C C . LEU B 1 68 ? 16.578 25.781 3.215 1 53.31 68 LEU B C 1
ATOM 2761 O O . LEU B 1 68 ? 15.992 24.719 3.477 1 53.31 68 LEU B O 1
ATOM 2765 N N . GLN B 1 69 ? 17.594 25.969 4.062 1 62 69 GLN B N 1
ATOM 2766 C CA . GLN B 1 69 ? 18.281 24.969 4.883 1 62 69 GLN B CA 1
ATOM 2767 C C . GLN B 1 69 ? 17.969 23.562 4.41 1 62 69 GLN B C 1
ATOM 2769 O O . GLN B 1 69 ? 17.5 22.719 5.191 1 62 69 GLN B O 1
ATOM 2774 N N . GLY B 1 70 ? 18.234 23.297 3.139 1 79.38 70 GLY B N 1
ATOM 2775 C CA . GLY B 1 70 ? 18.062 21.953 2.609 1 79.38 70 GLY B CA 1
ATOM 2776 C C . GLY B 1 70 ? 16.656 21.703 2.074 1 79.38 70 GLY B C 1
ATOM 2777 O O . GLY B 1 70 ? 16.328 20.562 1.729 1 79.38 70 GLY B O 1
ATOM 2778 N N . HIS B 1 71 ? 15.883 22.781 2.049 1 86.75 71 HIS B N 1
ATOM 2779 C CA . HIS B 1 71 ? 14.523 22.625 1.532 1 86.75 71 HIS B CA 1
ATOM 2780 C C . HIS B 1 71 ? 14.344 23.406 0.231 1 86.75 71 HIS B C 1
ATOM 2782 O O . HIS B 1 71 ? 15.172 24.25 -0.115 1 86.75 71 HIS B O 1
ATOM 2788 N N . GLU B 1 72 ? 13.367 23.016 -0.617 1 89.81 72 GLU B N 1
ATOM 2789 C CA . GLU B 1 72 ? 12.953 23.703 -1.84 1 89.81 72 GLU B CA 1
ATOM 2790 C C . GLU B 1 72 ? 11.438 23.891 -1.887 1 89.81 72 GLU B C 1
ATOM 2792 O O . GLU B 1 72 ? 10.703 23.156 -1.216 1 89.81 72 GLU B O 1
ATOM 2797 N N . VAL B 1 73 ? 11.023 24.922 -2.596 1 91.19 73 VAL B N 1
ATOM 2798 C CA . VAL B 1 73 ? 9.594 25.156 -2.762 1 91.19 73 VAL B CA 1
ATOM 2799 C C . VAL B 1 73 ? 8.969 24.016 -3.566 1 91.19 73 VAL B C 1
ATOM 2801 O O . VAL B 1 73 ? 9.539 23.562 -4.562 1 91.19 73 VAL B O 1
ATOM 2804 N N . PHE B 1 74 ? 7.875 23.531 -3.064 1 94.12 74 PHE B N 1
ATOM 2805 C CA . PHE B 1 74 ? 7.141 22.5 -3.787 1 94.12 74 PHE B CA 1
ATOM 2806 C C . PHE B 1 74 ? 6.242 23.125 -4.852 1 94.12 74 PHE B C 1
ATOM 2808 O O . PHE B 1 74 ? 5.324 23.891 -4.531 1 94.12 74 PHE B O 1
ATOM 2815 N N . ARG B 1 75 ? 6.508 22.75 -6.074 1 88.62 75 ARG B N 1
ATOM 2816 C CA . ARG B 1 75 ? 5.711 23.281 -7.172 1 88.62 75 ARG B CA 1
ATOM 2817 C C . ARG B 1 75 ? 4.57 22.344 -7.531 1 88.62 75 ARG B C 1
ATOM 2819 O O . ARG B 1 75 ? 4.805 21.203 -7.938 1 88.62 75 ARG B O 1
ATOM 2826 N N . HIS B 1 76 ? 3.412 22.875 -7.348 1 90.44 76 HIS B N 1
ATOM 2827 C CA . HIS B 1 76 ? 2.201 22.094 -7.602 1 90.44 76 HIS B CA 1
ATOM 2828 C C . HIS B 1 76 ? 1.386 22.703 -8.734 1 90.44 76 HIS B C 1
ATOM 2830 O O . HIS B 1 76 ? 1.122 23.906 -8.742 1 90.44 76 HIS B O 1
ATOM 2836 N N . ASP B 1 77 ? 1.117 21.891 -9.703 1 89.38 77 ASP B N 1
ATOM 2837 C CA . ASP B 1 77 ? 0.235 22.312 -10.789 1 89.38 77 ASP B CA 1
ATOM 2838 C C . ASP B 1 77 ? -1.223 21.984 -10.469 1 89.38 77 ASP B C 1
ATOM 2840 O O . ASP B 1 77 ? -1.719 20.922 -10.812 1 89.38 77 ASP B O 1
ATOM 2844 N N . ARG B 1 78 ? -1.854 23.016 -9.875 1 93 78 ARG B N 1
ATOM 2845 C CA . ARG B 1 78 ? -3.238 22.797 -9.469 1 93 78 ARG B CA 1
ATOM 2846 C C . ARG B 1 78 ? -4.152 22.672 -10.68 1 93 78 ARG B C 1
ATOM 2848 O O . ARG B 1 78 ? -4.164 23.547 -11.555 1 93 78 ARG B O 1
ATOM 2855 N N . GLN B 1 79 ? -4.895 21.594 -10.75 1 95.31 79 GLN B N 1
ATOM 2856 C CA . GLN B 1 79 ? -5.824 21.328 -11.844 1 95.31 79 GLN B CA 1
ATOM 2857 C C . GLN B 1 79 ? -7.223 21.844 -11.516 1 95.31 79 GLN B C 1
ATOM 2859 O O . GLN B 1 79 ? -7.523 22.141 -10.359 1 95.31 79 GLN B O 1
ATOM 2864 N N . THR B 1 80 ? -8 22.016 -12.562 1 97.12 80 THR B N 1
ATOM 2865 C CA . THR B 1 80 ? -9.398 22.375 -12.344 1 97.12 80 THR B CA 1
ATOM 2866 C C . THR B 1 80 ? -10.141 21.234 -11.664 1 97.12 80 THR B C 1
ATOM 2868 O O . THR B 1 80 ? -9.75 20.062 -11.789 1 97.12 80 THR B O 1
ATOM 2871 N N . LYS B 1 81 ? -11.203 21.562 -11 1 97.25 81 LYS B N 1
ATOM 2872 C CA . LYS B 1 81 ? -12.016 20.562 -10.305 1 97.25 81 LYS B CA 1
ATOM 2873 C C . LYS B 1 81 ? -12.539 19.516 -11.281 1 97.25 81 LYS B C 1
ATOM 2875 O O . LYS B 1 81 ? -12.633 18.328 -10.938 1 97.25 81 LYS B O 1
ATOM 2880 N N . ALA B 1 82 ? -12.867 19.922 -12.477 1 97.88 82 ALA B N 1
ATOM 2881 C CA . ALA B 1 82 ? -13.383 19 -13.484 1 97.88 82 ALA B CA 1
ATOM 2882 C C . ALA B 1 82 ? -12.328 17.969 -13.883 1 97.88 82 ALA B C 1
ATOM 2884 O O . ALA B 1 82 ? -12.625 16.781 -14 1 97.88 82 ALA B O 1
ATOM 2885 N N . VAL B 1 83 ? -11.141 18.438 -14.102 1 98.31 83 VAL B N 1
ATOM 2886 C CA . VAL B 1 83 ? -10.039 17.562 -14.469 1 98.31 83 VAL B CA 1
ATOM 2887 C C . VAL B 1 83 ? -9.719 16.625 -13.305 1 98.31 83 VAL B C 1
ATOM 2889 O O . VAL B 1 83 ? -9.5 15.43 -13.508 1 98.31 83 VAL B O 1
ATOM 2892 N N . MET B 1 84 ? -9.766 17.156 -12.078 1 98.44 84 MET B N 1
ATOM 2893 C CA . MET B 1 84 ? -9.508 16.359 -10.883 1 98.44 84 MET B CA 1
ATOM 2894 C C . MET B 1 84 ? -10.531 15.25 -10.734 1 98.44 84 MET B C 1
ATOM 2896 O O . MET B 1 84 ? -10.172 14.094 -10.477 1 98.44 84 MET B O 1
ATOM 2900 N N . MET B 1 85 ? -11.781 15.562 -10.914 1 98.19 85 MET B N 1
ATOM 2901 C CA . MET B 1 85 ? -12.852 14.578 -10.805 1 98.19 85 MET B CA 1
ATOM 2902 C C . MET B 1 85 ? -12.727 13.516 -11.891 1 98.19 85 MET B C 1
ATOM 2904 O O . MET B 1 85 ? -12.922 12.328 -11.625 1 98.19 85 MET B O 1
ATOM 2908 N N . ALA B 1 86 ? -12.398 13.953 -13.086 1 98.62 86 ALA B N 1
ATOM 2909 C CA . ALA B 1 86 ? -12.219 13.008 -14.188 1 98.62 86 ALA B CA 1
ATOM 2910 C C . ALA B 1 86 ? -11.086 12.039 -13.898 1 98.62 86 ALA B C 1
ATOM 2912 O O . ALA B 1 86 ? -11.219 10.836 -14.125 1 98.62 86 ALA B O 1
ATOM 2913 N N . ASN B 1 87 ? -9.969 12.578 -13.414 1 98.44 87 ASN B N 1
ATOM 2914 C CA . ASN B 1 87 ? -8.828 11.734 -13.078 1 98.44 87 ASN B CA 1
ATOM 2915 C C . ASN B 1 87 ? -9.172 10.742 -11.969 1 98.44 87 ASN B C 1
ATOM 2917 O O . ASN B 1 87 ? -8.836 9.562 -12.055 1 98.44 87 ASN B O 1
ATOM 2921 N N . ALA B 1 88 ? -9.852 11.242 -10.93 1 98.5 88 ALA B N 1
ATOM 2922 C CA . ALA B 1 88 ? -10.219 10.398 -9.797 1 98.5 88 ALA B CA 1
ATOM 2923 C C . ALA B 1 88 ? -11.156 9.273 -10.234 1 98.5 88 ALA B C 1
ATOM 2925 O O . ALA B 1 88 ? -10.953 8.109 -9.875 1 98.5 88 ALA B O 1
ATOM 2926 N N . THR B 1 89 ? -12.125 9.586 -11.023 1 98.44 89 THR B N 1
ATOM 2927 C CA . THR B 1 89 ? -13.125 8.625 -11.469 1 98.44 89 THR B CA 1
ATOM 2928 C C . THR B 1 89 ? -12.508 7.602 -12.422 1 98.44 89 THR B C 1
ATOM 2930 O O . THR B 1 89 ? -12.773 6.402 -12.297 1 98.44 89 THR B O 1
ATOM 2933 N N . LYS B 1 90 ? -11.719 8.07 -13.344 1 98.5 90 LYS B N 1
ATOM 2934 C CA . LYS B 1 90 ? -11.07 7.176 -14.297 1 98.5 90 LYS B CA 1
ATOM 2935 C C . LYS B 1 90 ? -10.172 6.176 -13.578 1 98.5 90 LYS B C 1
ATOM 2937 O O . LYS B 1 90 ? -10.141 4.996 -13.93 1 98.5 90 LYS B O 1
ATOM 2942 N N . PHE B 1 91 ? -9.438 6.66 -12.633 1 98.69 91 PHE B N 1
ATOM 2943 C CA . PHE B 1 91 ? -8.531 5.789 -11.891 1 98.69 91 PHE B CA 1
ATOM 2944 C C . PHE B 1 91 ? -9.312 4.781 -11.055 1 98.69 91 PHE B C 1
ATOM 2946 O O . PHE B 1 91 ? -8.945 3.605 -10.984 1 98.69 91 PHE B O 1
ATOM 2953 N N . LEU B 1 92 ? -10.375 5.219 -10.406 1 98.44 92 LEU B N 1
ATOM 2954 C CA . LEU B 1 92 ? -11.258 4.328 -9.656 1 98.44 92 LEU B CA 1
ATOM 2955 C C . LEU B 1 92 ? -11.82 3.238 -10.562 1 98.44 92 LEU B C 1
ATOM 2957 O O . LEU B 1 92 ? -11.797 2.057 -10.203 1 98.44 92 LEU B O 1
ATOM 2961 N N . ASP B 1 93 ? -12.312 3.639 -11.695 1 98.06 93 ASP B N 1
ATOM 2962 C CA . ASP B 1 93 ? -12.875 2.682 -12.641 1 98.06 93 ASP B CA 1
ATOM 2963 C C . ASP B 1 93 ? -11.828 1.648 -13.062 1 98.06 93 ASP B C 1
ATOM 2965 O O . ASP B 1 93 ? -12.125 0.454 -13.133 1 98.06 93 ASP B O 1
ATOM 2969 N N . LEU B 1 94 ? -10.648 2.121 -13.312 1 97.94 94 LEU B N 1
ATOM 2970 C CA . LEU B 1 94 ? -9.57 1.224 -13.703 1 97.94 94 LEU B CA 1
ATOM 2971 C C . LEU B 1 94 ? -9.25 0.237 -12.586 1 97.94 94 LEU B C 1
ATOM 2973 O O . LEU B 1 94 ? -9.18 -0.972 -12.82 1 97.94 94 LEU B O 1
ATOM 2977 N N . MET B 1 95 ? -9.031 0.75 -11.359 1 97.94 95 MET B N 1
ATOM 2978 C CA . MET B 1 95 ? -8.648 -0.11 -10.25 1 97.94 95 MET B CA 1
ATOM 2979 C C . MET B 1 95 ? -9.781 -1.065 -9.883 1 97.94 95 MET B C 1
ATOM 2981 O O . MET B 1 95 ? -9.531 -2.176 -9.406 1 97.94 95 MET B O 1
ATOM 2985 N N . ASN B 1 96 ? -11.016 -0.678 -10.164 1 95.56 96 ASN B N 1
ATOM 2986 C CA . ASN B 1 96 ? -12.172 -1.509 -9.852 1 95.56 96 ASN B CA 1
ATOM 2987 C C . ASN B 1 96 ? -12.242 -2.736 -10.75 1 95.56 96 ASN B C 1
ATOM 2989 O O . ASN B 1 96 ? -12.984 -3.68 -10.469 1 95.56 96 ASN B O 1
ATOM 2993 N N . THR B 1 97 ? -11.508 -2.746 -11.828 1 95.62 97 THR B N 1
ATOM 2994 C CA . THR B 1 97 ? -11.484 -3.902 -12.719 1 95.62 97 THR B CA 1
ATOM 2995 C C . THR B 1 97 ? -10.469 -4.93 -12.242 1 95.62 97 THR B C 1
ATOM 2997 O O . THR B 1 97 ? -10.453 -6.066 -12.719 1 95.62 97 THR B O 1
ATOM 3000 N N . ARG B 1 98 ? -9.648 -4.547 -11.305 1 96.25 98 ARG B N 1
ATOM 3001 C CA . ARG B 1 98 ? -8.578 -5.422 -10.844 1 96.25 98 ARG B CA 1
ATOM 3002 C C . ARG B 1 98 ? -9.148 -6.652 -10.141 1 96.25 98 ARG B C 1
ATOM 3004 O O . ARG B 1 98 ? -10.078 -6.543 -9.344 1 96.25 98 ARG B O 1
ATOM 3011 N N . ARG B 1 99 ? -8.586 -7.812 -10.438 1 94.69 99 ARG B N 1
ATOM 3012 C CA . ARG B 1 99 ? -8.859 -9.078 -9.773 1 94.69 99 ARG B CA 1
ATOM 3013 C C . ARG B 1 99 ? -7.566 -9.812 -9.438 1 94.69 99 ARG B C 1
ATOM 3015 O O . ARG B 1 99 ? -6.543 -9.617 -10.102 1 94.69 99 ARG B O 1
ATOM 3022 N N . SER B 1 100 ? -7.633 -10.602 -8.359 1 95.31 100 SER B N 1
ATOM 3023 C CA . SER B 1 100 ? -6.531 -11.523 -8.102 1 95.31 100 SER B CA 1
ATOM 3024 C C . SER B 1 100 ? -6.555 -12.695 -9.078 1 95.31 100 SER B C 1
ATOM 3026 O O . SER B 1 100 ? -7.527 -13.445 -9.125 1 95.31 100 SER B O 1
ATOM 3028 N N . ILE B 1 101 ? -5.48 -12.867 -9.836 1 96.44 101 ILE B N 1
ATOM 3029 C CA . ILE B 1 101 ? -5.469 -13.852 -10.914 1 96.44 101 ILE B CA 1
ATOM 3030 C C . ILE B 1 101 ? -4.547 -15.016 -10.547 1 96.44 101 ILE B C 1
ATOM 3032 O O . ILE B 1 101 ? -3.434 -14.797 -10.062 1 96.44 101 ILE B O 1
ATOM 3036 N N . ARG B 1 102 ? -5.023 -16.234 -10.812 1 95.5 102 ARG B N 1
ATOM 3037 C CA . ARG B 1 102 ? -4.234 -17.422 -10.508 1 95.5 102 ARG B CA 1
ATOM 3038 C C . ARG B 1 102 ? -3.971 -18.25 -11.758 1 95.5 102 ARG B C 1
ATOM 3040 O O . ARG B 1 102 ? -3.48 -19.375 -11.68 1 95.5 102 ARG B O 1
ATOM 3047 N N . PHE B 1 103 ? -4.355 -17.734 -12.891 1 96.75 103 PHE B N 1
ATOM 3048 C CA . PHE B 1 103 ? -4.133 -18.359 -14.195 1 96.75 103 PHE B CA 1
ATOM 3049 C C . PHE B 1 103 ? -3.359 -17.422 -15.117 1 96.75 103 PHE B C 1
ATOM 3051 O O . PHE B 1 103 ? -3.844 -16.344 -15.469 1 96.75 103 PHE B O 1
ATOM 3058 N N . TYR B 1 104 ? -2.197 -17.906 -15.578 1 97.88 104 TYR B N 1
ATOM 3059 C CA . TYR B 1 104 ? -1.332 -16.984 -16.312 1 97.88 104 TYR B CA 1
ATOM 3060 C C . TYR B 1 104 ? -0.98 -17.562 -17.688 1 97.88 104 TYR B C 1
ATOM 3062 O O . TYR B 1 104 ? -0.824 -18.781 -17.828 1 97.88 104 TYR B O 1
ATOM 3070 N N . SER B 1 105 ? -0.934 -16.688 -18.625 1 97.62 105 SER B N 1
ATOM 3071 C CA . SER B 1 105 ? -0.264 -16.984 -19.875 1 97.62 105 SER B CA 1
ATOM 3072 C C . SER B 1 105 ? 1.249 -17.062 -19.703 1 97.62 105 SER B C 1
ATOM 3074 O O . SER B 1 105 ? 1.815 -16.328 -18.891 1 97.62 105 SER B O 1
ATOM 3076 N N . LYS B 1 106 ? 1.868 -17.844 -20.516 1 97.19 106 LYS B N 1
ATOM 3077 C CA . LYS B 1 106 ? 3.324 -17.938 -20.484 1 97.19 106 LYS B CA 1
ATOM 3078 C C . LYS B 1 106 ? 3.965 -16.844 -21.328 1 97.19 106 LYS B C 1
ATOM 3080 O O . LYS B 1 106 ? 5.188 -16.688 -21.344 1 97.19 106 LYS B O 1
ATOM 3085 N N . ASP B 1 107 ? 3.133 -16.047 -22 1 97.44 107 ASP B N 1
ATOM 3086 C CA . ASP B 1 107 ? 3.664 -14.977 -22.844 1 97.44 107 ASP B CA 1
ATOM 3087 C C . ASP B 1 107 ? 4.551 -14.031 -22.031 1 97.44 107 ASP B C 1
ATOM 3089 O O . ASP B 1 107 ? 4.195 -13.641 -20.906 1 97.44 107 ASP B O 1
ATOM 3093 N N . ASP B 1 108 ? 5.656 -13.695 -22.625 1 97.88 108 ASP B N 1
ATOM 3094 C CA . ASP B 1 108 ? 6.617 -12.836 -21.938 1 97.88 108 ASP B CA 1
ATOM 3095 C C . ASP B 1 108 ? 6.145 -11.383 -21.922 1 97.88 108 ASP B C 1
ATOM 3097 O O . ASP B 1 108 ? 5.324 -10.984 -22.75 1 97.88 108 ASP B O 1
ATOM 3101 N N . VAL B 1 109 ? 6.613 -10.617 -20.953 1 98.06 109 VAL B N 1
ATOM 3102 C CA . VAL B 1 109 ? 6.418 -9.172 -20.812 1 98.06 109 VAL B CA 1
ATOM 3103 C C . VAL B 1 109 ? 7.77 -8.461 -20.906 1 98.06 109 VAL B C 1
ATOM 3105 O O . VAL B 1 109 ? 8.758 -8.93 -20.344 1 98.06 109 VAL B O 1
ATOM 3108 N N . PRO B 1 110 ? 7.824 -7.402 -21.656 1 97.94 110 PRO B N 1
ATOM 3109 C CA . PRO B 1 110 ? 9.094 -6.672 -21.672 1 97.94 110 PRO B CA 1
ATOM 3110 C C . PRO B 1 110 ? 9.57 -6.297 -20.266 1 97.94 110 PRO B C 1
ATOM 3112 O O . PRO B 1 110 ? 8.797 -5.73 -19.484 1 97.94 110 PRO B O 1
ATOM 3115 N N . MET B 1 111 ? 10.82 -6.551 -19.969 1 97.62 111 MET B N 1
ATOM 3116 C CA . MET B 1 111 ? 11.414 -6.301 -18.656 1 97.62 111 MET B CA 1
ATOM 3117 C C . MET B 1 111 ? 11.289 -4.832 -18.281 1 97.62 111 MET B C 1
ATOM 3119 O O . MET B 1 111 ? 11.102 -4.508 -17.094 1 97.62 111 MET B O 1
ATOM 3123 N N . ASP B 1 112 ? 11.344 -3.975 -19.25 1 98 112 ASP B N 1
ATOM 3124 C CA . ASP B 1 112 ? 11.297 -2.541 -18.984 1 98 112 ASP B CA 1
ATOM 3125 C C . ASP B 1 112 ? 9.969 -2.146 -18.344 1 98 112 ASP B C 1
ATOM 3127 O O . ASP B 1 112 ? 9.922 -1.225 -17.531 1 98 112 ASP B O 1
ATOM 3131 N N . ILE B 1 113 ? 8.914 -2.812 -18.703 1 98.5 113 ILE B N 1
ATOM 3132 C CA . ILE B 1 113 ? 7.602 -2.535 -18.125 1 98.5 113 ILE B CA 1
ATOM 3133 C C . ILE B 1 113 ? 7.586 -2.963 -16.656 1 98.5 113 ILE B C 1
ATOM 3135 O O . ILE B 1 113 ? 7.098 -2.227 -15.797 1 98.5 113 ILE B O 1
ATOM 3139 N N . ILE B 1 114 ? 8.188 -4.168 -16.391 1 98.44 114 ILE B N 1
ATOM 3140 C CA . ILE B 1 114 ? 8.281 -4.676 -15.023 1 98.44 114 ILE B CA 1
ATOM 3141 C C . ILE B 1 114 ? 9.141 -3.736 -14.18 1 98.44 114 ILE B C 1
ATOM 3143 O O . ILE B 1 114 ? 8.766 -3.383 -13.062 1 98.44 114 ILE B O 1
ATOM 3147 N N . MET B 1 115 ? 10.172 -3.285 -14.734 1 97.88 115 MET B N 1
ATOM 3148 C CA . MET B 1 115 ? 11.094 -2.389 -14.039 1 97.88 115 MET B CA 1
ATOM 3149 C C . MET B 1 115 ? 10.414 -1.057 -13.727 1 97.88 115 MET B C 1
ATOM 3151 O O . MET B 1 115 ? 10.57 -0.521 -12.625 1 97.88 115 MET B O 1
ATOM 3155 N N . ALA B 1 116 ? 9.711 -0.518 -14.688 1 98.38 116 ALA B N 1
ATOM 3156 C CA . ALA B 1 116 ? 8.992 0.736 -14.453 1 98.38 116 ALA B CA 1
ATOM 3157 C C . ALA B 1 116 ? 8 0.599 -13.305 1 98.38 116 ALA B C 1
ATOM 3159 O O . ALA B 1 116 ? 7.867 1.507 -12.477 1 98.38 116 ALA B O 1
ATOM 3160 N N . ALA B 1 117 ? 7.32 -0.529 -13.281 1 98.69 117 ALA B N 1
ATOM 3161 C CA . ALA B 1 117 ? 6.355 -0.768 -12.211 1 98.69 117 ALA B CA 1
ATOM 3162 C C . ALA B 1 117 ? 7.047 -0.845 -10.852 1 98.69 117 ALA B C 1
ATOM 3164 O O . ALA B 1 117 ? 6.57 -0.267 -9.875 1 98.69 117 ALA B O 1
ATOM 3165 N N . VAL B 1 118 ? 8.164 -1.546 -10.773 1 98.44 118 VAL B N 1
ATOM 3166 C CA . VAL B 1 118 ? 8.898 -1.692 -9.523 1 98.44 118 VAL B CA 1
ATOM 3167 C C . VAL B 1 118 ? 9.492 -0.346 -9.109 1 98.44 118 VAL B C 1
ATOM 3169 O O . VAL B 1 118 ? 9.484 0.004 -7.926 1 98.44 118 VAL B O 1
ATOM 3172 N N . ARG B 1 119 ? 10 0.402 -10.07 1 97.56 119 ARG B N 1
ATOM 3173 C CA . ARG B 1 119 ? 10.492 1.744 -9.781 1 97.56 119 ARG B CA 1
ATOM 3174 C C . ARG B 1 119 ? 9.391 2.615 -9.188 1 97.56 119 ARG B C 1
ATOM 3176 O O . ARG B 1 119 ? 9.648 3.428 -8.297 1 97.56 119 ARG B O 1
ATOM 3183 N N . THR B 1 120 ? 8.195 2.455 -9.695 1 98.5 120 THR B N 1
ATOM 3184 C CA . THR B 1 120 ? 7.055 3.182 -9.148 1 98.5 120 THR B CA 1
ATOM 3185 C C . THR B 1 120 ? 6.84 2.818 -7.68 1 98.5 120 THR B C 1
ATOM 3187 O O . THR B 1 120 ? 6.633 3.695 -6.84 1 98.5 120 THR B O 1
ATOM 3190 N N . ALA B 1 121 ? 6.906 1.526 -7.395 1 98.5 121 ALA B N 1
ATOM 3191 C CA . ALA B 1 121 ? 6.785 1.074 -6.012 1 98.5 121 ALA B CA 1
ATOM 3192 C C . ALA B 1 121 ? 7.848 1.724 -5.129 1 98.5 121 ALA B C 1
ATOM 3194 O O . ALA B 1 121 ? 7.574 2.08 -3.98 1 98.5 121 ALA B O 1
ATOM 3195 N N . CYS B 1 122 ? 9 1.979 -5.652 1 96.62 122 CYS B N 1
ATOM 3196 C CA . CYS B 1 122 ? 10.133 2.498 -4.898 1 96.62 122 CYS B CA 1
ATOM 3197 C C . CYS B 1 122 ? 9.977 3.99 -4.633 1 96.62 122 CYS B C 1
ATOM 3199 O O . CYS B 1 122 ? 10.758 4.578 -3.883 1 96.62 122 CYS B O 1
ATOM 3201 N N . THR B 1 123 ? 8.953 4.625 -5.176 1 96.31 123 THR B N 1
ATOM 3202 C CA . THR B 1 123 ? 8.672 6.023 -4.871 1 96.31 123 THR B CA 1
ATOM 3203 C C . THR B 1 123 ? 7.82 6.145 -3.611 1 96.31 123 THR B C 1
ATOM 3205 O O . THR B 1 123 ? 7.516 7.254 -3.166 1 96.31 123 THR B O 1
ATOM 3208 N N . ALA B 1 124 ? 7.469 5.008 -3.031 1 97.81 124 ALA B N 1
ATOM 3209 C CA . ALA B 1 124 ? 6.586 4.996 -1.868 1 97.81 124 ALA B CA 1
ATOM 3210 C C . ALA B 1 124 ? 7.211 5.754 -0.699 1 97.81 124 ALA B C 1
ATOM 3212 O O . ALA B 1 124 ? 8.43 5.77 -0.543 1 97.81 124 ALA B O 1
ATOM 3213 N N . PRO B 1 125 ? 6.34 6.473 0.082 1 95.88 125 PRO B N 1
ATOM 3214 C CA . PRO B 1 125 ? 6.852 6.965 1.364 1 95.88 125 PRO B CA 1
ATOM 3215 C C . PRO B 1 125 ? 7.25 5.836 2.311 1 95.88 125 PRO B C 1
ATOM 3217 O O . PRO B 1 125 ? 6.754 4.711 2.184 1 95.88 125 PRO B O 1
ATOM 3220 N N . SER B 1 126 ? 8.188 6.105 3.197 1 93.62 126 SER B N 1
ATOM 3221 C CA . SER B 1 126 ? 8.641 5.156 4.203 1 93.62 126 SER B CA 1
ATOM 3222 C C . SER B 1 126 ? 9.086 5.867 5.48 1 93.62 126 SER B C 1
ATOM 3224 O O . SER B 1 126 ? 9.336 7.074 5.465 1 93.62 126 SER B O 1
ATOM 3226 N N . GLY B 1 127 ? 9.031 5.086 6.559 1 90.38 127 GLY B N 1
ATOM 3227 C CA . GLY B 1 127 ? 9.539 5.652 7.797 1 90.38 127 GLY B CA 1
ATOM 3228 C C . GLY B 1 127 ? 10.945 6.199 7.668 1 90.38 127 GLY B C 1
ATOM 3229 O O . GLY B 1 127 ? 11.859 5.488 7.238 1 90.38 127 GLY B O 1
ATOM 3230 N N . ALA B 1 128 ? 11.031 7.477 8.008 1 82.62 128 ALA B N 1
ATOM 3231 C CA . ALA B 1 128 ? 12.312 8.172 7.98 1 82.62 128 ALA B CA 1
ATOM 3232 C C . ALA B 1 128 ? 12.984 8.031 6.617 1 82.62 128 ALA B C 1
ATOM 3234 O O . ALA B 1 128 ? 14.211 8.148 6.508 1 82.62 128 ALA B O 1
ATOM 3235 N N . HIS B 1 129 ? 12.188 7.641 5.59 1 87 129 HIS B N 1
ATOM 3236 C CA . HIS B 1 129 ? 12.656 7.473 4.219 1 87 129 HIS B CA 1
ATOM 3237 C C . HIS B 1 129 ? 13.758 6.422 4.137 1 87 129 HIS B C 1
ATOM 3239 O O . HIS B 1 129 ? 14.672 6.539 3.322 1 87 129 HIS B O 1
ATOM 3245 N N . LEU B 1 130 ? 13.625 5.406 4.98 1 87.62 130 LEU B N 1
ATOM 3246 C CA . LEU B 1 130 ? 14.648 4.367 5.023 1 87.62 130 LEU B CA 1
ATOM 3247 C C . LEU B 1 130 ? 14.391 3.307 3.957 1 87.62 130 LEU B C 1
ATOM 3249 O O . LEU B 1 130 ? 15.273 2.502 3.652 1 87.62 130 LEU B O 1
ATOM 3253 N N . GLN B 1 131 ? 13.211 3.244 3.385 1 93.31 131 GLN B N 1
ATOM 3254 C CA . GLN B 1 131 ? 12.898 2.383 2.25 1 93.31 131 GLN B CA 1
ATOM 3255 C C . GLN B 1 131 ? 13.266 0.932 2.539 1 93.31 131 GLN B C 1
ATOM 3257 O O . GLN B 1 131 ? 14.094 0.345 1.839 1 93.31 131 GLN B O 1
ATOM 3262 N N . PRO B 1 132 ? 12.555 0.353 3.533 1 96.06 132 PRO B N 1
ATOM 3263 C CA . PRO B 1 132 ? 12.914 -0.966 4.059 1 96.06 132 PRO B CA 1
ATOM 3264 C C . PRO B 1 132 ? 12.453 -2.107 3.154 1 96.06 132 PRO B C 1
ATOM 3266 O O . PRO B 1 132 ? 11.938 -3.117 3.645 1 96.06 132 PRO B O 1
ATOM 3269 N N . TRP B 1 133 ? 12.648 -1.985 1.865 1 96.94 133 TRP B N 1
ATOM 3270 C CA . TRP B 1 133 ? 12.188 -3.008 0.935 1 96.94 133 TRP B CA 1
ATOM 3271 C C . TRP B 1 133 ? 13.273 -3.365 -0.07 1 96.94 133 TRP B C 1
ATOM 3273 O O . TRP B 1 133 ? 14.141 -2.541 -0.378 1 96.94 133 TRP B O 1
ATOM 3283 N N . THR B 1 134 ? 13.25 -4.598 -0.524 1 96.5 134 THR B N 1
ATOM 3284 C CA . THR B 1 134 ? 13.945 -5.09 -1.709 1 96.5 134 THR B CA 1
ATOM 3285 C C . THR B 1 134 ? 12.992 -5.848 -2.623 1 96.5 134 THR B C 1
ATOM 3287 O O . THR B 1 134 ? 12.266 -6.738 -2.17 1 96.5 134 THR B O 1
ATOM 3290 N N . PHE B 1 135 ? 12.938 -5.453 -3.848 1 98.31 135 PHE B N 1
ATOM 3291 C CA . PHE B 1 135 ? 12.141 -6.164 -4.844 1 98.31 135 PHE B CA 1
ATOM 3292 C C . PHE B 1 135 ? 13.023 -7.102 -5.668 1 98.31 135 PHE B C 1
ATOM 3294 O O . PHE B 1 135 ? 13.922 -6.648 -6.379 1 98.31 135 PHE B O 1
ATOM 3301 N N . VAL B 1 136 ? 12.734 -8.383 -5.574 1 98.38 136 VAL B N 1
ATOM 3302 C CA . VAL B 1 136 ? 13.438 -9.375 -6.387 1 98.38 136 VAL B CA 1
ATOM 3303 C C . VAL B 1 136 ? 12.562 -9.781 -7.57 1 98.38 136 VAL B C 1
ATOM 3305 O O . VAL B 1 136 ? 11.508 -10.391 -7.387 1 98.38 136 VAL B O 1
ATOM 3308 N N . ILE B 1 137 ? 12.969 -9.438 -8.742 1 98.5 137 ILE B N 1
ATOM 3309 C CA . ILE B 1 137 ? 12.281 -9.82 -9.969 1 98.5 137 ILE B CA 1
ATOM 3310 C C . ILE B 1 137 ? 12.844 -11.141 -10.484 1 98.5 137 ILE B C 1
ATOM 3312 O O . ILE B 1 137 ? 14.008 -11.219 -10.867 1 98.5 137 ILE B O 1
ATOM 3316 N N . VAL B 1 138 ? 12.016 -12.172 -10.5 1 98.56 138 VAL B N 1
ATOM 3317 C CA . VAL B 1 138 ? 12.453 -13.5 -10.914 1 98.56 138 VAL B CA 1
ATOM 3318 C C . VAL B 1 138 ? 11.906 -13.82 -12.305 1 98.56 138 VAL B C 1
ATOM 3320 O O . VAL B 1 138 ? 10.695 -13.969 -12.477 1 98.56 138 VAL B O 1
ATOM 3323 N N . HIS B 1 139 ? 12.727 -13.914 -13.219 1 98.06 139 HIS B N 1
ATOM 3324 C CA . HIS B 1 139 ? 12.391 -14.258 -14.594 1 98.06 139 HIS B CA 1
ATOM 3325 C C . HIS B 1 139 ? 12.898 -15.648 -14.953 1 98.06 139 HIS B C 1
ATOM 3327 O O . HIS B 1 139 ? 12.336 -16.312 -15.82 1 98.06 139 HIS B O 1
ATOM 3333 N N . ASN B 1 140 ? 13.891 -16.141 -14.195 1 97.62 140 ASN B N 1
ATOM 3334 C CA . ASN B 1 140 ? 14.523 -17.438 -14.43 1 97.62 140 ASN B CA 1
ATOM 3335 C C . ASN B 1 140 ? 13.562 -18.578 -14.141 1 97.62 140 ASN B C 1
ATOM 3337 O O . ASN B 1 140 ? 13.07 -18.719 -13.016 1 97.62 140 ASN B O 1
ATOM 3341 N N . GLN B 1 141 ? 13.383 -19.438 -15.133 1 98.19 141 GLN B N 1
ATOM 3342 C CA . GLN B 1 141 ? 12.398 -20.516 -15.039 1 98.19 141 GLN B CA 1
ATOM 3343 C C . GLN B 1 141 ? 12.766 -21.5 -13.93 1 98.19 141 GLN B C 1
ATOM 3345 O O . GLN B 1 141 ? 11.891 -21.953 -13.188 1 98.19 141 GLN B O 1
ATOM 3350 N N . LYS B 1 142 ? 14 -21.844 -13.836 1 98.19 142 LYS B N 1
ATOM 3351 C CA . LYS B 1 142 ? 14.438 -22.797 -12.812 1 98.19 142 LYS B CA 1
ATOM 3352 C C . LYS B 1 142 ? 14.148 -22.266 -11.414 1 98.19 142 LYS B C 1
ATOM 3354 O O . LYS B 1 142 ? 13.688 -23 -10.547 1 98.19 142 LYS B O 1
ATOM 3359 N N . ALA B 1 143 ? 14.469 -21 -11.156 1 98 143 ALA B N 1
ATOM 3360 C CA . ALA B 1 143 ? 14.203 -20.375 -9.859 1 98 143 ALA B CA 1
ATOM 3361 C C . ALA B 1 143 ? 12.703 -20.359 -9.555 1 98 143 ALA B C 1
ATOM 3363 O O . ALA B 1 143 ? 12.297 -20.656 -8.43 1 98 143 ALA B O 1
ATOM 3364 N N . LYS B 1 144 ? 11.922 -20 -10.562 1 98.5 144 LYS B N 1
ATOM 3365 C CA . LYS B 1 144 ? 10.469 -19.984 -10.375 1 98.5 144 LYS B CA 1
ATOM 3366 C C . LYS B 1 144 ? 9.953 -21.375 -10.023 1 98.5 144 LYS B C 1
ATOM 3368 O O . LYS B 1 144 ? 9.109 -21.516 -9.133 1 98.5 144 LYS B O 1
ATOM 3373 N N . ASP B 1 145 ? 10.477 -22.391 -10.695 1 98.44 145 ASP B N 1
ATOM 3374 C CA . ASP B 1 145 ? 10.07 -23.766 -10.414 1 98.44 145 ASP B CA 1
ATOM 3375 C C . ASP B 1 145 ? 10.453 -24.172 -8.992 1 98.44 145 ASP B C 1
ATOM 3377 O O . ASP B 1 145 ? 9.68 -24.844 -8.305 1 98.44 145 ASP B O 1
ATOM 3381 N N . LYS B 1 146 ? 11.656 -23.844 -8.602 1 98.38 146 LYS B N 1
ATOM 3382 C CA . LYS B 1 146 ? 12.109 -24.141 -7.242 1 98.38 146 LYS B CA 1
ATOM 3383 C C . LYS B 1 146 ? 11.219 -23.469 -6.203 1 98.38 146 LYS B C 1
ATOM 3385 O O . LYS B 1 146 ? 10.867 -24.078 -5.191 1 98.38 146 LYS B O 1
ATOM 3390 N N . ILE B 1 147 ? 10.891 -22.203 -6.426 1 98.31 147 ILE B N 1
ATOM 3391 C CA . ILE B 1 147 ? 10.016 -21.469 -5.516 1 98.31 147 ILE B CA 1
ATOM 3392 C C . ILE B 1 147 ? 8.656 -22.156 -5.441 1 98.31 147 ILE B C 1
ATOM 3394 O O . ILE B 1 147 ? 8.109 -22.344 -4.352 1 98.31 147 ILE B O 1
ATOM 3398 N N . ARG B 1 148 ? 8.109 -22.516 -6.617 1 98.06 148 ARG B N 1
ATOM 3399 C CA . ARG B 1 148 ? 6.832 -23.234 -6.641 1 98.06 148 ARG B CA 1
ATOM 3400 C C . ARG B 1 148 ? 6.898 -24.5 -5.797 1 98.06 148 ARG B C 1
ATOM 3402 O O . ARG B 1 148 ? 6.016 -24.75 -4.969 1 98.06 148 ARG B O 1
ATOM 3409 N N . ASP B 1 149 ? 7.934 -25.25 -5.996 1 97.56 149 ASP B N 1
ATOM 3410 C CA . ASP B 1 149 ? 8.094 -26.531 -5.293 1 97.56 149 ASP B CA 1
ATOM 3411 C C . ASP B 1 149 ? 8.07 -26.312 -3.781 1 97.56 149 ASP B C 1
ATOM 3413 O O . ASP B 1 149 ? 7.387 -27.047 -3.061 1 97.56 149 ASP B O 1
ATOM 3417 N N . VAL B 1 150 ? 8.797 -25.391 -3.289 1 97.06 150 VAL B N 1
ATOM 3418 C CA . VAL B 1 150 ? 8.922 -25.172 -1.851 1 97.06 150 VAL B CA 1
ATOM 3419 C C . VAL B 1 150 ? 7.594 -24.656 -1.292 1 97.06 150 VAL B C 1
ATOM 3421 O O . VAL B 1 150 ? 7.184 -25.031 -0.196 1 97.06 150 VAL B O 1
ATOM 3424 N N . VAL B 1 151 ? 6.961 -23.75 -2.029 1 96.44 151 VAL B N 1
ATOM 3425 C CA . VAL B 1 151 ? 5.688 -23.203 -1.577 1 96.44 151 VAL B CA 1
ATOM 3426 C C . VAL B 1 151 ? 4.641 -24.312 -1.498 1 96.44 151 VAL B C 1
ATOM 3428 O O . VAL B 1 151 ? 3.926 -24.438 -0.501 1 96.44 151 VAL B O 1
ATOM 3431 N N . GLU B 1 152 ? 4.516 -25.141 -2.527 1 95.25 152 GLU B N 1
ATOM 3432 C CA . GLU B 1 152 ? 3.539 -26.234 -2.566 1 95.25 152 GLU B CA 1
ATOM 3433 C C . GLU B 1 152 ? 3.824 -27.266 -1.485 1 95.25 152 GLU B C 1
ATOM 3435 O O . GLU B 1 152 ? 2.898 -27.797 -0.858 1 95.25 152 GLU B O 1
ATOM 3440 N N . ARG B 1 153 ? 5.027 -27.578 -1.293 1 94.06 153 ARG B N 1
ATOM 3441 C CA . ARG B 1 153 ? 5.406 -28.531 -0.259 1 94.06 153 ARG B CA 1
ATOM 3442 C C . ARG B 1 153 ? 4.992 -28.031 1.123 1 94.06 153 ARG B C 1
ATOM 3444 O O . ARG B 1 153 ? 4.418 -28.797 1.91 1 94.06 153 ARG B O 1
ATOM 3451 N N . GLU B 1 154 ? 5.316 -26.781 1.422 1 91.44 154 GLU B N 1
ATOM 3452 C CA . GLU B 1 154 ?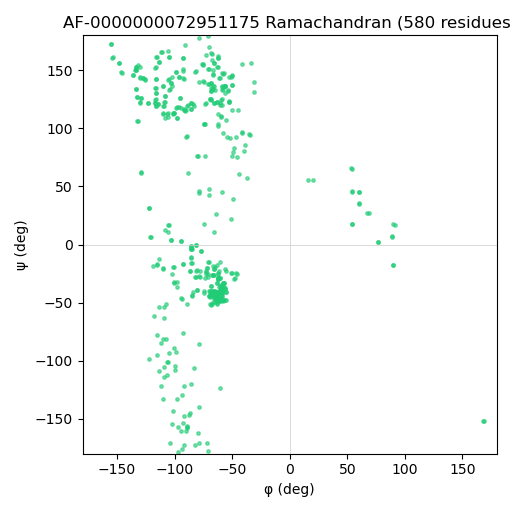 4.969 -26.203 2.721 1 91.44 154 GLU B CA 1
ATOM 3453 C C . GLU B 1 154 ? 3.455 -26.156 2.912 1 91.44 154 GLU B C 1
ATOM 3455 O O . GLU B 1 154 ? 2.955 -26.391 4.016 1 91.44 154 GLU B O 1
ATOM 3460 N N . GLU B 1 155 ? 2.752 -25.797 1.899 1 87.69 155 GLU B N 1
ATOM 3461 C CA . GLU B 1 155 ? 1.294 -25.781 1.968 1 87.69 155 GLU B CA 1
ATOM 3462 C C . GLU B 1 155 ? 0.739 -27.188 2.238 1 87.69 155 GLU B C 1
ATOM 3464 O O . GLU B 1 155 ? -0.224 -27.344 2.994 1 87.69 155 GLU B O 1
ATOM 3469 N N . GLN B 1 156 ? 1.297 -28.172 1.586 1 87.75 156 GLN B N 1
ATOM 3470 C CA . GLN B 1 156 ? 0.894 -29.562 1.826 1 87.75 156 GLN B CA 1
ATOM 3471 C C . GLN B 1 156 ? 1.145 -29.953 3.277 1 87.75 156 GLN B C 1
ATOM 3473 O O . GLN B 1 156 ? 0.287 -30.578 3.912 1 87.75 156 GLN B O 1
ATOM 3478 N N . LEU B 1 157 ? 2.223 -29.562 3.791 1 87.25 157 LEU B N 1
ATOM 3479 C CA . LEU B 1 157 ? 2.562 -29.859 5.18 1 87.25 157 LEU B CA 1
ATOM 3480 C C . LEU B 1 157 ? 1.587 -29.172 6.133 1 87.25 157 LEU B C 1
ATOM 3482 O O . LEU B 1 157 ? 1.153 -29.781 7.117 1 87.25 157 LEU B O 1
ATOM 3486 N N . ASN B 1 158 ? 1.339 -27.891 5.855 1 82.38 158 ASN B N 1
ATOM 3487 C CA . ASN B 1 158 ? 0.394 -27.141 6.684 1 82.38 158 ASN B CA 1
ATOM 3488 C C . ASN B 1 158 ? -0.999 -27.766 6.641 1 82.38 158 ASN B C 1
ATOM 3490 O O . ASN B 1 158 ? -1.674 -27.859 7.668 1 82.38 158 ASN B O 1
ATOM 3494 N N . TYR B 1 159 ? -1.408 -28.156 5.461 1 78.31 159 TYR B N 1
ATOM 3495 C CA . TYR B 1 159 ? -2.703 -28.812 5.301 1 78.31 159 TYR B CA 1
ATOM 3496 C C . TYR B 1 159 ? -2.754 -30.109 6.082 1 78.31 159 TYR B C 1
ATOM 3498 O O . TYR B 1 159 ? -3.729 -30.391 6.789 1 78.31 159 TYR B O 1
ATOM 3506 N N . ASP B 1 160 ? -1.737 -30.828 5.93 1 81.75 160 ASP B N 1
ATOM 3507 C CA . ASP B 1 160 ? -1.665 -32.125 6.629 1 81.75 160 ASP B CA 1
ATOM 3508 C C . ASP B 1 160 ? -1.724 -31.922 8.141 1 81.75 160 ASP B C 1
ATOM 3510 O O . ASP B 1 160 ? -2.395 -32.688 8.844 1 81.75 160 ASP B O 1
ATOM 3514 N N . ARG B 1 161 ? -1.065 -30.906 8.594 1 79.88 161 ARG B N 1
ATOM 3515 C CA . ARG B 1 161 ? -1.058 -30.609 10.023 1 79.88 161 ARG B CA 1
ATOM 3516 C C . ARG B 1 161 ? -2.441 -30.172 10.5 1 79.88 161 ARG B C 1
ATOM 3518 O O . ARG B 1 161 ? -2.893 -30.594 11.57 1 79.88 161 ARG B O 1
ATOM 3525 N N . ARG B 1 162 ? -3.078 -29.359 9.68 1 73.19 162 ARG B N 1
ATOM 3526 C CA . ARG B 1 162 ? -4.418 -28.891 10.023 1 73.19 162 ARG B CA 1
ATOM 3527 C C . ARG B 1 162 ? -5.414 -30.047 10.023 1 73.19 162 ARG B C 1
ATOM 3529 O O . ARG B 1 162 ? -6.289 -30.109 10.891 1 73.19 162 ARG B O 1
ATOM 3536 N N . MET B 1 163 ? -5.324 -30.859 9.016 1 70.12 163 MET B N 1
ATOM 3537 C CA . MET B 1 163 ? -6.219 -32 8.906 1 70.12 163 MET B CA 1
ATOM 3538 C C . MET B 1 163 ? -6.031 -32.969 10.086 1 70.12 163 MET B C 1
ATOM 3540 O O . MET B 1 163 ? -7.004 -33.5 10.609 1 70.12 163 MET B O 1
ATOM 3544 N N . ARG B 1 164 ? -4.879 -33.125 10.383 1 68 164 ARG B N 1
ATOM 3545 C CA . ARG B 1 164 ? -4.613 -33.938 11.547 1 68 164 ARG B CA 1
ATOM 3546 C C . ARG B 1 164 ? -5.266 -33.375 12.797 1 68 164 ARG B C 1
ATOM 3548 O O . ARG B 1 164 ? -5.832 -34.125 13.602 1 68 164 ARG B O 1
ATOM 3555 N N . ARG B 1 165 ? -5.242 -32.094 12.805 1 66.62 165 ARG B N 1
ATOM 3556 C CA . ARG B 1 165 ? -5.859 -31.438 13.953 1 66.62 165 ARG B CA 1
ATOM 3557 C C . ARG B 1 165 ? -7.379 -31.5 13.867 1 66.62 165 ARG B C 1
ATOM 3559 O O . ARG B 1 165 ? -8.055 -31.656 14.883 1 66.62 165 ARG B O 1
ATOM 3566 N N . SER B 1 166 ? -7.836 -31.297 12.602 1 62.31 166 SER B N 1
ATOM 3567 C CA . SER B 1 166 ? -9.281 -31.312 12.367 1 62.31 166 SER B CA 1
ATOM 3568 C C . SER B 1 166 ? -9.852 -32.719 12.562 1 62.31 166 SER B C 1
ATOM 3570 O O . SER B 1 166 ? -10.953 -32.875 13.086 1 62.31 166 SER B O 1
ATOM 3572 N N . TRP B 1 167 ? -9.203 -33.625 11.859 1 56.16 167 TRP B N 1
ATOM 3573 C CA . TRP B 1 167 ? -9.664 -34.969 12.055 1 56.16 167 TRP B CA 1
ATOM 3574 C C . TRP B 1 167 ? -9.82 -35.312 13.539 1 56.16 167 TRP B C 1
ATOM 3576 O O . TRP B 1 167 ? -10.75 -36 13.938 1 56.16 167 TRP B O 1
ATOM 3586 N N . VAL B 1 168 ? -8.969 -34.594 14.141 1 53.34 168 VAL B N 1
ATOM 3587 C CA . VAL B 1 168 ? -9.156 -34.75 15.578 1 53.34 168 VAL B CA 1
ATOM 3588 C C . VAL B 1 168 ? -10.438 -34.062 16.016 1 53.34 168 VAL B C 1
ATOM 3590 O O . VAL B 1 168 ? -11.117 -34.531 16.938 1 53.34 168 VAL B O 1
ATOM 3593 N N . ASN B 1 169 ? -10.773 -33.062 15.18 1 53.09 169 ASN B N 1
ATOM 3594 C CA . ASN B 1 169 ? -11.984 -32.312 15.531 1 53.09 169 ASN B CA 1
ATOM 3595 C C . ASN B 1 169 ? -13.133 -32.625 14.586 1 53.09 169 ASN B C 1
ATOM 3597 O O . ASN B 1 169 ? -14.156 -31.953 14.594 1 53.09 169 ASN B O 1
ATOM 3601 N N . ASP B 1 170 ? -13.148 -33.656 13.695 1 50.47 170 ASP B N 1
ATOM 3602 C CA . ASP B 1 170 ? -14.164 -34.188 12.797 1 50.47 170 ASP B CA 1
ATOM 3603 C C . ASP B 1 170 ? -14.508 -33.219 11.695 1 50.47 170 ASP B C 1
ATOM 3605 O O . ASP B 1 170 ? -15.672 -33.031 11.328 1 50.47 170 ASP B O 1
ATOM 3609 N N . VAL B 1 171 ? -13.633 -32.406 11.352 1 51.44 171 VAL B N 1
ATOM 3610 C CA . VAL B 1 171 ? -13.945 -31.438 10.297 1 51.44 171 VAL B CA 1
ATOM 3611 C C . VAL B 1 171 ? -13.609 -32.031 8.938 1 51.44 171 VAL B C 1
ATOM 3613 O O . VAL B 1 171 ? -12.562 -32.688 8.773 1 51.44 171 VAL B O 1
ATOM 3616 N N . ALA B 1 172 ? -14.625 -32.188 8 1 52.12 172 ALA B N 1
ATOM 3617 C CA . ALA B 1 172 ? -14.508 -32.719 6.645 1 52.12 172 ALA B CA 1
ATOM 3618 C C . ALA B 1 172 ? -13.375 -32.031 5.879 1 52.12 172 ALA B C 1
ATOM 3620 O O . ALA B 1 172 ? -13.141 -30.844 6.043 1 52.12 172 ALA B O 1
ATOM 3621 N N . PRO B 1 173 ? -12.625 -32.906 5.156 1 52.47 173 PRO B N 1
ATOM 3622 C CA . PRO B 1 173 ? -11.477 -32.406 4.418 1 52.47 173 PRO B CA 1
ATOM 3623 C C . PRO B 1 173 ? -11.867 -31.344 3.389 1 52.47 173 PRO B C 1
ATOM 3625 O O . PRO B 1 173 ? -12.914 -31.469 2.738 1 52.47 173 PRO B O 1
ATOM 3628 N N . MET B 1 174 ? -11.531 -30.109 3.562 1 50.31 174 MET B N 1
ATOM 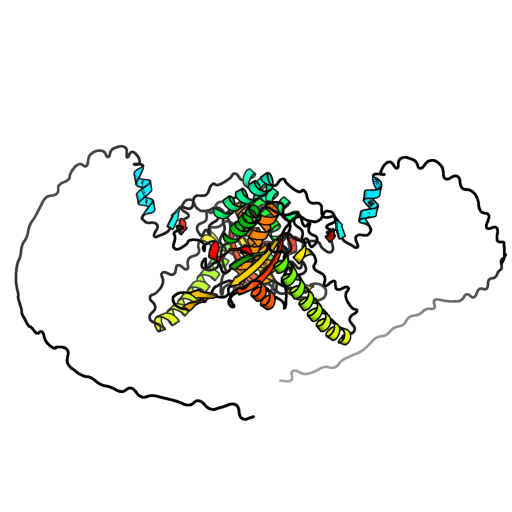3629 C CA . MET B 1 174 ? -11.781 -29.047 2.582 1 50.31 174 MET B CA 1
ATOM 3630 C C . MET B 1 174 ? -10.969 -29.281 1.314 1 50.31 174 MET B C 1
ATOM 3632 O O . MET B 1 174 ? -9.836 -29.781 1.38 1 50.31 174 MET B O 1
ATOM 3636 N N . ALA B 1 175 ? -11.695 -29.391 0.156 1 51.72 175 ALA B N 1
ATOM 3637 C CA . ALA B 1 175 ? -11.008 -29.438 -1.131 1 51.72 175 ALA B CA 1
ATOM 3638 C C . ALA B 1 175 ? -9.859 -28.438 -1.167 1 51.72 175 ALA B C 1
ATOM 3640 O O . ALA B 1 175 ? -10.039 -27.25 -0.836 1 51.72 175 ALA B O 1
ATOM 3641 N N . PHE B 1 176 ? -8.656 -28.953 -0.859 1 62.59 176 PHE B N 1
ATOM 3642 C CA . PHE B 1 176 ? -7.461 -28.109 -0.815 1 62.59 176 PHE B CA 1
ATOM 3643 C C . PHE B 1 176 ? -6.578 -28.375 -2.031 1 62.59 176 PHE B C 1
ATOM 3645 O O . PHE B 1 176 ? -6.305 -29.516 -2.375 1 62.59 176 PHE B O 1
ATOM 3652 N N . GLN B 1 177 ? -6.535 -27.391 -2.916 1 68.5 177 GLN B N 1
ATOM 3653 C CA . GLN B 1 177 ? -5.602 -27.5 -4.031 1 68.5 177 GLN B CA 1
ATOM 3654 C C . GLN B 1 177 ? -4.27 -26.844 -3.701 1 68.5 177 GLN B C 1
ATOM 3656 O O . GLN B 1 177 ? -4.211 -25.625 -3.484 1 68.5 177 GLN B O 1
ATOM 3661 N N . VAL B 1 178 ? -3.27 -27.703 -3.674 1 80.69 178 VAL B N 1
ATOM 3662 C CA . VAL B 1 178 ? -1.929 -27.281 -3.289 1 80.69 178 VAL B CA 1
ATOM 3663 C C . VAL B 1 178 ? -1.188 -26.75 -4.512 1 80.69 178 VAL B C 1
ATOM 3665 O O . VAL B 1 178 ? -0.302 -25.891 -4.383 1 80.69 178 VAL B O 1
ATOM 3668 N N . ALA B 1 179 ? -1.697 -27.219 -5.648 1 89.31 179 ALA B N 1
ATOM 3669 C CA . ALA B 1 179 ? -0.968 -26.859 -6.863 1 89.31 179 ALA B CA 1
ATOM 3670 C C . ALA B 1 179 ? -1.08 -25.359 -7.148 1 89.31 179 ALA B C 1
ATOM 3672 O O . ALA B 1 179 ? -2.16 -24.781 -7.027 1 89.31 179 ALA B O 1
ATOM 3673 N N . LYS B 1 180 ? 0.063 -24.766 -7.43 1 94.56 180 LYS B N 1
ATOM 3674 C CA . LYS B 1 180 ? 0.137 -23.344 -7.766 1 94.56 180 LYS B CA 1
ATOM 3675 C C . LYS B 1 180 ? 0.918 -23.125 -9.062 1 94.56 180 LYS B C 1
ATOM 3677 O O . LYS B 1 180 ? 1.938 -22.438 -9.062 1 94.56 180 LYS B O 1
ATOM 3682 N N . PRO B 1 181 ? 0.398 -23.703 -10.172 1 96.25 181 PRO B N 1
ATOM 3683 C CA . PRO B 1 181 ? 1.133 -23.641 -11.438 1 96.25 181 PRO B CA 1
ATOM 3684 C C . PRO B 1 181 ? 1.476 -22.203 -11.852 1 96.25 181 PRO B C 1
ATOM 3686 O O . PRO B 1 181 ? 2.432 -21.984 -12.602 1 96.25 181 PRO B O 1
ATOM 3689 N N . TYR B 1 182 ? 0.729 -21.219 -11.344 1 96.5 182 TYR B N 1
ATOM 3690 C CA . TYR B 1 182 ? 0.949 -19.828 -11.734 1 96.5 182 TYR B CA 1
ATOM 3691 C C . TYR B 1 182 ? 2.32 -19.344 -11.281 1 96.5 182 TYR B C 1
ATOM 3693 O O . TYR B 1 182 ? 2.85 -18.359 -11.812 1 96.5 182 TYR B O 1
ATOM 3701 N N . LEU B 1 183 ? 2.961 -19.984 -10.328 1 98 183 LEU B N 1
ATOM 3702 C CA . LEU B 1 183 ? 4.293 -19.594 -9.875 1 98 183 LEU B CA 1
ATOM 3703 C C . LEU B 1 183 ? 5.348 -19.953 -10.914 1 98 183 LEU B C 1
ATOM 3705 O O . LEU B 1 183 ? 6.418 -19.344 -10.953 1 98 183 LEU B O 1
ATOM 3709 N N . SER B 1 184 ? 5.035 -20.938 -11.773 1 98 184 SER B N 1
ATOM 3710 C CA . SER B 1 184 ? 5.934 -21.328 -12.852 1 98 184 SER B CA 1
ATOM 3711 C C . SER B 1 184 ? 5.496 -20.719 -14.188 1 98 184 SER B C 1
ATOM 3713 O O . SER B 1 184 ? 6.328 -20.422 -15.039 1 98 184 SER B O 1
ATOM 3715 N N . GLU B 1 185 ? 4.211 -20.547 -14.391 1 98.25 185 GLU B N 1
ATOM 3716 C CA . GLU B 1 185 ? 3.65 -20.156 -15.68 1 98.25 185 GLU B CA 1
ATOM 3717 C C . GLU B 1 185 ? 3.777 -18.641 -15.898 1 98.25 185 GLU B C 1
ATOM 3719 O O . GLU B 1 185 ? 4.008 -18.203 -17.031 1 98.25 185 GLU B O 1
ATOM 3724 N N . ALA B 1 186 ? 3.574 -17.875 -14.844 1 98.62 186 ALA B N 1
ATOM 3725 C CA . ALA B 1 186 ? 3.754 -16.438 -15 1 98.62 186 ALA B CA 1
ATOM 3726 C C . ALA B 1 186 ? 5.176 -16.109 -15.453 1 98.62 186 ALA B C 1
ATOM 3728 O O . ALA B 1 186 ? 6.141 -16.688 -14.945 1 98.62 186 ALA B O 1
ATOM 3729 N N . PRO B 1 187 ? 5.324 -15.242 -16.375 1 98.69 187 PRO B N 1
ATOM 3730 C CA . PRO B 1 187 ? 6.676 -14.938 -16.859 1 98.69 187 PRO B CA 1
ATOM 3731 C C . PRO B 1 187 ? 7.57 -14.344 -15.773 1 98.69 187 PRO B C 1
ATOM 3733 O O . PRO B 1 187 ? 8.797 -14.5 -15.82 1 98.69 187 PRO B O 1
ATOM 3736 N N . TYR B 1 188 ? 6.973 -13.625 -14.797 1 98.75 188 TYR B N 1
ATOM 3737 C CA . TYR B 1 188 ? 7.754 -13.055 -13.711 1 98.75 188 TYR B CA 1
ATOM 3738 C C . TYR B 1 188 ? 7.141 -13.398 -12.359 1 98.75 188 TYR B C 1
ATOM 3740 O O . TYR B 1 188 ? 5.918 -13.5 -12.234 1 98.75 188 TYR B O 1
ATOM 3748 N N . LEU B 1 189 ? 7.984 -13.625 -11.398 1 98.75 189 LEU B N 1
ATOM 3749 C CA . LEU B 1 189 ? 7.637 -13.469 -9.984 1 98.75 189 LEU B CA 1
ATOM 3750 C C . LEU B 1 189 ? 8.32 -12.242 -9.398 1 98.75 189 LEU B C 1
ATOM 3752 O O . LEU B 1 189 ? 9.508 -12.023 -9.617 1 98.75 189 LEU B O 1
ATOM 3756 N N . ILE B 1 190 ? 7.535 -11.406 -8.781 1 98.81 190 ILE B N 1
ATOM 3757 C CA . ILE B 1 190 ? 8.133 -10.375 -7.938 1 98.81 190 ILE B CA 1
ATOM 3758 C C . ILE B 1 190 ? 8.039 -10.797 -6.473 1 98.81 190 ILE B C 1
ATOM 3760 O O . ILE B 1 190 ? 6.945 -10.938 -5.926 1 98.81 190 ILE B O 1
ATOM 3764 N N . VAL B 1 191 ? 9.164 -11.055 -5.887 1 98.62 191 VAL B N 1
ATOM 3765 C CA . VAL B 1 191 ? 9.25 -11.336 -4.457 1 98.62 191 VAL B CA 1
ATOM 3766 C C . VAL B 1 191 ? 9.656 -10.07 -3.705 1 98.62 191 VAL B C 1
ATOM 3768 O O . VAL B 1 191 ? 10.789 -9.602 -3.834 1 98.62 191 VAL B O 1
ATOM 3771 N N . MET B 1 192 ? 8.727 -9.531 -2.986 1 98.56 192 MET B N 1
ATOM 3772 C CA . MET B 1 192 ? 9.016 -8.359 -2.164 1 98.56 192 MET B CA 1
ATOM 3773 C C . MET B 1 192 ? 9.57 -8.773 -0.806 1 98.56 192 MET B C 1
ATOM 3775 O O . MET B 1 192 ? 8.914 -9.508 -0.061 1 98.56 192 MET B O 1
ATOM 3779 N N . MET B 1 193 ? 10.773 -8.297 -0.486 1 97.69 193 MET B N 1
ATOM 3780 C CA . MET B 1 193 ? 11.43 -8.562 0.791 1 97.69 193 MET B CA 1
ATOM 3781 C C . MET B 1 193 ? 11.367 -7.34 1.699 1 97.69 193 MET B C 1
ATOM 3783 O O . MET B 1 193 ? 11.578 -6.215 1.246 1 97.69 193 MET B O 1
ATOM 3787 N N . LYS B 1 194 ? 11.008 -7.562 2.924 1 97.81 194 LYS B N 1
ATOM 3788 C CA . LYS B 1 194 ? 11.102 -6.488 3.906 1 97.81 194 LYS B CA 1
ATOM 3789 C C . LYS B 1 194 ? 12.375 -6.621 4.746 1 97.8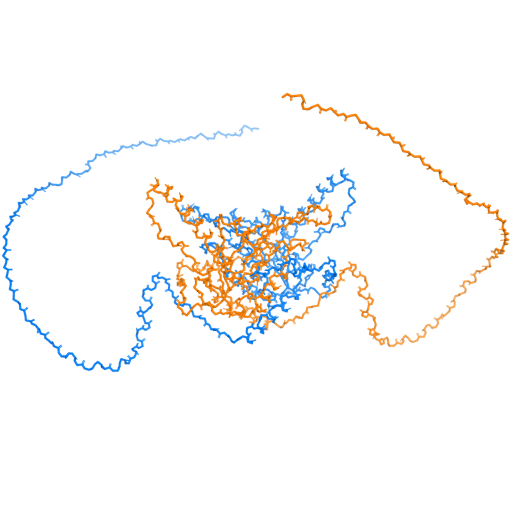1 194 LYS B C 1
ATOM 3791 O O . LYS B 1 194 ? 12.828 -7.734 5.016 1 97.81 194 LYS B O 1
ATOM 3796 N N . GLN B 1 195 ? 12.898 -5.5 5.16 1 95.31 195 GLN B N 1
ATOM 3797 C CA . GLN B 1 195 ? 14.094 -5.426 5.992 1 95.31 195 GLN B CA 1
ATOM 3798 C C . GLN B 1 195 ? 13.781 -4.797 7.348 1 95.31 195 GLN B C 1
ATOM 3800 O O . GLN B 1 195 ? 13.328 -3.652 7.418 1 95.31 195 GLN B O 1
ATOM 3805 N N . SER B 1 196 ? 14.062 -5.531 8.352 1 93 196 SER B N 1
ATOM 3806 C CA . SER B 1 196 ? 13.844 -4.973 9.68 1 93 196 SER B CA 1
ATOM 3807 C C . SER B 1 196 ? 14.961 -4.008 10.07 1 93 196 SER B C 1
ATOM 3809 O O . SER B 1 196 ? 14.758 -3.117 10.898 1 93 196 SER B O 1
ATOM 3811 N N . HIS B 1 197 ? 16.062 -4.238 9.547 1 93.06 197 HIS B N 1
ATOM 3812 C CA . HIS B 1 197 ? 17.234 -3.414 9.812 1 93.06 197 HIS B CA 1
ATOM 3813 C C . HIS B 1 197 ? 18.219 -3.461 8.648 1 93.06 197 HIS B C 1
ATOM 3815 O O . HIS B 1 197 ? 18.078 -4.273 7.73 1 93.06 197 HIS B O 1
ATOM 3821 N N . ARG B 1 198 ? 19.047 -2.5 8.648 1 89.75 198 ARG B N 1
ATOM 3822 C CA . ARG B 1 198 ? 20.172 -2.498 7.715 1 89.75 198 ARG B CA 1
ATOM 3823 C C . ARG B 1 198 ? 21.5 -2.561 8.453 1 89.75 198 ARG B C 1
ATOM 3825 O O . ARG B 1 198 ? 21.625 -2.078 9.578 1 89.75 198 ARG B O 1
ATOM 3832 N N . VAL B 1 199 ? 22.391 -3.289 7.852 1 86.31 199 VAL B N 1
ATOM 3833 C CA . VAL B 1 199 ? 23.734 -3.361 8.383 1 86.31 199 VAL B CA 1
ATOM 3834 C C . VAL B 1 199 ? 24.703 -2.625 7.453 1 86.31 199 VAL B C 1
ATOM 3836 O O . VAL B 1 199 ? 24.766 -2.918 6.254 1 86.31 199 VAL B O 1
ATOM 3839 N N . ASP B 1 200 ? 25.344 -1.621 7.949 1 81.62 200 ASP B N 1
ATOM 3840 C CA . ASP B 1 200 ? 26.359 -0.925 7.168 1 81.62 200 ASP B CA 1
ATOM 3841 C C . ASP B 1 200 ? 27.5 -1.871 6.773 1 81.62 200 ASP B C 1
ATOM 3843 O O . ASP B 1 200 ? 28.156 -2.459 7.637 1 81.62 200 ASP B O 1
ATOM 3847 N N . PRO B 1 201 ? 27.672 -1.996 5.562 1 78.56 201 PRO B N 1
ATOM 3848 C CA . PRO B 1 201 ? 28.703 -2.967 5.164 1 78.56 201 PRO B CA 1
ATOM 3849 C C . PRO B 1 201 ? 30.109 -2.549 5.586 1 78.56 201 PRO B C 1
ATOM 3851 O O . PRO B 1 201 ? 30.984 -3.4 5.742 1 78.56 201 PRO B O 1
ATOM 3854 N N . THR B 1 202 ? 30.344 -1.267 5.738 1 84.62 202 THR B N 1
ATOM 3855 C CA . THR B 1 202 ? 31.672 -0.765 6.059 1 84.62 202 THR B CA 1
ATOM 3856 C C . THR B 1 202 ? 31.922 -0.814 7.562 1 84.62 202 THR B C 1
ATOM 3858 O O . THR B 1 202 ? 32.969 -1.299 8.008 1 84.62 202 THR B O 1
ATOM 3861 N N . THR B 1 203 ? 31 -0.435 8.352 1 86.88 203 THR B N 1
ATOM 3862 C CA . THR B 1 203 ? 31.188 -0.285 9.789 1 86.88 203 THR B CA 1
ATOM 3863 C C . THR B 1 203 ? 30.609 -1.475 10.539 1 86.88 203 THR B C 1
ATOM 3865 O O . THR B 1 203 ? 30.969 -1.731 11.688 1 86.88 203 THR B O 1
ATOM 3868 N N . GLY B 1 204 ? 29.719 -2.178 9.852 1 83.69 204 GLY B N 1
ATOM 3869 C CA . GLY B 1 204 ? 29.016 -3.268 10.516 1 83.69 204 GLY B CA 1
ATOM 3870 C C . GLY B 1 204 ? 27.906 -2.791 11.438 1 83.69 204 GLY B C 1
ATOM 3871 O O . GLY B 1 204 ? 27.219 -3.602 12.062 1 83.69 204 GLY B O 1
ATOM 3872 N N . ASN B 1 205 ? 27.672 -1.537 11.508 1 88.12 205 ASN B N 1
ATOM 3873 C CA . ASN B 1 205 ? 26.672 -0.966 12.398 1 88.12 205 ASN B CA 1
ATOM 3874 C C . ASN B 1 205 ? 25.25 -1.287 11.922 1 88.12 205 ASN B C 1
ATOM 3876 O O . ASN B 1 205 ? 24.984 -1.272 10.719 1 88.12 205 ASN B O 1
ATOM 3880 N N . ARG B 1 206 ? 24.469 -1.61 12.906 1 89.5 206 ARG B N 1
ATOM 3881 C CA . ARG B 1 206 ? 23.078 -1.963 12.648 1 89.5 206 ARG B CA 1
ATOM 3882 C C . ARG B 1 206 ? 22.156 -0.755 12.828 1 89.5 206 ARG B C 1
ATOM 3884 O O . ARG B 1 206 ? 22.266 -0.04 13.828 1 89.5 206 ARG B O 1
ATOM 3891 N N . GLN B 1 207 ? 21.375 -0.49 11.781 1 89.31 207 GLN B N 1
ATOM 3892 C CA . GLN B 1 207 ? 20.359 0.556 11.852 1 89.31 207 GLN B CA 1
ATOM 3893 C C . GLN B 1 207 ? 18.953 -0.033 11.758 1 89.31 207 GLN B C 1
ATOM 3895 O O . GLN B 1 207 ? 18.609 -0.679 10.766 1 89.31 207 GLN B O 1
ATOM 3900 N N . GLU B 1 208 ? 18.203 0.231 12.781 1 90.88 208 GLU B N 1
ATOM 3901 C CA . GLU B 1 208 ? 16.844 -0.297 12.805 1 90.88 208 GLU B CA 1
ATOM 3902 C C . GLU B 1 208 ? 15.922 0.489 11.867 1 90.88 208 GLU B C 1
ATOM 3904 O O . GLU B 1 208 ? 16.062 1.708 11.742 1 90.88 208 GLU B O 1
ATOM 3909 N N . HIS B 1 209 ? 15.047 -0.201 11.188 1 90.75 209 HIS B N 1
ATOM 3910 C CA . HIS B 1 209 ? 14.008 0.44 10.391 1 90.75 209 HIS B CA 1
ATOM 3911 C C . HIS B 1 209 ? 12.727 0.62 11.195 1 90.75 209 HIS B C 1
ATOM 3913 O O . HIS B 1 209 ? 12.375 -0.242 12.008 1 90.75 209 HIS B O 1
ATOM 3919 N N . TYR B 1 210 ? 12.125 1.765 10.891 1 87.06 210 TYR B N 1
ATOM 3920 C CA . TYR B 1 210 ? 10.852 2.064 11.531 1 87.06 210 TYR B CA 1
ATOM 3921 C C . TYR B 1 210 ? 9.695 1.896 10.555 1 87.06 210 TYR B C 1
ATOM 3923 O O . TYR B 1 210 ? 9.844 2.146 9.359 1 87.06 210 TYR B O 1
ATOM 3931 N N . TYR B 1 211 ? 8.594 1.368 11.094 1 92.5 211 TYR B N 1
ATOM 3932 C CA . TYR B 1 211 ? 7.359 1.276 10.32 1 92.5 211 TYR B CA 1
ATOM 3933 C C . TYR B 1 211 ? 7.559 0.435 9.07 1 92.5 211 TYR B C 1
ATOM 3935 O O . TYR B 1 211 ? 7.152 0.834 7.977 1 92.5 211 TYR B O 1
ATOM 3943 N N . VAL B 1 212 ? 8.211 -0.679 9.258 1 96.25 212 VAL B N 1
ATOM 3944 C CA . VAL B 1 212 ? 8.594 -1.542 8.141 1 96.25 212 VAL B CA 1
ATOM 3945 C C . VAL B 1 212 ? 7.34 -2.07 7.445 1 96.25 212 VAL B C 1
ATOM 3947 O O . VAL B 1 212 ? 7.234 -2.018 6.219 1 96.25 212 VAL B O 1
ATOM 3950 N N . GLU B 1 213 ? 6.352 -2.541 8.258 1 96.19 213 GLU B N 1
ATOM 3951 C CA . GLU B 1 213 ? 5.137 -3.127 7.695 1 96.19 213 GLU B CA 1
ATOM 3952 C C . GLU B 1 213 ? 4.34 -2.094 6.902 1 96.19 213 GLU B C 1
ATOM 3954 O O . GLU B 1 213 ? 3.92 -2.359 5.773 1 96.19 213 GLU B O 1
ATOM 3959 N N . GLN B 1 214 ? 4.223 -0.895 7.453 1 97 214 GLN B N 1
ATOM 3960 C CA . GLN B 1 214 ? 3.502 0.174 6.77 1 97 214 GLN B CA 1
ATOM 3961 C C . GLN B 1 214 ? 4.207 0.577 5.477 1 97 214 GLN B C 1
ATOM 3963 O O . GLN B 1 214 ? 3.572 0.695 4.426 1 97 214 GLN B O 1
ATOM 3968 N N . SER B 1 215 ? 5.508 0.747 5.566 1 97.75 215 SER B N 1
ATOM 3969 C CA . SER B 1 215 ? 6.297 1.171 4.414 1 97.75 215 SER B CA 1
ATOM 3970 C C . SER B 1 215 ? 6.203 0.157 3.277 1 97.75 215 SER B C 1
ATOM 3972 O O . SER B 1 215 ? 5.941 0.524 2.131 1 97.75 215 SER B O 1
ATOM 3974 N N . CYS B 1 216 ? 6.363 -1.102 3.604 1 98.38 216 CYS B N 1
ATOM 3975 C CA . CYS B 1 216 ? 6.332 -2.152 2.592 1 98.38 216 CYS B CA 1
ATOM 3976 C C . CYS B 1 216 ? 4.926 -2.326 2.029 1 98.38 216 CYS B C 1
ATOM 3978 O O . CYS B 1 216 ? 4.758 -2.547 0.829 1 98.38 216 CYS B O 1
ATOM 3980 N N . GLY B 1 217 ? 3.936 -2.244 2.869 1 98.56 217 GLY B N 1
ATOM 3981 C CA . GLY B 1 217 ? 2.564 -2.334 2.396 1 98.56 217 GLY B CA 1
ATOM 3982 C C . GLY B 1 217 ? 2.199 -1.238 1.412 1 98.56 217 GLY B C 1
ATOM 3983 O O . GLY B 1 217 ? 1.581 -1.505 0.38 1 98.56 217 GLY B O 1
ATOM 3984 N N . ILE B 1 218 ? 2.586 -0.025 1.728 1 98.69 218 ILE B N 1
ATOM 3985 C CA . ILE B 1 218 ? 2.322 1.111 0.852 1 98.69 218 ILE B CA 1
ATOM 3986 C C . ILE B 1 218 ? 3.01 0.896 -0.495 1 98.69 218 ILE B C 1
ATOM 3988 O O . ILE B 1 218 ? 2.395 1.079 -1.549 1 98.69 218 ILE B O 1
ATOM 3992 N N . ALA B 1 219 ? 4.254 0.457 -0.437 1 98.69 219 ALA B N 1
ATOM 3993 C CA . ALA B 1 219 ? 4.996 0.185 -1.667 1 98.69 219 ALA B CA 1
ATOM 3994 C C . ALA B 1 219 ? 4.309 -0.901 -2.49 1 98.69 219 ALA B C 1
ATOM 3996 O O . ALA B 1 219 ? 4.23 -0.803 -3.717 1 98.69 219 ALA B O 1
ATOM 3997 N N . ALA B 1 220 ? 3.816 -1.882 -1.829 1 98.88 220 ALA B N 1
ATOM 3998 C CA . ALA B 1 220 ? 3.111 -2.963 -2.514 1 98.88 220 ALA B CA 1
ATOM 3999 C C . ALA B 1 220 ? 1.852 -2.445 -3.203 1 98.88 220 ALA B C 1
ATOM 4001 O O . ALA B 1 220 ? 1.545 -2.844 -4.328 1 98.88 220 ALA B O 1
ATOM 4002 N N . GLY B 1 221 ? 1.093 -1.596 -2.514 1 98.88 221 GLY B N 1
ATOM 4003 C CA . GLY B 1 221 ? -0.077 -0.998 -3.137 1 98.88 221 GLY B CA 1
ATOM 4004 C C . GLY B 1 221 ? 0.254 -0.2 -4.387 1 98.88 221 GLY B C 1
ATOM 4005 O O . GLY B 1 221 ? -0.46 -0.279 -5.387 1 98.88 221 GLY B O 1
ATOM 4006 N N . MET B 1 222 ? 1.32 0.518 -4.324 1 98.88 222 MET B N 1
ATOM 4007 C CA . MET B 1 222 ? 1.747 1.304 -5.48 1 98.88 222 MET B CA 1
ATOM 4008 C C . MET B 1 222 ? 2.201 0.395 -6.617 1 98.88 222 MET B C 1
ATOM 4010 O O . MET B 1 222 ? 1.953 0.689 -7.789 1 98.88 222 MET B O 1
ATOM 4014 N N . LEU B 1 223 ? 2.838 -0.716 -6.258 1 98.88 223 LEU B N 1
ATOM 4015 C CA . LEU B 1 223 ? 3.236 -1.702 -7.258 1 98.88 223 LEU B CA 1
ATOM 4016 C C . LEU B 1 223 ? 2.016 -2.275 -7.973 1 98.88 223 LEU B C 1
ATOM 4018 O O . LEU B 1 223 ? 1.995 -2.359 -9.203 1 98.88 223 LEU B O 1
ATOM 4022 N N . ILE B 1 224 ? 1.029 -2.627 -7.215 1 98.94 224 ILE B N 1
ATOM 4023 C CA . ILE B 1 224 ? -0.187 -3.217 -7.766 1 98.94 224 ILE B CA 1
ATOM 4024 C C . ILE B 1 224 ? -0.856 -2.229 -8.719 1 98.94 224 ILE B C 1
ATOM 4026 O O . ILE B 1 224 ? -1.269 -2.602 -9.82 1 98.94 224 ILE B O 1
ATOM 4030 N N . CYS B 1 225 ? -0.922 -0.949 -8.32 1 98.88 225 CYS B N 1
ATOM 4031 C CA . CYS B 1 225 ? -1.492 0.077 -9.188 1 98.88 225 CYS B CA 1
ATOM 4032 C C . CYS B 1 225 ? -0.692 0.206 -10.477 1 98.88 225 CYS B C 1
ATOM 4034 O O . CYS B 1 225 ? -1.268 0.295 -11.562 1 98.88 225 CYS B O 1
ATOM 4036 N N . ALA B 1 226 ? 0.609 0.196 -10.344 1 98.94 226 ALA B N 1
ATOM 4037 C CA . ALA B 1 226 ? 1.487 0.362 -11.492 1 98.94 226 ALA B CA 1
ATOM 4038 C C . ALA B 1 226 ? 1.333 -0.8 -12.477 1 98.94 226 ALA B C 1
ATOM 4040 O O . ALA B 1 226 ? 1.226 -0.591 -13.688 1 98.94 226 ALA B O 1
ATOM 4041 N N . LEU B 1 227 ? 1.315 -2.035 -11.945 1 98.81 227 LEU B N 1
ATOM 4042 C CA . LEU B 1 227 ? 1.16 -3.221 -12.781 1 98.81 227 LEU B CA 1
ATOM 4043 C C . LEU B 1 227 ? -0.183 -3.205 -13.5 1 98.81 227 LEU B C 1
ATOM 4045 O O . LEU B 1 227 ? -0.245 -3.432 -14.711 1 98.81 227 LEU B O 1
ATOM 4049 N N . HIS B 1 228 ? -1.218 -2.895 -12.781 1 98.69 228 HIS B N 1
ATOM 4050 C CA . HIS B 1 228 ? -2.553 -2.881 -13.367 1 98.69 228 HIS B CA 1
ATOM 4051 C C . HIS B 1 228 ? -2.686 -1.776 -14.414 1 98.69 228 HIS B C 1
ATOM 4053 O O . HIS B 1 228 ? -3.287 -1.982 -15.469 1 98.69 228 HIS B O 1
ATOM 4059 N N . ASN B 1 229 ? -2.137 -0.608 -14.102 1 98.44 229 ASN B N 1
ATOM 4060 C CA . ASN B 1 229 ? -2.141 0.51 -15.039 1 98.44 229 ASN B CA 1
ATOM 4061 C C . ASN B 1 229 ? -1.409 0.161 -16.328 1 98.44 229 ASN B C 1
ATOM 4063 O O . ASN B 1 229 ? -1.748 0.673 -17.406 1 98.44 229 ASN B O 1
ATOM 4067 N N . ALA B 1 230 ? -0.444 -0.716 -16.281 1 98.56 230 ALA B N 1
ATOM 4068 C CA . ALA B 1 230 ? 0.351 -1.123 -17.438 1 98.56 230 ALA B CA 1
ATOM 4069 C C . ALA B 1 230 ? -0.341 -2.24 -18.203 1 98.56 230 ALA B C 1
ATOM 4071 O O . ALA B 1 230 ? 0.165 -2.697 -19.234 1 98.56 230 ALA B O 1
ATOM 4072 N N . GLY B 1 231 ? -1.464 -2.723 -17.703 1 98.19 231 GLY B N 1
ATOM 4073 C CA . GLY B 1 231 ? -2.215 -3.76 -18.406 1 98.19 231 GLY B CA 1
ATOM 4074 C C . GLY B 1 231 ? -1.812 -5.164 -17.984 1 98.19 231 GLY B C 1
ATOM 4075 O O . GLY B 1 231 ? -2.078 -6.129 -18.703 1 98.19 231 GLY B O 1
ATOM 4076 N N . LEU B 1 232 ? -1.139 -5.309 -16.859 1 98.75 232 LEU B N 1
ATOM 4077 C CA . LEU B 1 232 ? -0.729 -6.609 -16.359 1 98.75 232 LEU B CA 1
ATOM 4078 C C . LEU B 1 232 ? -1.61 -7.035 -15.18 1 98.75 232 LEU B C 1
ATOM 4080 O O . LEU B 1 232 ? -2.379 -6.23 -14.656 1 98.75 232 LEU B O 1
ATOM 4084 N N . VAL B 1 233 ? -1.589 -8.305 -14.906 1 98.56 233 VAL B N 1
ATOM 4085 C CA . VAL B 1 233 ? -2.314 -8.828 -13.75 1 98.56 233 VAL B CA 1
ATOM 4086 C C . VAL B 1 233 ? -1.328 -9.414 -12.75 1 98.56 233 VAL B C 1
ATOM 4088 O O . VAL B 1 233 ? -0.173 -9.688 -13.086 1 98.56 233 VAL B O 1
ATOM 4091 N N . THR B 1 234 ? -1.816 -9.562 -11.531 1 98.62 234 THR B N 1
ATOM 4092 C CA . THR B 1 234 ? -0.984 -10.117 -10.469 1 98.62 234 THR B CA 1
ATOM 4093 C C . THR B 1 234 ? -1.847 -10.75 -9.383 1 98.62 234 THR B C 1
ATOM 4095 O O . THR B 1 234 ? -3.07 -10.82 -9.516 1 98.62 234 THR B O 1
ATOM 4098 N N . LEU B 1 235 ? -1.164 -11.406 -8.477 1 97.56 235 LEU B N 1
ATOM 4099 C CA . LEU B 1 235 ? -1.708 -12.016 -7.27 1 97.56 235 LEU B CA 1
ATOM 4100 C C . LEU B 1 235 ? -0.863 -11.656 -6.055 1 97.56 235 LEU B C 1
ATOM 4102 O O . LEU B 1 235 ? 0.367 -11.727 -6.102 1 97.56 235 LEU B O 1
ATOM 4106 N N . THR B 1 236 ? -1.546 -11.109 -5 1 96.56 236 THR B N 1
ATOM 4107 C CA . THR B 1 236 ? -0.854 -10.898 -3.732 1 96.56 236 THR B CA 1
ATOM 4108 C C . THR B 1 236 ? -0.894 -12.164 -2.879 1 96.56 236 THR B C 1
ATOM 4110 O O . THR B 1 236 ? -1.971 -12.641 -2.521 1 96.56 236 THR B O 1
ATOM 4113 N N . SER B 1 237 ? 0.268 -12.742 -2.592 1 94.75 237 SER B N 1
ATOM 4114 C CA . SER B 1 237 ? 0.301 -13.961 -1.787 1 94.75 237 SER B CA 1
ATOM 4115 C C . SER B 1 237 ? 1.409 -13.906 -0.741 1 94.75 237 SER B C 1
ATOM 4117 O O . SER B 1 237 ? 2.416 -13.219 -0.934 1 94.75 237 SER B O 1
ATOM 4119 N N . THR B 1 238 ? 1.142 -14.477 0.354 1 91.81 238 THR B N 1
ATOM 4120 C CA . THR B 1 238 ? 2.121 -14.695 1.412 1 91.81 238 THR B CA 1
ATOM 4121 C C . THR B 1 238 ? 2.469 -16.172 1.534 1 91.81 238 THR B C 1
ATOM 4123 O O . THR B 1 238 ? 1.611 -16.984 1.871 1 91.81 238 THR B O 1
ATOM 4126 N N . PRO B 1 239 ? 3.674 -16.547 1.229 1 92 239 PRO B N 1
ATOM 4127 C CA . PRO B 1 239 ? 4.066 -17.953 1.271 1 92 239 PRO B CA 1
ATOM 4128 C C . PRO B 1 239 ? 4.387 -18.438 2.686 1 92 239 PRO B C 1
ATOM 4130 O O . PRO B 1 239 ? 5.543 -18.766 2.984 1 92 239 PRO B O 1
ATOM 4133 N N . MET B 1 240 ? 3.443 -18.672 3.473 1 88.12 240 MET B N 1
ATOM 4134 C CA . MET B 1 240 ? 3.607 -19.031 4.875 1 88.12 240 MET B CA 1
ATOM 4135 C C . MET B 1 240 ? 4.426 -20.312 5.02 1 88.12 240 MET B C 1
ATOM 4137 O O . MET B 1 240 ? 4.109 -21.328 4.398 1 88.12 240 MET B O 1
ATOM 4141 N N . GLY B 1 241 ? 5.469 -20.234 5.766 1 90.88 241 GLY B N 1
ATOM 4142 C CA . GLY B 1 241 ? 6.316 -21.375 6.043 1 90.88 241 GLY B CA 1
ATOM 4143 C C . GLY B 1 241 ? 7.445 -21.547 5.039 1 90.88 241 GLY B C 1
ATOM 4144 O O . GLY B 1 241 ? 8.414 -22.266 5.301 1 90.88 241 GLY B O 1
ATOM 4145 N N . ALA B 1 242 ? 7.309 -20.906 3.9 1 95.44 242 ALA B N 1
ATOM 4146 C CA . ALA B 1 242 ? 8.297 -21.109 2.84 1 95.44 242 ALA B CA 1
ATOM 4147 C C . ALA B 1 242 ? 9.25 -19.922 2.754 1 95.44 242 ALA B C 1
ATOM 4149 O O . ALA B 1 242 ? 10.125 -19.875 1.882 1 95.44 242 ALA B O 1
ATOM 4150 N N . GLU B 1 243 ? 9.133 -18.984 3.627 1 96 243 GLU B N 1
ATOM 4151 C CA . GLU B 1 243 ? 9.844 -17.719 3.52 1 96 243 GLU B CA 1
ATOM 4152 C C . GLU B 1 243 ? 11.352 -17.922 3.549 1 96 243 GLU B C 1
ATOM 4154 O O . GLU B 1 243 ? 12.078 -17.359 2.721 1 96 243 GLU B O 1
ATOM 4159 N N . SER B 1 244 ? 11.82 -18.703 4.48 1 96.06 244 SER B N 1
ATOM 4160 C CA . SER B 1 244 ? 13.258 -18.922 4.605 1 96.06 244 SER B CA 1
ATOM 4161 C C . SER B 1 244 ? 13.812 -19.656 3.379 1 96.06 244 SER B C 1
ATOM 4163 O O . SER B 1 244 ? 14.898 -19.328 2.904 1 96.06 244 SER B O 1
ATOM 4165 N N . ALA B 1 245 ? 13.086 -20.656 2.922 1 97.31 245 ALA B N 1
ATOM 4166 C CA . ALA B 1 245 ? 13.516 -21.406 1.742 1 97.31 245 ALA B CA 1
ATOM 4167 C C . ALA B 1 245 ? 13.586 -20.5 0.517 1 97.31 245 ALA B C 1
ATOM 4169 O O . ALA B 1 245 ? 14.539 -20.578 -0.265 1 97.31 245 ALA B O 1
ATOM 4170 N N . ILE B 1 246 ? 12.586 -19.609 0.359 1 98.19 246 ILE B N 1
ATOM 4171 C CA . ILE B 1 246 ? 12.562 -18.672 -0.763 1 98.19 246 ILE B CA 1
ATOM 4172 C C . ILE B 1 246 ? 13.75 -17.719 -0.668 1 98.19 246 ILE B C 1
ATOM 4174 O O . ILE B 1 246 ? 14.43 -17.469 -1.666 1 98.19 246 ILE B O 1
ATOM 4178 N N . ARG B 1 247 ? 14 -17.188 0.506 1 97.69 247 ARG B N 1
ATOM 4179 C CA . ARG B 1 247 ? 15.141 -16.297 0.729 1 97.69 247 ARG B CA 1
ATOM 4180 C C . ARG B 1 247 ? 16.453 -16.969 0.309 1 97.69 247 ARG B C 1
ATOM 4182 O O . ARG B 1 247 ? 17.281 -16.359 -0.354 1 97.69 247 ARG B O 1
ATOM 4189 N N . ASN B 1 248 ? 16.578 -18.25 0.618 1 97.19 248 ASN B N 1
ATOM 4190 C CA . ASN B 1 248 ? 17.781 -19.016 0.277 1 97.19 248 ASN B CA 1
ATOM 4191 C C . ASN B 1 248 ? 17.875 -19.25 -1.227 1 97.19 248 ASN B C 1
ATOM 4193 O O . ASN B 1 248 ? 18.953 -19.094 -1.809 1 97.19 248 ASN B O 1
ATOM 4197 N N . ILE B 1 249 ? 16.797 -19.609 -1.825 1 97.75 249 ILE B N 1
ATOM 4198 C CA . ILE B 1 249 ? 16.766 -19.844 -3.266 1 97.75 249 ILE B CA 1
ATOM 4199 C C . ILE B 1 249 ? 17.234 -18.578 -3.994 1 97.75 249 ILE B C 1
ATOM 4201 O O . ILE B 1 249 ? 17.938 -18.656 -5 1 97.75 249 ILE B O 1
ATOM 4205 N N . LEU B 1 250 ? 16.844 -17.406 -3.426 1 97.88 250 LEU B N 1
ATOM 4206 C CA . LEU B 1 250 ? 17.125 -16.141 -4.086 1 97.88 250 LEU B CA 1
ATOM 4207 C C . LEU B 1 250 ? 18.422 -15.523 -3.578 1 97.88 250 LEU B C 1
ATOM 4209 O O . LEU B 1 250 ? 18.766 -14.398 -3.943 1 97.88 250 LEU B O 1
ATOM 4213 N N . ASN B 1 251 ? 19.125 -16.203 -2.707 1 96.75 251 ASN B N 1
ATOM 4214 C CA . ASN B 1 251 ? 20.391 -15.766 -2.145 1 96.75 251 ASN B CA 1
ATOM 4215 C C . ASN B 1 251 ? 20.281 -14.375 -1.526 1 96.75 251 ASN B C 1
ATOM 4217 O O . ASN B 1 251 ? 21.078 -13.492 -1.821 1 96.75 251 ASN B O 1
ATOM 4221 N N . ARG B 1 252 ? 19.266 -14.188 -0.792 1 95.69 252 ARG B N 1
ATOM 4222 C CA . ARG B 1 252 ? 19.047 -12.922 -0.093 1 95.69 252 ARG B CA 1
ATOM 4223 C C . ARG B 1 252 ? 19.625 -12.969 1.316 1 95.69 252 ARG B C 1
ATOM 4225 O O . ARG B 1 252 ? 19.688 -14.039 1.932 1 95.69 252 ARG B O 1
ATOM 4232 N N . PRO B 1 253 ? 20.078 -11.789 1.846 1 93.25 253 PRO B N 1
ATOM 4233 C CA . PRO B 1 253 ? 20.656 -11.773 3.188 1 93.25 253 PRO B CA 1
ATOM 4234 C C . PRO B 1 253 ? 19.641 -12.078 4.281 1 93.25 253 PRO B C 1
ATOM 4236 O O . PRO B 1 253 ? 18.438 -11.961 4.055 1 93.25 253 PRO B O 1
ATOM 4239 N N . SER B 1 254 ? 20.125 -12.414 5.477 1 92.69 254 SER B N 1
ATOM 4240 C CA . SER B 1 254 ? 19.297 -12.938 6.566 1 92.69 254 SER B CA 1
ATOM 4241 C C . SER B 1 254 ? 18.406 -11.844 7.16 1 92.69 254 SER B C 1
ATOM 4243 O O . SER B 1 254 ? 17.422 -12.148 7.836 1 92.69 254 SER B O 1
ATOM 4245 N N . ASN B 1 255 ? 18.766 -10.562 6.941 1 92.69 255 ASN B N 1
ATOM 4246 C CA . ASN B 1 255 ? 17.969 -9.492 7.508 1 92.69 255 ASN B CA 1
ATOM 4247 C C . ASN B 1 255 ? 16.734 -9.203 6.652 1 92.69 255 ASN B C 1
ATOM 4249 O O . ASN B 1 255 ? 15.945 -8.312 6.973 1 92.69 255 ASN B O 1
ATOM 4253 N N . GLU B 1 256 ? 16.594 -9.938 5.559 1 95.38 256 GLU B N 1
ATOM 4254 C CA . GLU B 1 256 ? 15.43 -9.797 4.699 1 95.38 256 GLU B CA 1
ATOM 4255 C C . GLU B 1 256 ? 14.445 -10.945 4.914 1 95.38 256 GLU B C 1
ATOM 4257 O O . GLU B 1 256 ? 14.859 -12.094 5.098 1 95.38 256 GLU B O 1
ATOM 4262 N N . LYS B 1 257 ? 13.195 -10.602 4.934 1 96.94 257 LYS B N 1
ATOM 4263 C CA . LYS B 1 257 ? 12.109 -11.578 5.008 1 96.94 257 LYS B CA 1
ATOM 4264 C C . LYS B 1 257 ? 11.094 -11.352 3.893 1 96.94 257 LYS B C 1
ATOM 4266 O O . LYS B 1 257 ? 10.781 -10.211 3.553 1 96.94 257 LYS B O 1
ATOM 4271 N N . VAL B 1 258 ? 10.594 -12.484 3.393 1 97.94 258 VAL B N 1
ATOM 4272 C CA . VAL B 1 258 ? 9.602 -12.367 2.33 1 97.94 258 VAL B CA 1
ATOM 4273 C C . VAL B 1 258 ? 8.367 -11.648 2.855 1 97.94 258 VAL B C 1
ATOM 4275 O O . VAL B 1 258 ? 7.809 -12.031 3.887 1 97.94 258 VAL B O 1
ATOM 4278 N N . TYR B 1 259 ? 8.023 -10.586 2.229 1 98.06 259 TYR B N 1
ATOM 4279 C CA . TYR B 1 259 ? 6.82 -9.828 2.555 1 98.06 259 TYR B CA 1
ATOM 4280 C C . TYR B 1 259 ? 5.648 -10.266 1.683 1 98.06 259 TYR B C 1
ATOM 4282 O O . TYR B 1 259 ? 4.551 -10.516 2.186 1 98.06 259 TYR B O 1
ATOM 4290 N N . LEU B 1 260 ? 5.887 -10.383 0.362 1 98.31 260 LEU B N 1
ATOM 4291 C CA . LEU B 1 260 ? 4.895 -10.836 -0.606 1 98.31 260 LEU B CA 1
ATOM 4292 C C . LEU B 1 260 ? 5.555 -11.633 -1.728 1 98.31 260 LEU B C 1
ATOM 4294 O O . LEU B 1 260 ? 6.715 -11.398 -2.066 1 98.31 260 LEU B O 1
ATOM 4298 N N . LEU B 1 261 ? 4.855 -12.578 -2.252 1 98.38 261 LEU B N 1
ATOM 4299 C CA . LEU B 1 261 ? 5.168 -13.312 -3.475 1 98.38 261 LEU B CA 1
ATOM 4300 C C . LEU B 1 261 ? 4.109 -13.062 -4.543 1 98.38 261 LEU B C 1
ATOM 4302 O O . LEU B 1 261 ? 2.941 -13.414 -4.363 1 98.38 261 LEU B O 1
ATOM 4306 N N . MET B 1 262 ? 4.566 -12.469 -5.727 1 98.75 262 MET B N 1
ATOM 4307 C CA . MET B 1 262 ? 3.586 -11.969 -6.684 1 98.75 262 MET B CA 1
ATOM 4308 C C . MET B 1 262 ? 3.918 -12.438 -8.094 1 98.75 262 MET B C 1
ATOM 4310 O O . MET B 1 262 ? 4.855 -11.93 -8.719 1 98.75 262 MET B O 1
ATOM 4314 N N . PRO B 1 263 ? 3.115 -13.406 -8.594 1 98.81 263 PRO B N 1
ATOM 4315 C CA . PRO B 1 263 ? 3.227 -13.664 -10.031 1 98.81 263 PRO B CA 1
ATOM 4316 C C . PRO B 1 263 ? 2.709 -12.508 -10.883 1 98.81 263 PRO B C 1
ATOM 4318 O O . PRO B 1 263 ? 1.711 -11.875 -10.523 1 98.81 263 PRO B O 1
ATOM 4321 N N . VAL B 1 264 ? 3.404 -12.18 -11.953 1 98.81 264 VAL B N 1
ATOM 4322 C CA . VAL B 1 264 ? 3.057 -11.047 -12.797 1 98.81 264 VAL B CA 1
ATOM 4323 C C . VAL B 1 264 ? 3.094 -11.461 -14.266 1 98.81 264 VAL B C 1
ATOM 4325 O O . VAL B 1 264 ? 4.031 -12.133 -14.703 1 98.81 264 VAL B O 1
ATOM 4328 N N . GLY B 1 265 ? 2.107 -11.102 -15.008 1 98.69 265 GLY B N 1
ATOM 4329 C CA . GLY B 1 265 ? 2.037 -11.367 -16.438 1 98.69 265 GLY B CA 1
ATOM 4330 C C . GLY B 1 265 ? 0.665 -11.094 -17.031 1 98.69 265 GLY B C 1
ATOM 4331 O O . GLY B 1 265 ? -0.04 -10.188 -16.594 1 98.69 265 GLY B O 1
ATOM 4332 N N . TYR B 1 266 ? 0.373 -11.805 -18.062 1 98.44 266 TYR B N 1
ATOM 4333 C CA . TYR B 1 266 ? -0.948 -11.789 -18.688 1 98.44 266 TYR B CA 1
ATOM 4334 C C . TYR B 1 266 ? -1.806 -12.945 -18.172 1 98.44 266 TYR B C 1
ATOM 4336 O O . TYR B 1 266 ? -1.293 -14.023 -17.875 1 98.44 266 TYR B O 1
ATOM 4344 N N . PRO B 1 267 ? -3.078 -12.664 -18.031 1 97.94 267 PRO B N 1
ATOM 4345 C CA . PRO B 1 267 ? -3.93 -13.82 -17.734 1 97.94 267 PRO B CA 1
ATOM 4346 C C . PRO B 1 267 ? -4.004 -14.812 -18.891 1 97.94 267 PRO B C 1
ATOM 4348 O O . PRO B 1 267 ? -3.869 -14.422 -20.047 1 97.94 267 PRO B O 1
ATOM 4351 N N . SER B 1 268 ? -4.109 -16.062 -18.547 1 96.75 268 SER B N 1
ATOM 4352 C CA . SER B 1 268 ? -4.398 -17.031 -19.609 1 96.75 268 SER B CA 1
ATOM 4353 C C . SER B 1 268 ? -5.754 -16.75 -20.25 1 96.75 268 SER B C 1
ATOM 4355 O O . SER B 1 268 ? -6.586 -16.047 -19.688 1 96.75 268 SER B O 1
ATOM 4357 N N . GLU B 1 269 ? -5.984 -17.234 -21.375 1 92.56 269 GLU B N 1
ATOM 4358 C CA . GLU B 1 269 ? -7.227 -17 -22.109 1 92.56 269 GLU B CA 1
ATOM 4359 C C . GLU B 1 269 ? -8.43 -17.547 -21.344 1 92.56 269 GLU B C 1
ATOM 4361 O O . GLU B 1 269 ? -9.523 -16.984 -21.406 1 92.56 269 GLU B O 1
ATOM 4366 N N . ASP B 1 270 ? -8.219 -18.578 -20.578 1 92 270 ASP B N 1
ATOM 4367 C CA . ASP B 1 270 ? -9.305 -19.25 -19.859 1 92 270 ASP B CA 1
ATOM 4368 C C . ASP B 1 270 ? -9.281 -18.906 -18.375 1 92 270 ASP B C 1
ATOM 4370 O O . ASP B 1 270 ? -9.844 -19.625 -17.562 1 92 270 ASP B O 1
ATOM 4374 N N . ALA B 1 271 ? -8.578 -17.859 -18.062 1 94.94 271 ALA B N 1
ATOM 4375 C CA . ALA B 1 271 ? -8.484 -17.484 -16.641 1 94.94 271 ALA B CA 1
ATOM 4376 C C . ALA B 1 271 ? -9.867 -17.219 -16.062 1 94.94 271 ALA B C 1
ATOM 4378 O O . ALA B 1 271 ? -10.703 -16.562 -16.688 1 94.94 271 ALA B O 1
ATOM 4379 N N . THR B 1 272 ? -10.109 -17.781 -14.906 1 92.94 272 THR B N 1
ATOM 4380 C CA . THR B 1 272 ? -11.375 -17.547 -14.211 1 92.94 272 THR B CA 1
ATOM 4381 C C . THR B 1 272 ? -11.125 -16.844 -12.875 1 92.94 272 THR B C 1
ATOM 4383 O O . THR B 1 272 ? -10.016 -16.891 -12.336 1 92.94 272 THR B O 1
ATOM 4386 N N . VAL B 1 273 ? -12.086 -16.094 -12.438 1 92.12 273 VAL B N 1
ATOM 4387 C CA . VAL B 1 273 ? -12.094 -15.422 -11.141 1 92.12 273 VAL B CA 1
ATOM 4388 C C . VAL B 1 273 ? -13.445 -15.633 -10.461 1 92.12 273 VAL B C 1
ATOM 4390 O O . VAL B 1 273 ? -14.445 -15.914 -11.125 1 92.12 273 VAL B O 1
ATOM 4393 N N . PRO B 1 274 ? -13.414 -15.586 -9.125 1 87.06 274 PRO B N 1
ATOM 4394 C CA . PRO B 1 274 ? -14.711 -15.688 -8.453 1 87.06 274 PRO B CA 1
ATOM 4395 C C . PRO B 1 274 ? -15.703 -14.625 -8.914 1 87.06 274 PRO B C 1
ATOM 4397 O O . PRO B 1 274 ? -15.32 -13.469 -9.109 1 87.06 274 PRO B O 1
ATOM 4400 N N . LYS B 1 275 ? -16.906 -15.094 -9.117 1 85.06 275 LYS B N 1
ATOM 4401 C CA . LYS B 1 275 ? -17.953 -14.148 -9.492 1 85.06 275 LYS B CA 1
ATOM 4402 C C . LYS B 1 275 ? -18.281 -13.203 -8.336 1 85.06 275 LYS B C 1
ATOM 4404 O O . LYS B 1 275 ? -18.359 -13.641 -7.184 1 85.06 275 LYS B O 1
ATOM 4409 N N . ARG B 1 276 ? -18.359 -11.93 -8.688 1 78.62 276 ARG B N 1
ATOM 4410 C CA . ARG B 1 276 ? -18.781 -10.984 -7.656 1 78.62 276 ARG B CA 1
ATOM 4411 C C . ARG B 1 276 ? -20.266 -11.109 -7.363 1 78.62 276 ARG B C 1
ATOM 4413 O O . ARG B 1 276 ? -21.094 -10.953 -8.266 1 78.62 276 ARG B O 1
ATOM 4420 N N . THR B 1 277 ? -20.547 -11.695 -6.336 1 75.31 277 THR B N 1
ATOM 4421 C CA . THR B 1 277 ? -21.906 -11.852 -5.84 1 75.31 277 THR B CA 1
ATOM 4422 C C . THR B 1 277 ? -22.109 -11.039 -4.566 1 75.31 277 THR B C 1
ATOM 4424 O O . THR B 1 277 ? -21.172 -10.398 -4.074 1 75.31 277 THR B O 1
ATOM 4427 N N . SER B 1 278 ? -23.359 -10.883 -4.211 1 70.81 278 SER B N 1
ATOM 4428 C CA . SER B 1 278 ? -23.656 -10.195 -2.955 1 70.81 278 SER B CA 1
ATOM 4429 C C . SER B 1 278 ? -22.844 -10.789 -1.804 1 70.81 278 SER B C 1
ATOM 4431 O O . SER B 1 278 ? -22.5 -10.086 -0.854 1 70.81 278 SER B O 1
ATOM 4433 N N . ALA B 1 279 ? -22.453 -12.055 -1.98 1 58.66 279 ALA B N 1
ATOM 4434 C CA . ALA B 1 279 ? -21.75 -12.773 -0.924 1 58.66 279 ALA B CA 1
ATOM 4435 C C . ALA B 1 279 ? -20.266 -12.422 -0.924 1 58.66 279 ALA B C 1
ATOM 4437 O O . ALA B 1 279 ? -19.594 -12.523 0.108 1 58.66 279 ALA B O 1
ATOM 4438 N N . ASN B 1 280 ? -19.812 -12.086 -2.051 1 65.88 280 ASN B N 1
ATOM 4439 C CA . ASN B 1 280 ? -18.391 -11.812 -2.111 1 65.88 280 ASN B CA 1
ATOM 4440 C C . ASN B 1 280 ? -18.109 -10.398 -2.611 1 65.88 280 ASN B C 1
ATOM 4442 O O . ASN B 1 280 ? -17.109 -10.172 -3.314 1 65.88 280 ASN B O 1
ATOM 4446 N N . ARG B 1 281 ? -19.094 -9.719 -2.205 1 72.25 281 ARG B N 1
ATOM 4447 C CA . ARG B 1 281 ? -18.953 -8.312 -2.566 1 72.25 281 ARG B CA 1
ATOM 4448 C C . ARG B 1 281 ? -18.062 -7.578 -1.572 1 72.25 281 ARG B C 1
ATOM 4450 O O . ARG B 1 281 ? -17.844 -8.055 -0.457 1 72.25 2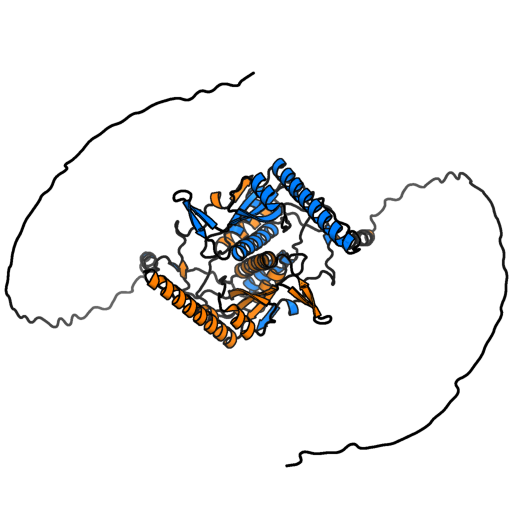81 ARG B O 1
ATOM 4457 N N . ARG B 1 282 ? -17.422 -6.652 -2.082 1 81.12 282 ARG B N 1
ATOM 4458 C CA . ARG B 1 282 ? -16.719 -5.742 -1.188 1 81.12 282 ARG B CA 1
ATOM 4459 C C . ARG B 1 282 ? -17.656 -5.215 -0.097 1 81.12 282 ARG B C 1
ATOM 4461 O O . ARG B 1 282 ? -18.859 -5.078 -0.314 1 81.12 282 ARG B O 1
ATOM 4468 N N . ARG B 1 283 ? -17.062 -5.047 1.089 1 82.62 283 ARG B N 1
ATOM 4469 C CA . ARG B 1 283 ? -17.844 -4.496 2.191 1 82.62 283 ARG B CA 1
ATOM 4470 C C . ARG B 1 283 ? -18.562 -3.221 1.77 1 82.62 283 ARG B C 1
ATOM 4472 O O . ARG B 1 283 ? -18.047 -2.449 0.956 1 82.62 283 ARG B O 1
ATOM 4479 N N . ALA B 1 284 ? -19.734 -3.105 2.344 1 83 284 ALA B N 1
ATOM 4480 C CA . ALA B 1 284 ? -20.531 -1.922 2.033 1 83 284 ALA B CA 1
ATOM 4481 C C . ALA B 1 284 ? -19.781 -0.643 2.383 1 83 284 ALA B C 1
ATOM 4483 O O . ALA B 1 284 ? -19.016 -0.609 3.352 1 83 284 ALA B O 1
ATOM 4484 N N . GLU B 1 285 ? -20.047 0.316 1.583 1 85.5 285 GLU B N 1
ATOM 4485 C CA . GLU B 1 285 ? -19.391 1.613 1.777 1 85.5 285 GLU B CA 1
ATOM 4486 C C . GLU B 1 285 ? -19.641 2.143 3.188 1 85.5 285 GLU B C 1
ATOM 4488 O O . GLU B 1 285 ? -18.734 2.688 3.816 1 85.5 285 GLU B O 1
ATOM 4493 N N . ALA B 1 286 ? -20.781 1.976 3.732 1 83.31 286 ALA B N 1
ATOM 4494 C CA . ALA B 1 286 ? -21.141 2.469 5.059 1 83.31 286 ALA B CA 1
ATOM 4495 C C . ALA B 1 286 ? -20.328 1.778 6.145 1 83.31 286 ALA B C 1
ATOM 4497 O O . ALA B 1 286 ? -20.172 2.303 7.25 1 83.31 286 ALA B O 1
ATOM 4498 N N . GLU B 1 287 ? -19.797 0.584 5.75 1 84.19 287 GLU B N 1
ATOM 4499 C CA . GLU B 1 287 ? -19.016 -0.184 6.715 1 84.19 287 GLU B CA 1
ATOM 4500 C C . GLU B 1 287 ? -17.531 0.14 6.605 1 84.19 287 GLU B C 1
ATOM 4502 O O . GLU B 1 287 ? -16.75 -0.165 7.512 1 84.19 287 GLU B O 1
ATOM 4507 N N . THR B 1 288 ? -17.203 0.762 5.461 1 87.56 288 THR B N 1
ATOM 4508 C CA . THR B 1 288 ? -15.766 0.912 5.215 1 87.56 288 THR B CA 1
ATOM 4509 C C . THR B 1 288 ? -15.375 2.385 5.203 1 87.56 288 THR B C 1
ATOM 4511 O O . THR B 1 288 ? -14.188 2.719 5.32 1 87.56 288 THR B O 1
ATOM 4514 N N . ILE B 1 289 ? -16.375 3.252 5.047 1 93.31 289 ILE B N 1
ATOM 4515 C CA . ILE B 1 289 ? -16.094 4.684 4.961 1 93.31 289 ILE B CA 1
ATOM 4516 C C . ILE B 1 289 ? -17 5.438 5.941 1 93.31 289 ILE B C 1
ATOM 4518 O O . ILE B 1 289 ? -18.219 5.27 5.926 1 93.31 289 ILE B O 1
ATOM 4522 N N . VAL B 1 290 ? -16.344 6.168 6.824 1 92.75 290 VAL B N 1
ATOM 4523 C CA . VAL B 1 290 ? -17.031 7.039 7.77 1 92.75 290 VAL B CA 1
ATOM 4524 C C . VAL B 1 290 ? -16.656 8.492 7.504 1 92.75 290 VAL B C 1
ATOM 4526 O O . VAL B 1 290 ? -15.477 8.812 7.34 1 92.75 290 VAL B O 1
ATOM 4529 N N . VAL B 1 291 ? -17.641 9.359 7.398 1 94.5 291 VAL B N 1
ATOM 4530 C CA . VAL B 1 291 ? -17.391 10.781 7.188 1 94.5 291 VAL B CA 1
ATOM 4531 C C . VAL B 1 291 ? -17.734 11.555 8.461 1 94.5 291 VAL B C 1
ATOM 4533 O O . VAL B 1 291 ? -18.812 11.375 9.039 1 94.5 291 VAL B O 1
ATOM 4536 N N . VAL B 1 292 ? -16.812 12.25 8.953 1 93.88 292 VAL B N 1
ATOM 4537 C CA . VAL B 1 292 ? -16.969 13.078 10.148 1 93.88 292 VAL B CA 1
ATOM 4538 C C . VAL B 1 292 ? -16.844 14.555 9.773 1 93.88 292 VAL B C 1
ATOM 4540 O O . VAL B 1 292 ? -15.797 14.977 9.266 1 93.88 292 VAL B O 1
#

Organism: Perkinsus marinus (strain ATCC 50983 / TXsc) (NCBI:txid423536)

Sequence (584 aa):
MSASLPPQYSTIDSMSNTSKIGICLGVAAAAVGAAGVFAAYQFFKSDRPRSGSLLADPDNHLAEEEVLQGHEVFRHDRQTKAVMMANATKFLDLMNTRRSIRFYSKDDVPMDIIMAAVRTACTAPSGAHLQPWTFVIVHNQKAKDKIRDVVEREEQLNYDRRMRRSWVNDVAPMAFQVAKPYLSEAPYLIVMMKQSHRVDPTTGNRQEHYYVEQSCGIAAGMLICALHNAGLVTLTSTPMGAESAIRNILNRPSNEKVYLLMPVGYPSEDATVPKRTSANRRRAEAETIVVVMSASLPPQYSTIDSMSNTSKIGICLGVAAAAVGAAGVFAAYQFFKSDRPRSGSLLADPDNHLAEEEVLQGHEVFRHDRQTKAVMMANATKFLDLMNTRRSIRFYSKDDVPMDIIMAAVRTACTAPSGAHLQPWTFVIVHNQKAKDKIRDVVEREEQLNYDRRMRRSWVNDVAPMAFQVAKPYLSEAPYLIVMMKQSHRVDPTTGNRQEHYYVEQSCGIAAGMLICALHNAGLVTLTSTPMGAESAIRNILNRPSNEKVYLLMPVGYPSEDATVPKRTSANRRRAEAETIVVV

Solvent-accessible surface area (backbone atoms only — not comparable to full-atom values): 34385 Å² total; per-residue (Å²): 137,86,86,84,79,95,80,83,88,90,78,94,82,91,85,90,92,85,76,88,91,84,78,94,82,92,86,91,93,84,92,85,88,85,92,86,93,84,92,83,89,84,82,81,72,78,78,77,75,85,83,74,83,78,70,82,57,81,64,59,69,58,59,69,58,66,70,40,81,64,32,38,76,52,86,74,80,80,67,56,70,67,58,23,40,51,39,18,49,53,50,27,56,56,50,64,68,63,63,71,49,71,37,40,22,63,57,78,70,65,62,67,45,55,48,33,18,52,54,36,16,69,53,43,71,32,42,93,68,62,57,43,46,33,40,34,39,35,55,41,63,67,61,28,42,51,45,34,51,47,40,32,51,35,45,47,51,51,48,52,54,48,45,57,54,26,55,70,66,71,51,76,84,66,94,73,78,58,79,54,66,30,46,55,32,16,36,26,34,40,39,34,26,35,25,59,43,46,64,39,85,87,78,61,48,76,44,79,51,51,55,40,61,52,23,45,13,20,18,48,14,32,26,54,51,34,36,46,63,31,58,34,44,37,28,91,37,69,56,70,86,24,39,67,60,46,37,55,77,67,70,51,63,86,57,48,41,67,62,35,44,25,35,33,32,41,63,23,90,82,20,55,32,74,48,80,37,90,86,61,43,75,78,51,60,81,74,34,46,42,80,72,136,88,88,78,83,91,85,84,90,82,80,91,83,89,83,91,88,90,76,88,85,90,83,93,81,93,84,88,84,90,83,89,86,83,84,82,86,88,78,86,73,78,78,78,75,77,71,76,70,86,82,74,83,76,71,81,60,84,65,61,70,58,60,71,59,67,72,41,81,63,31,37,76,51,85,75,80,81,66,55,70,68,58,24,41,50,39,17,48,52,51,26,56,56,51,63,66,63,63,72,49,71,38,40,23,65,56,77,70,66,64,67,43,56,47,33,16,50,53,37,14,67,53,44,70,34,42,93,68,62,58,44,45,32,40,34,39,35,56,42,64,69,58,29,42,52,46,35,52,47,41,32,51,35,46,48,52,52,48,52,52,48,44,57,53,26,56,70,65,70,51,77,84,68,94,73,80,55,78,54,65,28,47,55,33,16,38,28,34,39,37,33,26,34,25,60,41,46,63,40,86,86,80,62,48,76,44,78,53,50,56,40,60,52,24,44,14,22,18,49,14,31,27,53,51,32,35,46,64,29,60,36,44,38,26,92,38,70,57,72,87,24,39,68,60,47,36,55,76,66,69,50,63,88,59,47,42,67,62,34,44,26,36,33,33,41,61,23,90,80,18,55,33,75,47,80,38,92,86,60,43,75,78,52,61,81,72,34,46,43,79,73

Nearest PDB structures (foldseek):
  3tnz-assembly1_B  TM=9.216E-01  e=7.511E-26  Mus musculus
  4ttc-assembly2_D  TM=9.226E-01  e=1.134E-25  Homo sapiens
  5yak-assembly2_B  TM=9.234E-01  e=2.045E-25  Homo sapiens
  3gfd-assembly1_B  TM=9.227E-01  e=3.909E-25  Mus musculus
  5ko8-assembly2_B-2  TM=9.183E-01  e=4.922E-24  Haliscomenobacter hydrossis DSM 1100

pLDDT: mean 74.88, std 31.57, range [13.98, 98.94]

Radius of gyration: 36.93 Å; Cα contacts (8 Å, |Δi|>4): 840; chains: 2; bounding box: 123×130×102 Å

Secondary structure (DSSP, 8-state):
---------------------------------------------------------TTHHHHHHHSSTTEEEPP--PPPHHHHHHHHHHHHHHHTT--B---B------HHHHHHHHHHHTTS--GGG---EEEEEE--HHHHHHHHHHHHHHHHHHHHHHHHHHHTTT----------THHHHSSEEEEEEEESEEE-TTT--EEE-SSHHHHHHHHHHHHHHHHHHTT-EE--B--TT-HHHHHHHTT--TTEEEEEEEEEEPBPTT-EEE---GGGPPPPHHHHEEE-/---------------------------------------------------------TTHHHHTTTSSTTEEEPP--PPPHHHHHHHHHHHHHHHTT--B---B------HHHHHHHHHHHTTS--GGG---EEEEEE--HHHHHHHHHHHHHHHHHHHHHHHHHHHTTT----------THHHHSSEEEEEEEESEEE-TTT--EEE-SSHHHHHHHHHHHHHHHHHHTT-EE--B--TT-HHHHHHHTT--TTEEEEEEEEEEPBPTT-EEE---GGGPPPPHHHHEEE-

Foldseek 3Di:
DDPDDDDDDDDDDDDDDDDDDDDDDDDDDDDDYDDDDDDDDDDPPPPDDDDDDPPVPPCVVVVVVPPPPPDDDDDDDDDDPVVVVVVV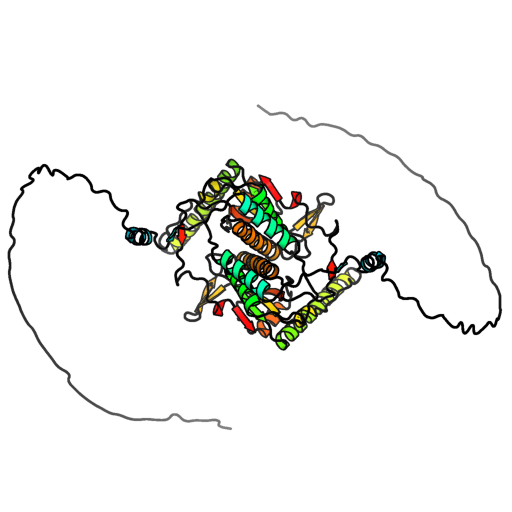VVLCVLVVVADAFLAAALDDDPVVLLVVLLVQLQVFDFVVSPSQKDKDKDQDLVLLVQLQVLLLVVVVVVLVVVVVVVVVVVDPRDPDDSHRCLSRRFSIKIWMKGFQWDADPVPRDIGGGDPRVVRSVRSVVSSCSSQSVSVKHKHWDDSPPSFVVSCVSRVHDPRITGPTIMRMHHGDPPIDGDDDDPVNHDDDCVVVDDDD/DDPDDDDDYDDDDDDDDDDDDDDDDDDDDDDDDDDDDDDDPDPDPPPPDDDDPPPPPPCVVPVVVPPPPPDDDDDDDDDDPVVVVVVVVVLVVLVVVADAFLAAALDDDPVVLLVVLLVQLQVFDFVVSPSQKDKDKDQDLVLLVQLQVLLLVVVVVVLVVVCVVCVVVVDPRPPDDSHRCLSRRFSIKIWMKGFQWDADPVPRDIGGGDPRVVRSVRSVVSSCSSLSVSVKHKHWDDSPPSFVVSCVSRVHDPRITGPTIMRMHHGDPPIDGDDDDPVNHDDDCVVVDDDD

InterPro domains:
  IPR000415 Nitroreductase-like [G3DSA:3.40.109.10] (69-290)
  IPR000415 Nitroreductase-like [SSF55469] (83-277)
  IPR029479 Nitroreductase [PF00881] (97-266)
  IPR050627 Nitroreductase/BluB [PTHR23026] (84-290)